Protein AF-0000000083132646 (afdb_homodimer)

InterPro domains:
  IPR001537 tRNA/rRNA methyltransferase, SpoU type [PF00588] (7-156)
  IPR004384 RNA methyltransferase TrmJ/LasT [PIRSF004808] (5-258)
  IPR004384 RNA methyltransferase TrmJ/LasT [PTHR42786] (2-260)
  IPR004384 RNA methyltransferase TrmJ/LasT [TIGR00050] (4-255)
  IPR029026 tRNA (guanine-N1-)-methyltransferase, N-terminal [G3DSA:3.40.1280.10] (3-180)
  IPR029028 Alpha/beta knot methyltransferases [SSF75217] (6-166)

Structure (mmCIF, N/CA/C/O backbone):
data_AF-0000000083132646-model_v1
#
loop_
_entity.id
_entity.type
_entity.pdbx_description
1 polymer "tRNA (cytidine/uridine-2'-O-)-methyltransferase TrmJ"
#
loop_
_atom_site.group_PDB
_atom_site.id
_atom_site.type_symbol
_atom_site.label_atom_id
_atom_site.label_alt_id
_atom_site.label_comp_id
_atom_site.label_asym_id
_atom_site.label_entity_id
_atom_site.label_seq_id
_atom_site.pdbx_PDB_ins_code
_atom_site.Cartn_x
_atom_site.Cartn_y
_atom_site.Cartn_z
_atom_site.occupancy
_atom_site.B_iso_or_equiv
_atom_site.auth_seq_id
_atom_site.auth_comp_id
_atom_site.auth_asym_id
_atom_site.auth_atom_id
_atom_site.pdbx_PDB_model_num
ATOM 1 N N . MET A 1 1 ? 3.354 -7.234 -24.188 1 68.12 1 MET A N 1
ATOM 2 C CA . MET A 1 1 ? 4.559 -8.055 -24.266 1 68.12 1 MET A CA 1
ATOM 3 C C . MET A 1 1 ? 5.07 -8.398 -22.859 1 68.12 1 MET A C 1
ATOM 5 O O . MET A 1 1 ? 4.918 -7.602 -21.938 1 68.12 1 MET A O 1
ATOM 9 N N . SER A 1 2 ? 5.461 -9.656 -22.656 1 86.25 2 SER A N 1
ATOM 10 C CA . SER A 1 2 ? 5.957 -10.086 -21.359 1 86.25 2 SER A CA 1
ATOM 11 C C . SER A 1 2 ? 7.297 -9.438 -21.031 1 86.25 2 SER A C 1
ATOM 13 O O . SER A 1 2 ? 8.164 -9.312 -21.906 1 86.25 2 SER A O 1
ATOM 15 N N . ILE A 1 3 ? 7.5 -8.992 -19.875 1 86.94 3 ILE A N 1
ATOM 16 C CA . ILE A 1 3 ? 8.734 -8.367 -19.422 1 86.94 3 ILE A CA 1
ATOM 17 C C . ILE A 1 3 ? 9.812 -9.422 -19.219 1 86.94 3 ILE A C 1
ATOM 19 O O . ILE A 1 3 ? 11 -9.102 -19.109 1 86.94 3 ILE A O 1
ATOM 23 N N . LEU A 1 4 ? 9.367 -10.703 -19.188 1 90.94 4 LEU A N 1
ATOM 24 C CA . LEU A 1 4 ? 10.25 -11.867 -19.094 1 90.94 4 LEU A CA 1
ATOM 25 C C . LEU A 1 4 ? 9.727 -13.016 -19.953 1 90.94 4 LEU A C 1
ATOM 27 O O . LEU A 1 4 ? 9.125 -13.961 -19.453 1 90.94 4 LEU A O 1
ATOM 31 N N . PRO A 1 5 ? 10.039 -12.953 -21.172 1 91.88 5 PRO A N 1
ATOM 32 C CA . PRO A 1 5 ? 9.406 -13.859 -22.141 1 91.88 5 PRO A CA 1
ATOM 33 C C . PRO A 1 5 ? 9.844 -15.312 -21.953 1 91.88 5 PRO A C 1
ATOM 35 O O . PRO A 1 5 ? 9.18 -16.219 -22.453 1 91.88 5 PRO A O 1
ATOM 38 N N . LYS A 1 6 ? 10.914 -15.578 -21.281 1 94.19 6 LYS A N 1
ATOM 39 C CA . LYS A 1 6 ? 11.406 -16.938 -21.156 1 94.19 6 LYS A CA 1
ATOM 40 C C . LYS A 1 6 ? 11.07 -17.531 -19.797 1 94.19 6 LYS A C 1
ATOM 42 O O . LYS A 1 6 ? 11.594 -18.578 -19.422 1 94.19 6 LYS A O 1
ATOM 47 N N . ILE A 1 7 ? 10.18 -16.812 -19.047 1 97.5 7 ILE A N 1
ATOM 48 C CA . ILE A 1 7 ? 9.781 -17.312 -17.734 1 97.5 7 ILE A CA 1
ATOM 49 C C . ILE A 1 7 ? 8.352 -17.844 -17.797 1 97.5 7 ILE A C 1
ATOM 51 O O . ILE A 1 7 ? 7.449 -17.172 -18.312 1 97.5 7 ILE A O 1
ATOM 55 N N . ARG A 1 8 ? 8.18 -19.062 -17.344 1 98.12 8 ARG A N 1
ATOM 56 C CA . ARG A 1 8 ? 6.828 -19.594 -17.297 1 98.12 8 ARG A CA 1
ATOM 57 C C . ARG A 1 8 ? 6.43 -19.938 -15.859 1 98.12 8 ARG A C 1
ATOM 59 O O . ARG A 1 8 ? 7.27 -20.344 -15.055 1 98.12 8 ARG A O 1
ATOM 66 N N . ILE A 1 9 ? 5.191 -19.734 -15.539 1 98.81 9 ILE A N 1
ATOM 67 C CA . ILE A 1 9 ? 4.555 -20.156 -14.297 1 98.81 9 ILE A CA 1
ATOM 68 C C . ILE A 1 9 ? 3.867 -21.5 -14.5 1 98.81 9 ILE A C 1
ATOM 70 O O . ILE A 1 9 ? 3.074 -21.672 -15.43 1 98.81 9 ILE A O 1
ATOM 74 N N . VAL A 1 10 ? 4.203 -22.469 -13.641 1 98.94 10 VAL A N 1
ATOM 75 C CA . VAL A 1 10 ? 3.656 -23.828 -13.773 1 98.94 10 VAL A CA 1
ATOM 76 C C . VAL A 1 10 ? 2.797 -24.141 -12.555 1 98.94 10 VAL A C 1
ATOM 78 O O . VAL A 1 10 ? 3.271 -24.078 -11.414 1 98.94 10 VAL A O 1
ATOM 81 N N . LEU A 1 11 ? 1.555 -24.484 -12.773 1 98.88 11 LEU A N 1
ATOM 82 C CA . LEU A 1 11 ? 0.646 -24.922 -11.727 1 98.88 11 LEU A CA 1
ATOM 83 C C . LEU A 1 11 ? 0.414 -26.422 -11.805 1 98.88 11 LEU A C 1
ATOM 85 O O . LEU A 1 11 ? -0.044 -26.938 -12.828 1 98.88 11 LEU A O 1
ATOM 89 N N . VAL A 1 12 ? 0.712 -27.109 -10.703 1 98.81 12 VAL A N 1
ATOM 90 C CA . VAL A 1 12 ? 0.596 -28.562 -10.711 1 98.81 12 VAL A CA 1
ATOM 91 C C . VAL A 1 12 ? -0.722 -28.984 -10.062 1 98.81 12 VAL A C 1
ATOM 93 O O . VAL A 1 12 ? -0.971 -28.672 -8.891 1 98.81 12 VAL A O 1
ATOM 96 N N . GLU A 1 13 ? -1.556 -29.562 -10.789 1 98.69 13 GLU A N 1
ATOM 97 C CA . GLU A 1 13 ? -2.795 -30.188 -10.344 1 98.69 13 GLU A CA 1
ATOM 98 C C . GLU A 1 13 ? -3.645 -29.219 -9.531 1 98.69 13 GLU A C 1
ATOM 100 O O . GLU A 1 13 ? -4.07 -29.547 -8.414 1 98.69 13 GLU A O 1
ATOM 105 N N . THR A 1 14 ? -3.898 -28.078 -10.109 1 98.62 14 THR A N 1
ATOM 106 C CA . THR A 1 14 ? -4.746 -27.094 -9.461 1 98.62 14 THR A CA 1
ATOM 107 C C . THR A 1 14 ? -6.16 -27.641 -9.258 1 98.62 14 THR A C 1
ATOM 109 O O . THR A 1 14 ? -6.77 -28.156 -10.195 1 98.62 14 THR A O 1
ATOM 112 N N . SER A 1 15 ? -6.676 -27.547 -8.055 1 97.56 15 SER A N 1
ATOM 113 C CA . SER A 1 15 ? -7.969 -28.125 -7.703 1 97.56 15 SER A CA 1
ATOM 114 C C . SER A 1 15 ? -9.117 -27.219 -8.125 1 97.56 15 SER A C 1
ATOM 116 O O . SER A 1 15 ? -10.102 -27.672 -8.703 1 97.56 15 SER A O 1
ATOM 118 N N . HIS A 1 16 ? -8.992 -25.922 -7.824 1 95.88 16 HIS A N 1
ATOM 119 C CA . HIS A 1 16 ? -10.062 -24.969 -8.07 1 95.88 16 HIS A CA 1
ATOM 120 C C . HIS A 1 16 ? -9.758 -24.094 -9.281 1 95.88 16 HIS A C 1
ATOM 122 O O . HIS A 1 16 ? -8.789 -23.328 -9.273 1 95.88 16 HIS A O 1
ATOM 128 N N . SER A 1 17 ? -10.664 -24.125 -10.219 1 97.44 17 SER A N 1
ATOM 129 C CA . SER A 1 17 ? -10.43 -23.406 -11.469 1 97.44 17 SER A CA 1
ATOM 130 C C . SER A 1 17 ? -10.383 -21.891 -11.234 1 97.44 17 SER A C 1
ATOM 132 O O . SER A 1 17 ? -9.75 -21.172 -12 1 97.44 17 SER A O 1
ATOM 134 N N . GLY A 1 18 ? -11.055 -21.422 -10.172 1 96.06 18 GLY A N 1
ATOM 135 C CA . GLY A 1 18 ? -10.969 -20.016 -9.82 1 96.06 18 GLY A CA 1
ATOM 136 C C . GLY A 1 18 ? -9.547 -19.547 -9.57 1 96.06 18 GLY A C 1
ATOM 137 O O . GLY A 1 18 ? -9.188 -18.422 -9.93 1 96.06 18 GLY A O 1
ATOM 138 N N . ASN A 1 19 ? -8.742 -20.422 -9.008 1 97.56 19 ASN A N 1
ATOM 139 C CA . ASN A 1 19 ? -7.34 -20.094 -8.766 1 97.56 19 ASN A CA 1
ATOM 140 C C . ASN A 1 19 ? -6.57 -19.922 -10.07 1 97.56 19 ASN A C 1
ATOM 142 O O . ASN A 1 19 ? -5.668 -19.094 -10.156 1 97.56 19 ASN A O 1
ATOM 146 N N . ILE A 1 20 ? -6.934 -20.688 -11.07 1 98.62 20 ILE A N 1
ATOM 147 C CA . ILE A 1 20 ? -6.273 -20.562 -12.367 1 98.62 20 ILE A CA 1
ATOM 148 C C . ILE A 1 20 ? -6.539 -19.172 -12.945 1 98.62 20 ILE A C 1
ATOM 150 O O . ILE A 1 20 ? -5.621 -18.516 -13.438 1 98.62 20 ILE A O 1
ATOM 154 N N . GLY A 1 21 ? -7.809 -18.75 -12.859 1 98.25 21 GLY A N 1
ATOM 155 C CA . GLY A 1 21 ? -8.156 -17.406 -13.32 1 98.25 21 GLY A CA 1
ATOM 156 C C . GLY A 1 21 ? -7.449 -16.312 -12.555 1 98.25 21 GLY A C 1
ATOM 157 O O . GLY A 1 21 ? -6.883 -15.391 -13.156 1 98.25 21 GLY A O 1
ATOM 158 N N . ALA A 1 22 ? -7.434 -16.406 -11.203 1 97.81 22 ALA A N 1
ATOM 159 C CA . ALA A 1 22 ? -6.785 -15.422 -10.344 1 97.81 22 ALA A CA 1
ATOM 160 C C . ALA A 1 22 ? -5.285 -15.359 -10.617 1 97.81 22 ALA A C 1
ATOM 162 O O . ALA A 1 22 ? -4.688 -14.281 -10.594 1 97.81 22 ALA A O 1
ATOM 163 N N . VAL A 1 23 ? -4.676 -16.484 -10.891 1 98.62 23 VAL A N 1
ATOM 164 C CA . VAL A 1 23 ? -3.254 -16.562 -11.211 1 98.62 23 VAL A CA 1
ATOM 165 C C . VAL A 1 23 ? -2.986 -15.859 -12.539 1 98.62 23 VAL A C 1
ATOM 167 O O . VAL A 1 23 ? -2.031 -15.086 -12.648 1 98.62 23 VAL A O 1
ATOM 170 N N . ALA A 1 24 ? -3.844 -16.109 -13.516 1 98.5 24 ALA A N 1
ATOM 171 C CA . ALA A 1 24 ? -3.688 -15.445 -14.812 1 98.5 24 ALA A CA 1
ATOM 172 C C . ALA A 1 24 ? -3.715 -13.93 -14.672 1 98.5 24 ALA A C 1
ATOM 174 O O . ALA A 1 24 ? -2.895 -13.227 -15.266 1 98.5 24 ALA A O 1
ATOM 175 N N . ARG A 1 25 ? -4.621 -13.477 -13.859 1 97.94 25 ARG A N 1
ATOM 176 C CA . ARG A 1 25 ? -4.727 -12.047 -13.602 1 97.94 25 ARG A CA 1
ATOM 177 C C . ARG A 1 25 ? -3.467 -11.516 -12.93 1 97.94 25 ARG A C 1
ATOM 179 O O . ARG A 1 25 ? -2.922 -10.492 -13.352 1 97.94 25 ARG A O 1
ATOM 186 N N . ALA A 1 26 ? -2.992 -12.211 -11.945 1 98.06 26 ALA A N 1
ATOM 187 C CA . ALA A 1 26 ? -1.776 -11.82 -11.234 1 98.06 26 ALA A CA 1
ATOM 188 C C . ALA A 1 26 ? -0.582 -11.766 -12.18 1 98.06 26 ALA A C 1
ATOM 190 O O . ALA A 1 26 ? 0.22 -10.828 -12.117 1 98.06 26 ALA A O 1
ATOM 191 N N . MET A 1 27 ? -0.511 -12.719 -13.031 1 98.31 27 MET A N 1
ATOM 192 C CA . MET A 1 27 ? 0.582 -12.789 -14 1 98.31 27 MET A CA 1
ATOM 193 C C . MET A 1 27 ? 0.548 -11.594 -14.945 1 98.31 27 MET A C 1
ATOM 195 O O . MET A 1 27 ? 1.551 -10.898 -15.109 1 98.31 27 MET A O 1
ATOM 199 N N . LYS A 1 28 ? -0.562 -11.352 -15.492 1 97.75 28 LYS A N 1
ATOM 200 C CA . LYS A 1 28 ? -0.676 -10.266 -16.453 1 97.75 28 LYS A CA 1
ATOM 201 C C . LYS A 1 28 ? -0.38 -8.922 -15.812 1 97.75 28 LYS A C 1
ATOM 203 O O . LYS A 1 28 ? 0.301 -8.078 -16.406 1 97.75 28 LYS A O 1
ATOM 208 N N . ASN A 1 29 ? -0.873 -8.711 -14.586 1 96.75 29 ASN A N 1
ATOM 209 C CA . ASN A 1 29 ? -0.617 -7.48 -13.836 1 96.75 29 ASN A CA 1
ATOM 210 C C . ASN A 1 29 ? 0.879 -7.219 -13.688 1 96.75 29 ASN A C 1
ATOM 212 O O . ASN A 1 29 ? 1.311 -6.066 -13.648 1 96.75 29 ASN A O 1
ATOM 216 N N . MET A 1 30 ? 1.604 -8.289 -13.617 1 97.5 30 MET A N 1
ATOM 217 C CA . MET A 1 30 ? 3.033 -8.156 -13.359 1 97.5 30 MET A CA 1
ATOM 218 C C . MET A 1 30 ? 3.838 -8.312 -14.648 1 97.5 30 MET A C 1
ATOM 220 O O . MET A 1 30 ? 5.066 -8.383 -14.609 1 97.5 30 MET A O 1
ATOM 224 N N . GLY A 1 31 ? 3.176 -8.453 -15.758 1 96.88 31 GLY A N 1
ATOM 225 C CA . GLY A 1 31 ? 3.834 -8.492 -17.047 1 96.88 31 GLY A CA 1
ATOM 226 C C . GLY A 1 31 ? 4.301 -9.883 -17.438 1 96.88 31 GLY A C 1
ATOM 227 O O . GLY A 1 31 ? 5.25 -10.031 -18.219 1 96.88 31 GLY A O 1
ATOM 228 N N . LEU A 1 32 ? 3.736 -10.914 -16.875 1 97.56 32 LEU A N 1
ATOM 229 C CA . LEU A 1 32 ? 4.023 -12.297 -17.25 1 97.56 32 LEU A CA 1
ATOM 230 C C . LEU A 1 32 ? 2.891 -12.883 -18.078 1 97.56 32 LEU A C 1
ATOM 232 O O . LEU A 1 32 ? 1.742 -12.445 -17.969 1 97.56 32 LEU A O 1
ATOM 236 N N . GLY A 1 33 ? 3.25 -13.898 -18.922 1 97.19 33 GLY A N 1
ATOM 237 C CA . GLY A 1 33 ? 2.182 -14.344 -19.812 1 97.19 33 GLY A CA 1
ATOM 238 C C . GLY A 1 33 ? 2.246 -15.828 -20.125 1 97.19 33 GLY A C 1
ATOM 239 O O . GLY A 1 33 ? 1.346 -16.375 -20.766 1 97.19 33 GLY A O 1
ATOM 240 N N . ARG A 1 34 ? 3.25 -16.516 -19.719 1 98.06 34 ARG A N 1
ATOM 241 C CA . ARG A 1 34 ? 3.402 -17.938 -20.047 1 98.06 34 ARG A CA 1
ATOM 242 C C . ARG A 1 34 ? 2.939 -18.812 -18.891 1 98.06 34 ARG A C 1
ATOM 244 O O . ARG A 1 34 ? 3.68 -19.016 -17.922 1 98.06 34 ARG A O 1
ATOM 251 N N . LEU A 1 35 ? 1.736 -19.359 -19.078 1 98.69 35 LEU A N 1
ATOM 252 C CA . LEU A 1 35 ? 1.115 -20.203 -18.062 1 98.69 35 LEU A CA 1
ATOM 253 C C . LEU A 1 35 ? 1.091 -21.656 -18.5 1 98.69 35 LEU A C 1
ATOM 255 O O . LEU A 1 35 ? 0.691 -21.969 -19.625 1 98.69 35 LEU A O 1
ATOM 259 N N . TYR A 1 36 ? 1.591 -22.516 -17.688 1 98.88 36 TYR A N 1
ATOM 260 C CA . TYR A 1 36 ? 1.522 -23.969 -17.891 1 98.88 36 TYR A CA 1
ATOM 261 C C . TYR A 1 36 ? 0.676 -24.625 -16.812 1 98.88 36 TYR A C 1
ATOM 263 O O . TYR A 1 36 ? 0.836 -24.328 -15.625 1 98.88 36 TYR A O 1
ATOM 271 N N . LEU A 1 37 ? -0.247 -25.453 -17.25 1 98.88 37 LEU A N 1
ATOM 272 C CA . LEU A 1 37 ? -1.13 -26.188 -16.344 1 98.88 37 LEU A CA 1
ATOM 273 C C . LEU A 1 37 ? -0.864 -27.688 -16.422 1 98.88 37 LEU A C 1
ATOM 275 O O . LEU A 1 37 ? -1.077 -28.312 -17.469 1 98.88 37 LEU A O 1
ATOM 279 N N . VAL A 1 38 ? -0.422 -28.234 -15.305 1 98.88 38 VAL A N 1
ATOM 280 C CA . VAL A 1 38 ? -0.164 -29.672 -15.25 1 98.88 38 VAL A CA 1
ATOM 281 C C . VAL A 1 38 ? -1.389 -30.391 -14.688 1 98.88 38 VAL A C 1
ATOM 283 O O . VAL A 1 38 ? -1.695 -30.281 -13.5 1 98.88 38 VAL A O 1
ATOM 286 N N . ALA A 1 39 ? -2.102 -31.062 -15.461 1 98.56 39 ALA A N 1
ATOM 287 C CA . ALA A 1 39 ? -3.25 -31.891 -15.109 1 98.56 39 ALA A CA 1
ATOM 288 C C . ALA A 1 39 ? -4.227 -31.125 -14.219 1 98.56 39 ALA A C 1
ATOM 290 O O . ALA A 1 39 ? -4.598 -31.609 -13.141 1 98.56 39 ALA A O 1
ATOM 291 N N . PRO A 1 40 ? -4.684 -30 -14.656 1 98.56 40 PRO A N 1
ATOM 292 C CA . PRO A 1 40 ? -5.668 -29.281 -13.852 1 98.56 40 PRO A CA 1
ATOM 293 C C . PRO A 1 40 ? -6.98 -30.047 -13.688 1 98.56 40 PRO A C 1
ATOM 295 O O . PRO A 1 40 ? -7.391 -30.766 -14.594 1 98.56 40 PRO A O 1
ATOM 298 N N . ASN A 1 41 ? -7.613 -29.875 -12.562 1 98.12 41 ASN A N 1
ATOM 299 C CA . ASN A 1 41 ? -8.867 -30.562 -12.297 1 98.12 41 ASN A CA 1
ATOM 300 C C . ASN A 1 41 ? -9.969 -30.125 -13.258 1 98.12 41 ASN A C 1
ATOM 302 O O . ASN A 1 41 ? -10.805 -30.922 -13.664 1 98.12 41 ASN A O 1
ATOM 306 N N . ASP A 1 42 ? -10.008 -28.859 -13.578 1 97.5 42 ASP A N 1
ATOM 307 C CA . ASP A 1 42 ? -11.062 -28.297 -14.414 1 97.5 42 ASP A CA 1
ATOM 308 C C . ASP A 1 42 ? -10.539 -27.109 -15.219 1 97.5 42 ASP A C 1
ATOM 310 O O . ASP A 1 42 ? -10.477 -25.984 -14.719 1 97.5 42 ASP A O 1
ATOM 314 N N . PHE A 1 43 ? -10.305 -27.297 -16.578 1 97.31 43 PHE A N 1
ATOM 315 C CA . PHE A 1 43 ? -9.844 -26.234 -17.469 1 97.31 43 PHE A CA 1
ATOM 316 C C . PHE A 1 43 ? -9.977 -26.656 -18.938 1 97.31 43 PHE A C 1
ATOM 318 O O . PHE A 1 43 ? -9.664 -27.797 -19.281 1 97.31 43 PHE A O 1
ATOM 325 N N . PRO A 1 44 ? -10.43 -25.859 -19.781 1 96.81 44 PRO A N 1
ATOM 326 C CA . PRO A 1 44 ? -10.977 -24.531 -19.547 1 96.81 44 PRO A CA 1
ATOM 327 C C . PRO A 1 44 ? -12.273 -24.547 -18.75 1 96.81 44 PRO A C 1
ATOM 329 O O . PRO A 1 44 ? -12.961 -25.562 -18.703 1 96.81 44 PRO A O 1
ATOM 332 N N . SER A 1 45 ? -12.461 -23.5 -18.016 1 97.06 45 SER A N 1
ATOM 333 C CA . SER A 1 45 ? -13.68 -23.375 -17.219 1 97.06 45 SER A CA 1
ATOM 334 C C . SER A 1 45 ? -14.18 -21.938 -17.188 1 97.06 45 SER A C 1
ATOM 336 O O . SER A 1 45 ? -13.391 -21 -17.234 1 97.06 45 SER A O 1
ATOM 338 N N . ASP A 1 46 ? -15.5 -21.766 -17.031 1 96.69 46 ASP A N 1
ATOM 339 C CA . ASP A 1 46 ? -16.125 -20.453 -16.938 1 96.69 46 ASP A CA 1
ATOM 340 C C . ASP A 1 46 ? -15.625 -19.688 -15.719 1 96.69 46 ASP A C 1
ATOM 342 O O . ASP A 1 46 ? -15.414 -18.484 -15.773 1 96.69 46 ASP A O 1
ATOM 346 N N . GLN A 1 47 ? -15.422 -20.422 -14.727 1 95.88 47 GLN A N 1
ATOM 347 C CA . GLN A 1 47 ? -14.977 -19.812 -13.484 1 95.88 47 GLN A CA 1
ATOM 348 C C . GLN A 1 47 ? -13.578 -19.219 -13.633 1 95.88 47 GLN A C 1
ATOM 350 O O . GLN A 1 47 ? -13.305 -18.125 -13.148 1 95.88 47 GLN A O 1
ATOM 355 N N . ALA A 1 48 ? -12.68 -19.984 -14.266 1 97.44 48 ALA A N 1
ATOM 356 C CA . ALA A 1 48 ? -11.336 -19.484 -14.508 1 97.44 48 ALA A CA 1
ATOM 357 C C . ALA A 1 48 ? -11.367 -18.203 -15.336 1 97.44 48 ALA A C 1
ATOM 359 O O . ALA A 1 48 ? -10.719 -17.219 -14.984 1 97.44 48 ALA A O 1
ATOM 360 N N . TYR A 1 49 ? -12.117 -18.203 -16.375 1 97.38 49 TYR A N 1
ATOM 361 C CA . TYR A 1 49 ? -12.195 -17.031 -17.25 1 97.38 49 TYR A CA 1
ATOM 362 C C . TYR A 1 49 ? -12.852 -15.859 -16.547 1 97.38 49 TYR A C 1
ATOM 364 O O . TYR A 1 49 ? -12.422 -14.711 -16.703 1 97.38 49 TYR A O 1
ATOM 372 N N . ALA A 1 50 ? -13.836 -16.094 -15.742 1 95.19 50 ALA A N 1
ATOM 373 C CA . ALA A 1 50 ? -14.508 -15.047 -14.992 1 95.19 50 ALA A CA 1
ATOM 374 C C . ALA A 1 50 ? -13.547 -14.375 -14.016 1 95.19 50 ALA A C 1
ATOM 376 O O . ALA A 1 50 ? -13.5 -13.148 -13.922 1 95.19 50 ALA A O 1
ATOM 377 N N . LEU A 1 51 ? -12.758 -15.148 -13.352 1 93.94 51 LEU A N 1
ATOM 378 C CA . LEU A 1 51 ? -11.906 -14.625 -12.289 1 93.94 51 LEU A CA 1
ATOM 379 C C . LEU A 1 51 ? -10.609 -14.07 -12.867 1 93.94 51 LEU A C 1
ATOM 381 O O . LEU A 1 51 ? -9.852 -13.398 -12.164 1 93.94 51 LEU A O 1
ATOM 385 N N . SER A 1 52 ? -10.352 -14.258 -14.125 1 95.38 52 SER A N 1
ATOM 386 C CA . SER A 1 52 ? -9.164 -13.703 -14.766 1 95.38 52 SER A CA 1
ATOM 387 C C . SER A 1 52 ? -9.336 -12.219 -15.062 1 95.38 52 SER A C 1
ATOM 389 O O . SER A 1 52 ? -8.359 -11.492 -15.258 1 95.38 52 SER A O 1
ATOM 391 N N . SER A 1 53 ? -10.57 -11.695 -14.977 1 91.69 53 SER A N 1
ATOM 392 C CA . SER A 1 53 ? -10.875 -10.281 -15.156 1 91.69 53 SER A CA 1
ATOM 393 C C . SER A 1 53 ? -10.055 -9.672 -16.281 1 91.69 53 SER A C 1
ATOM 395 O O . SER A 1 53 ? -9.219 -8.789 -16.047 1 91.69 53 SER A O 1
ATOM 397 N N . HIS A 1 54 ? -10.164 -9.969 -17.531 1 90.94 54 HIS A N 1
ATOM 398 C CA . HIS A 1 54 ? -9.57 -9.414 -18.734 1 90.94 54 HIS A CA 1
ATOM 399 C C . HIS A 1 54 ? -8.188 -10.008 -19 1 90.94 54 HIS A C 1
ATOM 401 O O . HIS A 1 54 ? -7.418 -9.477 -19.797 1 90.94 54 HIS A O 1
ATOM 407 N N . ALA A 1 55 ? -7.77 -10.977 -18.25 1 96.56 55 ALA A N 1
ATOM 408 C CA . ALA A 1 55 ? -6.516 -11.68 -18.516 1 96.56 55 ALA A CA 1
ATOM 409 C C . ALA A 1 55 ? -6.766 -12.977 -19.281 1 96.56 55 ALA A C 1
ATOM 411 O O . ALA A 1 55 ? -6.074 -13.977 -19.062 1 96.56 55 ALA A O 1
ATOM 412 N N . GLU A 1 56 ? -7.73 -12.961 -20.125 1 97 56 GLU A N 1
ATOM 413 C CA . GLU A 1 56 ? -8.109 -14.164 -20.875 1 97 56 GLU A CA 1
ATOM 414 C C . GLU A 1 56 ? -7.004 -14.578 -21.844 1 97 56 GLU A C 1
ATOM 416 O O . GLU A 1 56 ? -6.863 -15.766 -22.141 1 97 56 GLU A O 1
ATOM 421 N N . ASP A 1 57 ? -6.285 -13.609 -22.281 1 97 57 ASP A N 1
ATOM 422 C CA . ASP A 1 57 ? -5.195 -13.914 -23.203 1 97 57 ASP A CA 1
ATOM 423 C C . ASP A 1 57 ? -4.18 -14.859 -22.578 1 97 57 ASP A C 1
ATOM 425 O O . ASP A 1 57 ? -3.645 -15.742 -23.234 1 97 57 ASP A O 1
ATOM 429 N N . VAL A 1 58 ? -3.902 -14.734 -21.281 1 97.75 58 VAL A N 1
ATOM 430 C CA . VAL A 1 58 ? -3.006 -15.633 -20.562 1 97.75 58 VAL A CA 1
ATOM 431 C C . VAL A 1 58 ? -3.6 -17.047 -20.516 1 97.75 58 VAL A C 1
ATOM 433 O O . VAL A 1 58 ? -2.891 -18.031 -20.734 1 97.75 58 VAL A O 1
ATOM 436 N N . LEU A 1 59 ? -4.914 -17.125 -20.312 1 98.38 59 LEU A N 1
ATOM 437 C CA . LEU A 1 59 ? -5.602 -18.406 -20.25 1 98.38 59 LEU A CA 1
ATOM 438 C C . LEU A 1 59 ? -5.652 -19.062 -21.625 1 98.38 59 LEU A C 1
ATOM 440 O O . LEU A 1 59 ? -5.426 -20.266 -21.75 1 98.38 59 LEU A O 1
ATOM 444 N N . ASP A 1 60 ? -5.906 -18.234 -22.609 1 98.06 60 ASP A N 1
ATOM 445 C CA . ASP A 1 60 ? -6.051 -18.734 -23.969 1 98.06 60 ASP A CA 1
ATOM 446 C C . ASP A 1 60 ? -4.746 -19.344 -24.469 1 98.06 60 ASP A C 1
ATOM 448 O O . ASP A 1 60 ? -4.766 -20.266 -25.297 1 98.06 60 ASP A O 1
ATOM 452 N N . HIS A 1 61 ? -3.666 -18.906 -24 1 97.69 61 HIS A N 1
ATOM 453 C CA . HIS A 1 61 ? -2.369 -19.359 -24.484 1 97.69 61 HIS A CA 1
ATOM 454 C C . HIS A 1 61 ? -1.731 -20.344 -23.5 1 97.69 61 HIS A C 1
ATOM 456 O O . HIS A 1 61 ? -0.585 -20.75 -23.688 1 97.69 61 HIS A O 1
ATOM 462 N N . ALA A 1 62 ? -2.5 -20.719 -22.5 1 98.56 62 ALA A N 1
ATOM 463 C CA . ALA A 1 62 ? -1.947 -21.641 -21.5 1 98.56 62 ALA A CA 1
ATOM 464 C C . ALA A 1 62 ? -1.636 -23 -22.125 1 98.56 62 ALA A C 1
ATOM 466 O O . ALA A 1 62 ? -2.393 -23.5 -22.969 1 98.56 62 ALA A O 1
ATOM 467 N N . VAL A 1 63 ? -0.564 -23.594 -21.734 1 98.56 63 VAL A N 1
ATOM 468 C CA . VAL A 1 63 ? -0.174 -24.922 -22.203 1 98.56 63 VAL A CA 1
ATOM 469 C C . VAL A 1 63 ? -0.553 -25.969 -21.172 1 98.56 63 VAL A C 1
ATOM 471 O O . VAL A 1 63 ? -0.203 -25.844 -19.984 1 98.56 63 VAL A O 1
ATOM 474 N N . ILE A 1 64 ? -1.244 -26.953 -21.594 1 98.56 64 ILE A N 1
ATOM 475 C CA . ILE A 1 64 ? -1.665 -28.016 -20.688 1 98.56 64 ILE A CA 1
ATOM 476 C C . ILE A 1 64 ? -0.751 -29.234 -20.859 1 98.56 64 ILE A C 1
ATOM 478 O O . ILE A 1 64 ? -0.46 -29.641 -22 1 98.56 64 ILE A O 1
ATOM 482 N N . SER A 1 65 ? -0.246 -29.719 -19.797 1 98.38 65 SER A N 1
ATOM 483 C CA . SER A 1 65 ? 0.604 -30.906 -19.797 1 98.38 65 SER A CA 1
ATOM 484 C C . SER A 1 65 ? 0.07 -31.984 -18.859 1 98.38 65 SER A C 1
ATOM 486 O O . SER A 1 65 ? -0.647 -31.672 -17.906 1 98.38 65 SER A O 1
ATOM 488 N N . ALA A 1 66 ? 0.492 -33.188 -19.094 1 98 66 ALA A N 1
ATOM 489 C CA . ALA A 1 66 ? 0.023 -34.312 -18.281 1 98 66 ALA A CA 1
ATOM 490 C C . ALA A 1 66 ? 0.879 -34.469 -17.031 1 98 66 ALA A C 1
ATOM 492 O O . ALA A 1 66 ? 0.416 -35 -16.016 1 98 66 ALA A O 1
ATOM 493 N N . SER A 1 67 ? 2.127 -33.9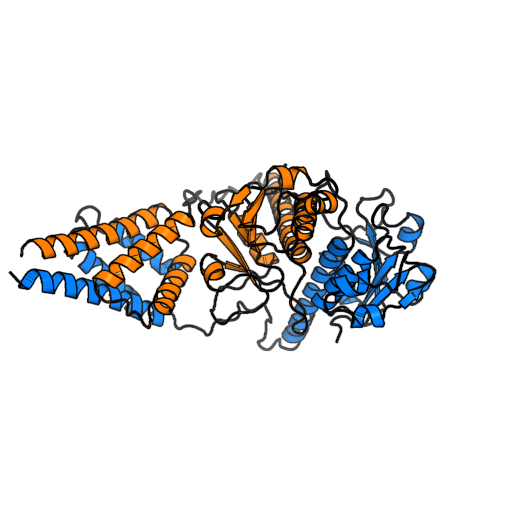69 -17.156 1 97.5 67 SER A N 1
ATOM 494 C CA . SER A 1 67 ? 3.043 -34.156 -16.047 1 97.5 67 SER A CA 1
ATOM 495 C C . SER A 1 67 ? 3.959 -32.938 -15.891 1 97.5 67 SER A C 1
ATOM 497 O O . SER A 1 67 ? 4.129 -32.156 -16.828 1 97.5 67 SER A O 1
ATOM 499 N N . LEU A 1 68 ? 4.465 -32.875 -14.664 1 98.25 68 LEU A N 1
ATOM 500 C CA . LEU A 1 68 ? 5.422 -31.781 -14.414 1 98.25 68 LEU A CA 1
ATOM 501 C C . LEU A 1 68 ? 6.645 -31.938 -15.32 1 98.25 68 LEU A C 1
ATOM 503 O O . LEU A 1 68 ? 7.129 -30.938 -15.875 1 98.25 68 LEU A O 1
ATOM 507 N N . ALA A 1 69 ? 7.137 -33.188 -15.492 1 96.88 69 ALA A N 1
ATOM 508 C CA . ALA A 1 69 ? 8.297 -33.438 -16.344 1 96.88 69 ALA A CA 1
ATOM 509 C C . ALA A 1 69 ? 8.086 -32.906 -17.75 1 96.88 69 ALA A C 1
ATOM 511 O O . ALA A 1 69 ? 8.992 -32.281 -18.328 1 96.88 69 ALA A O 1
ATOM 512 N N . GLU A 1 70 ? 6.938 -33.094 -18.234 1 97.88 70 GLU A N 1
ATOM 513 C CA . GLU A 1 70 ? 6.605 -32.594 -19.562 1 97.88 70 GLU A CA 1
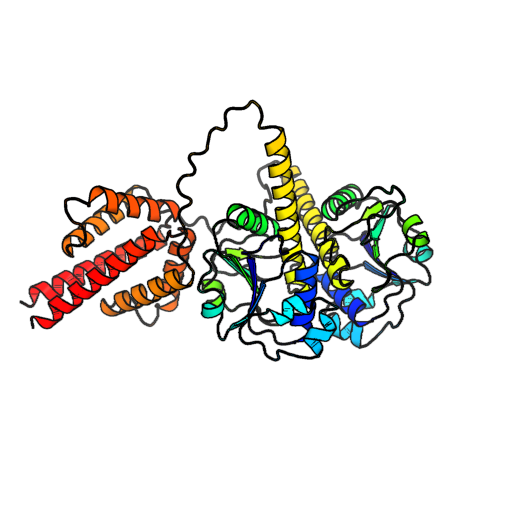ATOM 514 C C . GLU A 1 70 ? 6.586 -31.062 -19.594 1 97.88 70 GLU A C 1
ATOM 516 O O . GLU A 1 70 ? 7.082 -30.453 -20.547 1 97.88 70 GLU A O 1
ATOM 521 N N . ALA A 1 71 ? 6.059 -30.422 -18.578 1 98.31 71 ALA A N 1
ATOM 522 C CA . ALA A 1 71 ? 5.867 -28.984 -18.516 1 98.31 71 ALA A CA 1
ATOM 523 C C . ALA A 1 71 ? 7.207 -28.25 -18.438 1 98.31 71 ALA A C 1
ATOM 525 O O . ALA A 1 71 ? 7.336 -27.125 -18.922 1 98.31 71 ALA A O 1
ATOM 526 N N . ILE A 1 72 ? 8.227 -28.969 -17.891 1 97.94 72 ILE A N 1
ATOM 527 C CA . ILE A 1 72 ? 9.484 -28.25 -17.656 1 97.94 72 ILE A CA 1
ATOM 528 C C . ILE A 1 72 ? 10.586 -28.875 -18.516 1 97.94 72 ILE A C 1
ATOM 530 O O . ILE A 1 72 ?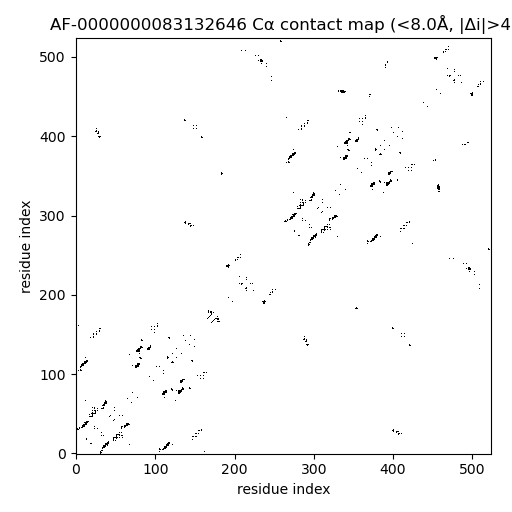 11.773 -28.641 -18.281 1 97.94 72 ILE A O 1
ATOM 534 N N . ALA A 1 73 ? 10.305 -29.625 -19.5 1 96.69 73 ALA A N 1
ATOM 535 C CA . ALA A 1 73 ? 11.25 -30.453 -20.25 1 96.69 73 ALA A CA 1
ATOM 536 C C . ALA A 1 73 ? 12.328 -29.594 -20.906 1 96.69 73 ALA A C 1
ATOM 538 O O . ALA A 1 73 ? 13.492 -30 -20.984 1 96.69 73 ALA A O 1
ATOM 539 N N . ASP A 1 74 ? 12.047 -28.484 -21.375 1 95.94 74 ASP A N 1
ATOM 540 C CA . ASP A 1 74 ? 12.992 -27.641 -22.094 1 95.94 74 ASP A CA 1
ATOM 541 C C . ASP A 1 74 ? 13.547 -26.531 -21.203 1 95.94 74 ASP A C 1
ATOM 543 O O . ASP A 1 74 ? 14.234 -25.625 -21.672 1 95.94 74 ASP A O 1
ATOM 547 N N . CYS A 1 75 ? 13.188 -26.531 -19.891 1 96.38 75 CYS A N 1
ATOM 548 C CA . CYS A 1 75 ? 13.664 -25.516 -18.969 1 96.38 75 CYS A CA 1
ATOM 549 C C . CYS A 1 75 ? 15.039 -25.859 -18.422 1 96.38 75 CYS A C 1
ATOM 551 O O . CYS A 1 75 ? 15.289 -27 -18.031 1 96.38 75 CYS A O 1
ATOM 553 N N . GLN A 1 76 ? 15.969 -24.953 -18.422 1 94.06 76 GLN A N 1
ATOM 554 C CA . GLN A 1 76 ? 17.312 -25.156 -17.875 1 94.06 76 GLN A CA 1
ATOM 555 C C . GLN A 1 76 ? 17.359 -24.797 -16.391 1 94.06 76 GLN A C 1
ATOM 557 O O . GLN A 1 76 ? 18.281 -25.203 -15.688 1 94.06 76 GLN A O 1
ATOM 562 N N . LEU A 1 77 ? 16.469 -23.969 -15.953 1 93.69 77 LEU A N 1
ATOM 563 C CA . LEU A 1 77 ? 16.375 -23.531 -14.562 1 93.69 77 LEU A CA 1
ATOM 564 C C . LEU A 1 77 ? 14.938 -23.641 -14.055 1 93.69 77 LEU A C 1
ATOM 566 O O . LEU A 1 77 ? 14.016 -23.078 -14.648 1 93.69 77 LEU A O 1
ATOM 570 N N . VAL A 1 78 ? 14.742 -24.453 -12.961 1 95.75 78 VAL A N 1
ATOM 571 C CA . VAL A 1 78 ? 13.422 -24.719 -12.414 1 95.75 78 VAL A CA 1
ATOM 572 C C . VAL A 1 78 ? 13.406 -24.406 -10.922 1 95.75 78 VAL A C 1
ATOM 574 O O . VAL A 1 78 ? 14.242 -24.906 -10.172 1 95.75 78 VAL A O 1
ATOM 577 N N . PHE A 1 79 ? 12.484 -23.547 -10.516 1 96.44 79 PHE A N 1
ATOM 578 C CA . PHE A 1 79 ? 12.266 -23.203 -9.117 1 96.44 79 PHE A CA 1
ATOM 579 C C . PHE A 1 79 ? 10.984 -23.844 -8.594 1 96.44 79 PHE A C 1
ATOM 581 O O . PHE A 1 79 ? 9.922 -23.672 -9.188 1 96.44 79 PHE A O 1
ATOM 588 N N . GLY A 1 80 ? 11.086 -24.594 -7.523 1 96.44 80 GLY A N 1
ATOM 589 C CA . GLY A 1 80 ? 9.914 -25.141 -6.855 1 96.44 80 GLY A CA 1
ATOM 590 C C . GLY A 1 80 ? 9.539 -24.375 -5.598 1 96.44 80 GLY A C 1
ATOM 591 O O . GLY A 1 80 ? 10.398 -24.062 -4.781 1 96.44 80 GLY A O 1
ATOM 592 N N . THR A 1 81 ? 8.234 -24.062 -5.461 1 95.25 81 THR A N 1
ATOM 593 C CA . THR A 1 81 ? 7.793 -23.312 -4.289 1 95.25 81 THR A CA 1
ATOM 594 C C . THR A 1 81 ? 7.348 -24.266 -3.182 1 95.25 81 THR A C 1
ATOM 596 O O . THR A 1 81 ? 6.746 -25.297 -3.451 1 95.25 81 THR A O 1
ATOM 599 N N . SER A 1 82 ? 7.707 -23.891 -1.973 1 89.06 82 SER A N 1
ATOM 600 C CA . SER A 1 82 ? 7.34 -24.719 -0.83 1 89.06 82 SER A CA 1
ATOM 601 C C . SER A 1 82 ? 7.062 -23.859 0.405 1 89.06 82 SER A C 1
ATOM 603 O O . SER A 1 82 ? 7.734 -22.859 0.636 1 89.06 82 SER A O 1
ATOM 605 N N . ALA A 1 83 ? 6.023 -24.281 1.225 1 81 83 ALA A N 1
ATOM 606 C CA . ALA A 1 83 ? 5.691 -23.594 2.469 1 81 83 ALA A CA 1
ATOM 607 C C . ALA A 1 83 ? 6.645 -24 3.59 1 81 83 ALA A C 1
ATOM 609 O O . ALA A 1 83 ? 6.805 -23.266 4.57 1 81 83 ALA A O 1
ATOM 610 N N . ARG A 1 84 ? 7.172 -25.156 3.596 1 69.62 84 ARG A N 1
ATOM 611 C CA . ARG A 1 84 ? 7.957 -25.688 4.703 1 69.62 84 ARG A CA 1
ATOM 612 C C . ARG A 1 84 ? 9.398 -25.938 4.277 1 69.62 84 ARG A C 1
ATOM 614 O O . ARG A 1 84 ? 9.672 -26.219 3.105 1 69.62 84 ARG A O 1
ATOM 621 N N . GLU A 1 85 ? 10.227 -25.391 5.332 1 61.91 85 GLU A N 1
ATOM 622 C CA . GLU A 1 85 ? 11.609 -25.828 5.156 1 61.91 85 GLU A CA 1
ATOM 623 C C . GLU A 1 85 ? 11.719 -27.344 5.277 1 61.91 85 GLU A C 1
ATOM 625 O O . GLU A 1 85 ? 11.203 -27.938 6.23 1 61.91 85 GLU A O 1
ATOM 630 N N . ARG A 1 86 ? 11.891 -27.906 4.195 1 58.94 86 ARG A N 1
ATOM 631 C CA . ARG A 1 86 ? 11.914 -29.359 4.215 1 58.94 86 ARG A CA 1
ATOM 632 C C . ARG A 1 86 ? 13.305 -29.891 4.551 1 58.94 86 ARG A C 1
ATOM 634 O O . ARG A 1 86 ? 14.273 -29.125 4.555 1 58.94 86 ARG A O 1
ATOM 641 N N . LYS A 1 87 ? 13.273 -31.016 5.066 1 53.09 87 LYS A N 1
ATOM 642 C CA . LYS A 1 87 ? 14.406 -31.766 5.617 1 53.09 87 LYS A CA 1
ATOM 643 C C . LYS A 1 87 ? 15.539 -31.859 4.609 1 53.09 87 LYS A C 1
ATOM 645 O O . LYS A 1 87 ? 16.719 -31.891 4.988 1 53.09 87 LYS A O 1
ATOM 650 N N . VAL A 1 88 ? 15.289 -32.031 3.395 1 54.09 88 VAL A N 1
ATOM 651 C CA . VAL A 1 88 ? 16.391 -32.188 2.455 1 54.09 88 VAL A CA 1
ATOM 652 C C . VAL A 1 88 ? 17.047 -30.844 2.174 1 54.09 88 VAL A C 1
ATOM 654 O O . VAL A 1 88 ? 16.344 -29.859 1.897 1 54.09 88 VAL A O 1
ATOM 657 N N . PRO A 1 89 ? 18.297 -30.781 2.432 1 59.09 89 PRO A N 1
ATOM 658 C CA . PRO A 1 89 ? 19 -29.5 2.309 1 59.09 89 PRO A CA 1
ATOM 659 C C . PRO A 1 89 ? 18.922 -28.922 0.898 1 59.09 89 PRO A C 1
ATOM 661 O O . PRO A 1 89 ? 19.734 -29.281 0.033 1 59.09 89 PRO A O 1
ATOM 664 N N . TRP A 1 90 ? 17.922 -28.641 0.393 1 61.59 90 TRP A N 1
ATOM 665 C CA . TRP A 1 90 ? 17.922 -27.859 -0.841 1 61.59 90 TRP A CA 1
ATOM 666 C C . TRP A 1 90 ? 18.141 -26.375 -0.55 1 61.59 90 TRP A C 1
ATOM 668 O O . TRP A 1 90 ? 17.797 -25.891 0.528 1 61.59 90 TRP A O 1
ATOM 678 N N . PRO A 1 91 ? 18.938 -25.812 -1.53 1 71.69 91 PRO A N 1
ATOM 679 C CA . PRO A 1 91 ? 19.094 -24.375 -1.327 1 71.69 91 PRO A CA 1
ATOM 680 C C . PRO A 1 91 ? 17.75 -23.641 -1.256 1 71.69 91 PRO A C 1
ATOM 682 O O . PRO A 1 91 ? 16.938 -23.75 -2.176 1 71.69 91 PRO A O 1
ATOM 685 N N . LEU A 1 92 ? 17.406 -23.172 -0.171 1 80.69 92 LEU A N 1
ATOM 686 C CA . LEU A 1 92 ? 16.203 -22.375 0.053 1 80.69 92 LEU A CA 1
ATOM 687 C C . LEU A 1 92 ? 16.469 -20.906 -0.235 1 80.69 92 LEU A C 1
ATOM 689 O O . LEU A 1 92 ? 17.453 -20.328 0.26 1 80.69 92 LEU A O 1
ATOM 693 N N . GLU A 1 93 ? 15.695 -20.438 -1.199 1 89.38 93 GLU A N 1
ATOM 694 C CA . GLU A 1 93 ? 15.836 -19.031 -1.555 1 89.38 93 GLU A CA 1
ATOM 695 C C . GLU A 1 93 ? 14.547 -18.266 -1.268 1 89.38 93 GLU A C 1
ATOM 697 O O . GLU A 1 93 ? 13.445 -18.828 -1.377 1 89.38 93 GLU A O 1
ATOM 702 N N . ALA A 1 94 ? 14.75 -17.047 -0.865 1 93.44 94 ALA A N 1
ATOM 703 C CA . ALA A 1 94 ? 13.617 -16.125 -0.785 1 93.44 94 ALA A CA 1
ATOM 704 C C . ALA A 1 94 ? 13.219 -15.625 -2.17 1 93.44 94 ALA A C 1
ATOM 706 O O . ALA A 1 94 ? 14.023 -15.672 -3.107 1 93.44 94 ALA A O 1
ATOM 707 N N . PRO A 1 95 ? 11.977 -15.188 -2.309 1 97.5 95 PRO A N 1
ATOM 708 C CA . PRO A 1 95 ? 11.492 -14.727 -3.615 1 97.5 95 PRO A CA 1
ATOM 709 C C . PRO A 1 95 ? 12.398 -13.664 -4.234 1 97.5 95 PRO A C 1
ATOM 711 O O . PRO A 1 95 ? 12.648 -13.688 -5.441 1 97.5 95 PRO A O 1
ATOM 714 N N . ARG A 1 96 ? 12.93 -12.75 -3.412 1 95.69 96 ARG A N 1
ATOM 715 C CA . ARG A 1 96 ? 13.797 -11.688 -3.91 1 95.69 96 ARG A CA 1
ATOM 716 C C . ARG A 1 96 ? 15.078 -12.258 -4.504 1 95.69 96 ARG A C 1
ATOM 718 O O . ARG A 1 96 ? 15.523 -11.836 -5.574 1 95.69 96 ARG A O 1
ATOM 725 N N . GLN A 1 97 ? 15.656 -13.227 -3.854 1 94.44 97 GLN A N 1
ATOM 726 C CA . GLN A 1 97 ? 16.875 -13.883 -4.336 1 94.44 97 GLN A CA 1
ATOM 727 C C . GLN A 1 97 ? 16.594 -14.664 -5.621 1 94.44 97 GLN A C 1
ATOM 729 O O . GLN A 1 97 ? 17.406 -14.641 -6.551 1 94.44 97 GLN A O 1
ATOM 734 N N . MET A 1 98 ? 15.5 -15.344 -5.602 1 96.06 98 MET A N 1
ATOM 735 C CA . MET A 1 98 ? 15.102 -16.062 -6.805 1 96.06 98 MET A CA 1
ATOM 736 C C . MET A 1 98 ? 15.008 -15.125 -8 1 96.06 98 MET A C 1
ATOM 738 O O . MET A 1 98 ? 15.531 -15.422 -9.07 1 96.06 98 MET A O 1
ATOM 742 N N . ALA A 1 99 ? 14.312 -13.984 -7.82 1 97.75 99 ALA A N 1
ATOM 743 C CA . ALA A 1 99 ? 14.102 -13.031 -8.906 1 97.75 99 ALA A CA 1
ATOM 744 C C . ALA A 1 99 ? 15.43 -12.508 -9.445 1 97.75 99 ALA A C 1
ATOM 746 O O . ALA A 1 99 ? 15.586 -12.328 -10.656 1 97.75 99 ALA A O 1
ATOM 747 N N . GLN A 1 100 ? 16.375 -12.289 -8.57 1 94.69 100 GLN A N 1
ATOM 748 C CA . GLN A 1 100 ? 17.688 -11.844 -8.984 1 94.69 100 GLN A CA 1
ATOM 749 C C . GLN A 1 100 ? 18.406 -12.906 -9.812 1 94.69 100 GLN A C 1
ATOM 751 O O . GLN A 1 100 ? 19.047 -12.586 -10.812 1 94.69 100 GLN A O 1
ATOM 756 N N . ARG A 1 101 ? 18.281 -14.102 -9.383 1 93.31 101 ARG A N 1
ATOM 757 C CA . ARG A 1 101 ? 18.875 -15.203 -10.125 1 93.31 101 ARG A CA 1
ATOM 758 C C . ARG A 1 101 ? 18.25 -15.336 -11.508 1 93.31 101 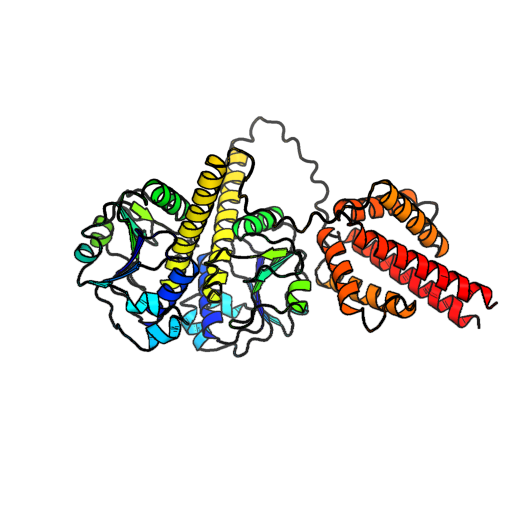ARG A C 1
ATOM 760 O O . ARG A 1 101 ? 18.953 -15.539 -12.5 1 93.31 101 ARG A O 1
ATOM 767 N N . VAL A 1 102 ? 16.953 -15.25 -11.523 1 95.75 102 VAL A N 1
ATOM 768 C CA . VAL A 1 102 ? 16.234 -15.305 -12.789 1 95.75 102 VAL A CA 1
ATOM 769 C C . VAL A 1 102 ? 16.75 -14.227 -13.734 1 95.75 102 VAL A C 1
ATOM 771 O O . VAL A 1 102 ? 16.984 -14.484 -14.922 1 95.75 102 VAL A O 1
ATOM 774 N N . MET A 1 103 ? 17.016 -13.031 -13.203 1 94.25 103 MET A N 1
ATOM 775 C CA . MET A 1 103 ? 17.453 -11.914 -14.031 1 94.25 103 MET A CA 1
ATOM 776 C C . MET A 1 103 ? 18.844 -12.188 -14.609 1 94.25 103 MET A C 1
ATOM 778 O O . MET A 1 103 ? 19.156 -11.773 -15.727 1 94.25 103 MET A O 1
ATOM 782 N N . SER A 1 104 ? 19.594 -12.859 -13.898 1 91.75 104 SER A N 1
ATOM 783 C CA . SER A 1 104 ? 20.938 -13.156 -14.352 1 91.75 104 SER A CA 1
ATOM 784 C C . SER A 1 104 ? 20.938 -14.234 -15.438 1 91.75 104 SER A C 1
ATOM 786 O O . SER A 1 104 ? 21.875 -14.312 -16.234 1 91.75 104 SER A O 1
ATOM 788 N N . GLU A 1 105 ? 19.828 -14.992 -15.547 1 91.62 105 GLU A N 1
ATOM 789 C CA . GLU A 1 105 ? 19.844 -16.172 -16.406 1 91.62 105 GLU A CA 1
ATOM 790 C C . GLU A 1 105 ? 18.797 -16.078 -17.5 1 91.62 105 GLU A C 1
ATOM 792 O O . GLU A 1 105 ? 18.828 -16.844 -18.469 1 91.62 105 GLU A O 1
ATOM 797 N N . HIS A 1 106 ? 17.906 -15.156 -17.453 1 89.62 106 HIS A N 1
ATOM 798 C CA . HIS A 1 106 ? 16.656 -15.148 -18.219 1 89.62 106 HIS A CA 1
ATOM 799 C C . HIS A 1 106 ? 16.938 -14.984 -19.719 1 89.62 106 HIS A C 1
ATOM 801 O O . HIS A 1 106 ? 16.109 -15.367 -20.547 1 89.62 106 HIS A O 1
ATOM 807 N N . SER A 1 107 ? 18.031 -14.398 -20.109 1 89.56 107 SER A N 1
ATOM 808 C CA . SER A 1 107 ? 18.328 -14.156 -21.531 1 89.56 107 SER A CA 1
ATOM 809 C C . SER A 1 107 ? 18.734 -15.438 -22.234 1 89.56 107 SER A C 1
ATOM 811 O O . SER A 1 107 ? 18.516 -15.586 -23.438 1 89.56 107 SER A O 1
ATOM 813 N N . GLN A 1 108 ? 19.219 -16.438 -21.562 1 90.44 108 GLN A N 1
ATOM 814 C CA . GLN A 1 108 ? 19.828 -17.594 -22.203 1 90.44 108 GLN A CA 1
ATOM 815 C C . GLN A 1 108 ? 19.016 -18.859 -21.938 1 90.44 108 GLN A C 1
ATOM 817 O O . GLN A 1 108 ? 19.125 -19.844 -22.672 1 90.44 108 GLN A O 1
ATOM 822 N N . HIS A 1 109 ? 18.203 -18.766 -20.938 1 92.56 109 HIS A N 1
ATOM 823 C CA . HIS A 1 109 ? 17.594 -20 -20.469 1 92.56 109 HIS A CA 1
ATOM 824 C C . HIS A 1 109 ? 16.078 -19.875 -20.375 1 92.56 109 HIS A C 1
ATOM 826 O O . HIS A 1 109 ? 15.555 -18.812 -20.062 1 92.56 109 HIS A O 1
ATOM 832 N N . GLU A 1 110 ? 15.43 -21 -20.688 1 96.31 110 GLU A N 1
ATOM 833 C CA . GLU A 1 110 ? 14.031 -21.172 -20.297 1 96.31 110 GLU A CA 1
ATOM 834 C C . GLU A 1 110 ? 13.906 -21.453 -18.812 1 96.31 110 GLU A C 1
ATOM 836 O O . GLU A 1 110 ? 14.602 -22.328 -18.266 1 96.31 110 GLU A O 1
ATOM 841 N N . ILE A 1 111 ? 13.086 -20.672 -18.141 1 97.5 111 ILE A N 1
ATOM 842 C CA . ILE A 1 111 ? 13.008 -20.766 -16.688 1 97.5 111 ILE A CA 1
ATOM 843 C C . ILE A 1 111 ? 11.57 -21.031 -16.25 1 97.5 111 ILE A C 1
ATOM 845 O O . ILE A 1 111 ? 10.633 -20.453 -16.812 1 97.5 111 ILE A O 1
ATOM 849 N N . ALA A 1 112 ? 11.406 -21.922 -15.258 1 98.56 112 ALA A N 1
ATOM 850 C CA . ALA A 1 112 ? 10.078 -22.234 -14.734 1 98.56 112 ALA A CA 1
ATOM 851 C C . ALA A 1 112 ? 10.008 -21.984 -13.227 1 98.56 112 ALA A C 1
ATOM 853 O O . ALA A 1 112 ? 10.961 -22.281 -12.5 1 98.56 112 ALA A O 1
ATOM 854 N N . VAL A 1 113 ? 8.961 -21.422 -12.797 1 98.62 113 VAL A N 1
ATOM 855 C CA . VAL A 1 113 ? 8.609 -21.391 -11.383 1 98.62 113 VAL A CA 1
ATOM 856 C C . VAL A 1 113 ? 7.367 -22.25 -11.133 1 98.62 113 VAL A C 1
ATOM 858 O O . VAL A 1 113 ? 6.293 -21.969 -11.672 1 98.62 113 VAL A O 1
ATOM 861 N N . VAL A 1 114 ? 7.496 -23.25 -10.281 1 98.75 114 VAL A N 1
ATOM 862 C CA . VAL A 1 114 ? 6.496 -24.297 -10.148 1 98.75 114 VAL A CA 1
ATOM 863 C C . VAL A 1 114 ? 5.754 -24.156 -8.828 1 98.75 114 VAL A C 1
ATOM 865 O O . VAL A 1 114 ? 6.375 -24 -7.77 1 98.75 114 VAL A O 1
ATOM 868 N N . PHE A 1 115 ? 4.438 -24.203 -8.891 1 98.5 115 PHE A N 1
ATOM 869 C CA . PHE A 1 115 ? 3.549 -24.156 -7.738 1 98.5 115 PHE A CA 1
ATOM 870 C C . PHE A 1 115 ? 2.73 -25.438 -7.625 1 98.5 115 PHE A C 1
ATOM 872 O O . PHE A 1 115 ? 2.273 -25.984 -8.633 1 98.5 115 PHE A O 1
ATOM 879 N N . GLY A 1 116 ? 2.516 -25.859 -6.418 1 97.56 116 GLY A N 1
ATOM 880 C CA . GLY A 1 116 ? 1.824 -27.109 -6.18 1 97.56 116 GLY A CA 1
ATOM 881 C C . GLY A 1 116 ? 0.346 -26.938 -5.891 1 97.56 116 GLY A C 1
ATOM 882 O O . GLY A 1 116 ? -0.197 -25.844 -6.055 1 97.56 116 GLY A O 1
ATOM 883 N N . ARG A 1 117 ? -0.255 -28.047 -5.512 1 97.06 117 ARG A N 1
ATOM 884 C CA . ARG A 1 117 ? -1.676 -28.109 -5.18 1 97.06 117 ARG A CA 1
ATOM 885 C C . ARG A 1 117 ? -2.002 -27.188 -4.012 1 97.06 117 ARG A C 1
ATOM 887 O O . ARG A 1 117 ? -1.171 -26.969 -3.125 1 97.06 117 ARG A O 1
ATOM 894 N N . GLU A 1 118 ? -3.223 -26.703 -3.941 1 94.94 118 GLU A N 1
ATOM 895 C CA . GLU A 1 118 ? -3.695 -25.734 -2.949 1 94.94 118 GLU A CA 1
ATOM 896 C C . GLU A 1 118 ? -3.613 -26.312 -1.54 1 94.94 118 GLU A C 1
ATOM 898 O O . GLU A 1 118 ? -3.266 -25.609 -0.592 1 94.94 118 GLU A O 1
ATOM 903 N N . ARG A 1 119 ? -3.783 -27.578 -1.37 1 92.44 119 ARG A N 1
ATOM 904 C CA . ARG A 1 119 ? -3.865 -28.172 -0.04 1 92.44 119 ARG A CA 1
ATOM 905 C C . ARG A 1 119 ? -2.533 -28.797 0.363 1 92.44 119 ARG A C 1
ATOM 907 O O . ARG A 1 119 ? -2.137 -28.734 1.528 1 92.44 119 ARG A O 1
ATOM 914 N N . THR A 1 120 ? -1.803 -29.359 -0.626 1 93.12 120 THR A N 1
ATOM 915 C CA . THR A 1 120 ? -0.684 -30.203 -0.241 1 93.12 120 THR A CA 1
ATOM 916 C C . THR A 1 120 ? 0.633 -29.641 -0.768 1 93.12 120 THR A C 1
ATOM 918 O O . THR A 1 120 ? 1.71 -30.078 -0.357 1 93.12 120 THR A O 1
ATOM 921 N N . GLY A 1 121 ? 0.53 -28.656 -1.665 1 94.56 121 GLY A N 1
ATOM 922 C CA . GLY A 1 121 ? 1.753 -28.188 -2.295 1 94.56 121 GLY A CA 1
ATOM 923 C C . GLY A 1 121 ? 2.383 -29.203 -3.221 1 94.56 121 GLY A C 1
ATOM 924 O O . GLY A 1 121 ? 1.687 -30.047 -3.789 1 94.56 121 GLY A O 1
ATOM 925 N N . LEU A 1 122 ? 3.668 -29.062 -3.469 1 95 122 LEU A N 1
ATOM 926 C CA . LEU A 1 122 ? 4.422 -30 -4.297 1 95 122 LEU A CA 1
ATOM 927 C C . LEU A 1 122 ? 4.824 -31.234 -3.492 1 95 122 LEU A C 1
ATOM 929 O O . LEU A 1 122 ? 5.156 -31.125 -2.309 1 95 122 LEU A O 1
ATOM 933 N N . THR A 1 123 ? 4.828 -32.344 -4.133 1 92.94 123 THR A N 1
ATOM 934 C CA . THR A 1 123 ? 5.348 -33.531 -3.504 1 92.94 123 THR A CA 1
ATOM 935 C C . THR A 1 123 ? 6.871 -33.5 -3.443 1 92.94 123 THR A C 1
ATOM 937 O O . THR A 1 123 ? 7.508 -32.719 -4.129 1 92.94 123 THR A O 1
ATOM 940 N N . ASN A 1 124 ? 7.383 -34.406 -2.631 1 88.88 124 ASN A N 1
ATOM 941 C CA . ASN A 1 124 ? 8.836 -34.5 -2.557 1 88.88 124 ASN A CA 1
ATOM 942 C C . ASN A 1 124 ? 9.445 -34.844 -3.912 1 88.88 124 ASN A C 1
ATOM 944 O O . ASN A 1 124 ? 10.5 -34.344 -4.277 1 88.88 124 ASN A O 1
ATOM 948 N N . GLN A 1 125 ? 8.805 -35.688 -4.641 1 90.5 125 GLN A N 1
ATOM 949 C CA . GLN A 1 125 ? 9.266 -36.094 -5.965 1 90.5 125 GLN A CA 1
ATOM 950 C C . GLN A 1 125 ? 9.273 -34.906 -6.93 1 90.5 125 GLN A C 1
ATOM 952 O O . GLN A 1 125 ? 10.219 -34.75 -7.703 1 90.5 125 GLN A O 1
ATOM 957 N N . GLU A 1 126 ? 8.281 -34.125 -6.848 1 93.12 126 GLU A N 1
ATOM 958 C CA . GLU A 1 126 ? 8.195 -32.938 -7.699 1 93.12 126 GLU A CA 1
ATOM 959 C C . GLU A 1 126 ? 9.266 -31.922 -7.328 1 93.12 126 GLU A C 1
ATOM 961 O O . GLU A 1 126 ? 9.867 -31.297 -8.203 1 93.12 126 GLU A O 1
ATOM 966 N N . LEU A 1 127 ? 9.477 -31.75 -6.043 1 90.94 127 LEU A N 1
ATOM 967 C CA . LEU A 1 127 ? 10.516 -30.844 -5.574 1 90.94 127 LEU A CA 1
ATOM 968 C C . LEU A 1 127 ? 11.891 -31.297 -6.027 1 90.94 127 LEU A C 1
ATOM 970 O O . LEU A 1 127 ? 12.766 -30.469 -6.297 1 90.94 127 LEU A O 1
ATOM 974 N N . GLN A 1 128 ? 12.062 -32.562 -6.238 1 86.25 128 GLN A N 1
ATOM 975 C CA . GLN A 1 128 ? 13.344 -33.125 -6.68 1 86.25 128 GLN A CA 1
ATOM 976 C C . GLN A 1 128 ? 13.609 -32.781 -8.141 1 86.25 128 GLN A C 1
ATOM 978 O O . GLN A 1 128 ? 14.766 -32.812 -8.586 1 86.25 128 GLN A O 1
ATOM 983 N N . CYS A 1 129 ? 12.547 -32.438 -8.836 1 90.25 129 CYS A N 1
ATOM 984 C CA . CYS A 1 129 ? 12.68 -32.062 -10.234 1 90.25 129 CYS A CA 1
ATOM 985 C C . CYS A 1 129 ? 13.125 -30.625 -10.383 1 90.25 129 CYS A C 1
ATOM 987 O O . CYS A 1 129 ? 13.477 -30.188 -11.477 1 90.25 129 CYS A O 1
ATOM 989 N N . CYS A 1 130 ? 13.188 -29.906 -9.273 1 92.25 130 CYS A N 1
ATOM 990 C CA . CYS A 1 130 ? 13.5 -28.484 -9.312 1 92.25 130 CYS A CA 1
ATOM 991 C C . CYS A 1 130 ? 14.953 -28.234 -8.914 1 92.25 130 CYS A C 1
ATOM 993 O O . CYS A 1 130 ? 15.5 -28.953 -8.078 1 92.25 130 CYS A O 1
ATOM 995 N N . HIS A 1 131 ? 15.586 -27.234 -9.516 1 89.25 131 HIS A N 1
ATOM 996 C CA . HIS A 1 131 ? 16.969 -26.875 -9.211 1 89.25 131 HIS A CA 1
ATOM 997 C C . HIS A 1 131 ? 17.062 -26.109 -7.898 1 89.25 131 HIS A C 1
ATOM 999 O O . HIS A 1 131 ? 18.047 -26.266 -7.16 1 89.25 131 HIS A O 1
ATOM 1005 N N . TYR A 1 132 ? 16.109 -25.266 -7.586 1 90.69 132 TYR A N 1
ATOM 1006 C CA . TYR A 1 132 ? 16.031 -24.453 -6.375 1 90.69 132 TYR A CA 1
ATOM 1007 C C . TYR A 1 132 ? 14.648 -24.516 -5.754 1 90.69 132 TYR A C 1
ATOM 1009 O O . TYR A 1 132 ? 13.656 -24.766 -6.449 1 90.69 132 TYR A O 1
ATOM 1017 N N . HIS A 1 133 ? 14.641 -24.344 -4.5 1 92.75 133 HIS A N 1
ATOM 1018 C CA . HIS A 1 133 ? 13.391 -24.219 -3.77 1 92.75 133 HIS A CA 1
ATOM 1019 C C . HIS A 1 133 ? 13.195 -22.781 -3.27 1 92.75 133 HIS A C 1
ATOM 1021 O O . HIS A 1 133 ? 14.148 -22.141 -2.818 1 92.75 133 HIS A O 1
ATOM 1027 N N . VAL A 1 134 ? 12.016 -22.344 -3.424 1 94.62 134 VAL A N 1
ATOM 1028 C CA . VAL A 1 134 ? 11.688 -20.969 -3.023 1 94.62 134 VAL A CA 1
ATOM 1029 C C . VAL A 1 134 ? 10.672 -21 -1.886 1 94.62 134 VAL A C 1
ATOM 1031 O O . VAL A 1 134 ? 9.664 -21.719 -1.958 1 94.62 134 VAL A O 1
ATOM 1034 N N . HIS A 1 135 ? 10.938 -20.234 -0.911 1 93.5 135 HIS A N 1
ATOM 1035 C CA . HIS A 1 135 ? 10.055 -20.109 0.246 1 93.5 135 HIS A CA 1
ATOM 1036 C C . HIS A 1 135 ? 9.688 -18.656 0.513 1 93.5 135 HIS A C 1
ATOM 1038 O O . HIS A 1 135 ? 10.562 -17.812 0.716 1 93.5 135 HIS A O 1
ATOM 1044 N N . ILE A 1 136 ? 8.43 -18.359 0.473 1 95.69 136 ILE A N 1
ATOM 1045 C CA . ILE A 1 136 ? 7.949 -17.031 0.871 1 95.69 136 ILE A CA 1
ATOM 1046 C C . ILE A 1 136 ? 7.934 -16.938 2.395 1 95.69 136 ILE A C 1
ATOM 1048 O O . ILE A 1 136 ? 7.324 -17.766 3.072 1 95.69 136 ILE A O 1
ATOM 1052 N N . PRO A 1 137 ? 8.594 -15.977 2.951 1 93.88 137 PRO A N 1
ATOM 1053 C CA . PRO A 1 137 ? 8.602 -15.867 4.414 1 93.88 137 PRO A CA 1
ATOM 1054 C C . PRO A 1 137 ? 7.219 -15.547 4.984 1 93.88 137 PRO A C 1
ATOM 1056 O O . PRO A 1 137 ? 6.758 -14.406 4.879 1 93.88 137 PRO A O 1
ATOM 1059 N N . THR A 1 138 ? 6.605 -16.453 5.621 1 94.38 138 THR A N 1
ATOM 1060 C CA . THR A 1 138 ? 5.266 -16.297 6.176 1 94.38 138 THR A CA 1
ATOM 1061 C C . THR A 1 138 ? 5.297 -16.422 7.699 1 94.38 138 THR A C 1
ATOM 1063 O O . THR A 1 138 ? 6.348 -16.672 8.289 1 94.38 138 THR A O 1
ATOM 1066 N N . ASN A 1 139 ? 4.156 -16.094 8.305 1 92.69 139 ASN A N 1
ATOM 1067 C CA . ASN A 1 139 ? 3.914 -16.406 9.711 1 92.69 139 ASN A CA 1
ATOM 1068 C C . ASN A 1 139 ? 4.02 -17.906 9.977 1 92.69 139 ASN A C 1
ATOM 1070 O O . ASN A 1 139 ? 3.301 -18.703 9.367 1 92.69 139 ASN A O 1
ATOM 1074 N N . GLU A 1 140 ? 4.84 -18.297 10.875 1 88.88 140 GLU A N 1
ATOM 1075 C CA . GLU A 1 140 ? 5.113 -19.719 11.141 1 88.88 140 GLU A CA 1
ATOM 1076 C C . GLU A 1 140 ? 3.855 -20.438 11.609 1 88.88 140 GLU A C 1
ATOM 1078 O O . GLU A 1 140 ? 3.67 -21.625 11.32 1 88.88 140 GLU A O 1
ATOM 1083 N N . GLU A 1 141 ? 3.006 -19.734 12.32 1 90 141 GLU A N 1
ATOM 1084 C CA . GLU A 1 141 ? 1.788 -20.328 12.867 1 90 141 GLU A CA 1
ATOM 1085 C C . GLU A 1 141 ? 0.693 -20.406 11.805 1 90 141 GLU A C 1
ATOM 1087 O O . GLU A 1 141 ? -0.361 -21 12.039 1 90 141 GLU A O 1
ATOM 1092 N N . TYR A 1 142 ? 0.933 -19.891 10.656 1 92 142 TYR A N 1
ATOM 1093 C CA . TYR A 1 142 ? -0.014 -19.812 9.555 1 92 142 TYR A CA 1
ATOM 1094 C C . TYR A 1 142 ? 0.711 -19.641 8.227 1 92 142 TYR A C 1
ATOM 1096 O O . TYR A 1 142 ? 0.659 -18.562 7.621 1 92 142 TYR A O 1
ATOM 1104 N N . SER A 1 143 ? 1.235 -20.672 7.664 1 90.25 143 SER A N 1
ATOM 1105 C CA . SER A 1 143 ? 2.285 -20.547 6.66 1 90.25 143 SER A CA 1
ATOM 1106 C C . SER A 1 143 ? 1.741 -20.812 5.258 1 90.25 143 SER A C 1
ATOM 1108 O O . SER A 1 143 ? 2.41 -20.516 4.266 1 90.25 143 SER A O 1
ATOM 1110 N N . SER A 1 144 ? 0.584 -21.328 5.141 1 89.38 144 SER A N 1
ATOM 1111 C CA . SER A 1 144 ? 0.079 -21.703 3.82 1 89.38 144 SER A CA 1
ATOM 1112 C C . SER A 1 144 ? -0.618 -20.516 3.15 1 89.38 144 SER A C 1
ATOM 1114 O O . SER A 1 144 ? -1.587 -19.984 3.688 1 89.38 144 SER A O 1
ATOM 1116 N N . LEU A 1 145 ? -0.132 -20.156 2.006 1 94.12 145 LEU A N 1
ATOM 1117 C CA . LEU A 1 145 ? -0.729 -19.094 1.212 1 94.12 145 LEU A CA 1
ATOM 1118 C C . LEU A 1 145 ? -1.737 -19.656 0.215 1 94.12 145 LEU A C 1
ATOM 1120 O O . LEU A 1 145 ? -1.604 -20.797 -0.232 1 94.12 145 LEU A O 1
ATOM 1124 N N . ASN A 1 146 ? -2.705 -18.844 -0.101 1 95.5 146 ASN A N 1
ATOM 1125 C CA . ASN A 1 146 ? -3.498 -19.125 -1.293 1 95.5 146 ASN A CA 1
ATOM 1126 C C . ASN A 1 146 ? -2.631 -19.156 -2.547 1 95.5 146 ASN A C 1
ATOM 1128 O O . ASN A 1 146 ? -1.703 -18.359 -2.691 1 95.5 146 ASN A O 1
ATOM 1132 N N . LEU A 1 147 ? -2.953 -20.062 -3.434 1 97.38 147 LEU A N 1
ATOM 1133 C CA . LEU A 1 147 ? -2.15 -20.297 -4.629 1 97.38 147 LEU A CA 1
ATOM 1134 C C . LEU A 1 147 ? -1.948 -19 -5.41 1 97.38 147 LEU A C 1
ATOM 1136 O O . LEU A 1 147 ? -0.819 -18.656 -5.77 1 97.38 147 LEU A O 1
ATOM 1140 N N . ALA A 1 148 ? -3.055 -18.25 -5.656 1 97.88 148 ALA A N 1
ATOM 1141 C CA . ALA A 1 148 ? -2.955 -17.031 -6.461 1 97.88 148 ALA A CA 1
ATOM 1142 C C . ALA A 1 148 ? -2.15 -15.961 -5.73 1 97.88 148 ALA A C 1
ATOM 1144 O O . ALA A 1 148 ? -1.45 -15.164 -6.363 1 97.88 148 ALA A O 1
ATOM 1145 N N . GLN A 1 149 ? -2.201 -15.961 -4.422 1 97.44 149 GLN A N 1
ATOM 1146 C CA . GLN A 1 149 ? -1.426 -15.023 -3.619 1 97.44 149 GLN A CA 1
ATOM 1147 C C . GLN A 1 149 ? 0.063 -15.359 -3.668 1 97.44 149 GLN A C 1
ATOM 1149 O O . GLN A 1 149 ? 0.903 -14.461 -3.74 1 97.44 149 GLN A O 1
ATOM 1154 N N . ALA A 1 150 ? 0.366 -16.641 -3.598 1 98.06 150 ALA A N 1
ATOM 1155 C CA . ALA A 1 150 ? 1.759 -17.062 -3.73 1 98.06 150 ALA A CA 1
ATOM 1156 C C . ALA A 1 150 ? 2.33 -16.641 -5.082 1 98.06 150 ALA A C 1
ATOM 1158 O O . ALA A 1 150 ? 3.428 -16.078 -5.156 1 98.06 150 ALA A O 1
ATOM 1159 N N . VAL A 1 151 ? 1.563 -16.891 -6.145 1 98.62 151 VAL A N 1
ATOM 1160 C CA . VAL A 1 151 ? 2.006 -16.516 -7.484 1 98.62 151 VAL A CA 1
ATOM 1161 C C . VAL A 1 151 ? 2.184 -15 -7.57 1 98.62 151 VAL A C 1
ATOM 1163 O O . VAL A 1 151 ? 3.135 -14.516 -8.188 1 98.62 151 VAL A O 1
ATOM 1166 N N . GLN A 1 152 ? 1.268 -14.258 -6.926 1 98.56 152 GLN A N 1
ATOM 1167 C CA . GLN A 1 152 ? 1.344 -12.797 -6.949 1 98.56 152 GLN A CA 1
ATOM 1168 C C . GLN A 1 152 ? 2.648 -12.305 -6.332 1 98.56 152 GLN A C 1
ATOM 1170 O O . GLN A 1 152 ? 3.299 -11.406 -6.875 1 98.56 152 GLN A O 1
ATOM 1175 N N . VAL A 1 153 ? 3.047 -12.859 -5.184 1 98.56 153 VAL A N 1
ATOM 1176 C CA . VAL A 1 153 ? 4.277 -12.453 -4.512 1 98.56 153 VAL A CA 1
ATOM 1177 C C . VAL A 1 153 ? 5.477 -12.727 -5.418 1 98.56 153 VAL A C 1
ATOM 1179 O O . VAL A 1 153 ? 6.336 -11.859 -5.598 1 98.56 153 VAL A O 1
ATOM 1182 N N . ILE A 1 154 ? 5.531 -13.883 -6.008 1 98.5 154 ILE A N 1
ATOM 1183 C CA . ILE A 1 154 ? 6.637 -14.281 -6.871 1 98.5 154 ILE A CA 1
ATOM 1184 C C . ILE A 1 154 ? 6.676 -13.383 -8.109 1 98.5 154 ILE A C 1
ATOM 1186 O O . ILE A 1 154 ? 7.734 -12.883 -8.484 1 98.5 154 ILE A O 1
ATOM 1190 N N . ALA A 1 155 ? 5.547 -13.195 -8.742 1 98.5 155 ALA A N 1
ATOM 1191 C CA . ALA A 1 155 ? 5.457 -12.359 -9.938 1 98.5 155 ALA A CA 1
ATOM 1192 C C . ALA A 1 155 ? 5.875 -10.93 -9.633 1 98.5 155 ALA A C 1
ATOM 1194 O O . ALA A 1 155 ? 6.531 -10.281 -10.453 1 98.5 155 ALA A O 1
ATOM 1195 N N . TYR A 1 156 ? 5.492 -10.445 -8.469 1 98.25 156 TYR A N 1
ATOM 1196 C CA . TYR A 1 156 ? 5.855 -9.102 -8.023 1 98.25 156 TYR A CA 1
ATOM 1197 C C . TYR A 1 156 ? 7.371 -8.953 -7.918 1 98.25 156 TYR A C 1
ATOM 1199 O O . TYR A 1 156 ? 7.945 -7.996 -8.43 1 98.25 156 TYR A O 1
ATOM 1207 N N . GLU A 1 157 ? 8.031 -9.875 -7.312 1 98.25 157 GLU A N 1
ATOM 1208 C CA . GLU A 1 157 ? 9.484 -9.836 -7.176 1 98.25 157 GLU A CA 1
ATOM 1209 C C . GLU A 1 157 ? 10.172 -9.93 -8.531 1 98.25 157 GLU A C 1
ATOM 1211 O O . GLU A 1 157 ? 11.188 -9.273 -8.773 1 98.25 157 GLU A O 1
ATOM 1216 N N . LEU A 1 158 ? 9.648 -10.766 -9.422 1 97.94 158 LEU A N 1
ATOM 1217 C CA . LEU A 1 158 ? 10.195 -10.867 -10.766 1 97.94 158 LEU A CA 1
ATOM 1218 C C . LEU A 1 158 ? 10.086 -9.539 -11.508 1 97.94 158 LEU A C 1
ATOM 1220 O O . LEU A 1 158 ? 11.016 -9.133 -12.203 1 97.94 158 LEU A O 1
ATOM 1224 N N . ARG A 1 159 ? 8.93 -8.938 -11.336 1 97.06 159 ARG A N 1
ATOM 1225 C CA . ARG A 1 159 ? 8.75 -7.645 -11.984 1 97.06 159 ARG A CA 1
ATOM 1226 C C . ARG A 1 159 ? 9.734 -6.613 -11.453 1 97.06 159 ARG A C 1
ATOM 1228 O O . ARG A 1 159 ? 10.359 -5.883 -12.227 1 97.06 159 ARG A O 1
ATOM 1235 N N . LEU A 1 160 ? 9.859 -6.52 -10.102 1 96.12 160 LEU A N 1
ATOM 1236 C CA . LEU A 1 160 ? 10.789 -5.57 -9.5 1 96.12 160 LEU A CA 1
ATOM 1237 C C . LEU A 1 160 ? 12.203 -5.797 -10.023 1 96.12 160 LEU A C 1
ATOM 1239 O O . LEU A 1 160 ? 12.906 -4.84 -10.359 1 96.12 160 LEU A O 1
ATOM 1243 N N . ALA A 1 161 ? 12.57 -7.031 -10.094 1 95.69 161 ALA A N 1
ATOM 1244 C CA . ALA A 1 161 ? 13.906 -7.363 -10.586 1 95.69 161 ALA A CA 1
ATOM 1245 C C . ALA A 1 161 ? 14.078 -6.945 -12.047 1 95.69 161 ALA A C 1
ATOM 1247 O O . ALA A 1 161 ? 15.133 -6.449 -12.438 1 95.69 161 ALA A O 1
ATOM 1248 N N . ALA A 1 162 ? 13.07 -7.176 -12.812 1 94.88 162 ALA A N 1
ATOM 1249 C CA . ALA A 1 162 ? 13.117 -6.805 -14.219 1 94.88 162 ALA A CA 1
ATOM 1250 C C . ALA A 1 162 ? 13.242 -5.293 -14.383 1 94.88 162 ALA A C 1
ATOM 1252 O O . ALA A 1 162 ? 13.992 -4.812 -15.242 1 94.88 162 ALA A O 1
ATOM 1253 N N . LEU A 1 163 ? 12.5 -4.562 -13.57 1 92 163 LEU A N 1
ATOM 1254 C CA . LEU A 1 163 ? 12.555 -3.105 -13.617 1 92 163 LEU A CA 1
ATOM 1255 C C . LEU A 1 163 ? 13.93 -2.596 -13.219 1 92 163 LEU A C 1
ATOM 1257 O O . LEU A 1 163 ? 14.461 -1.678 -13.852 1 92 163 LEU A O 1
ATOM 1261 N N . ASP A 1 164 ? 14.453 -3.172 -12.18 1 90.44 164 ASP A N 1
ATOM 1262 C CA . ASP A 1 164 ? 15.789 -2.801 -11.711 1 9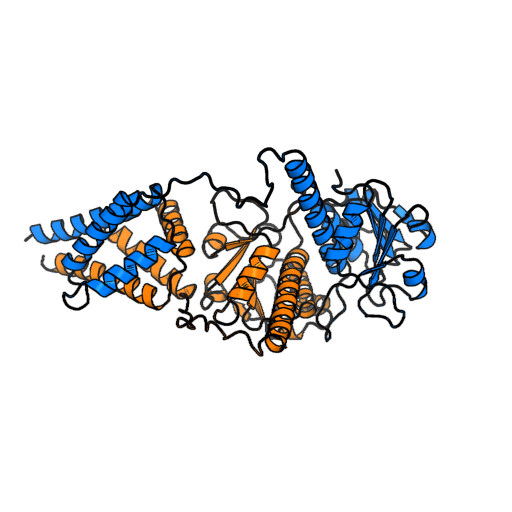0.44 164 ASP A CA 1
ATOM 1263 C C . ASP A 1 164 ? 16.844 -3.1 -12.773 1 90.44 164 ASP A C 1
ATOM 1265 O O . ASP A 1 164 ? 17.781 -2.326 -12.961 1 90.44 164 ASP A O 1
ATOM 1269 N N . HIS A 1 165 ? 16.703 -4.164 -13.438 1 87.44 165 HIS A N 1
ATOM 1270 C CA . HIS A 1 165 ? 17.625 -4.578 -14.477 1 87.44 165 HIS A CA 1
ATOM 1271 C C . HIS A 1 165 ? 17.578 -3.621 -15.664 1 87.44 165 HIS A C 1
ATOM 1273 O O . HIS A 1 165 ? 18.625 -3.291 -16.25 1 87.44 165 HIS A O 1
ATOM 1279 N N . ASN A 1 166 ? 16.391 -3.23 -15.984 1 83.81 166 ASN A N 1
ATOM 1280 C CA . ASN A 1 166 ? 16.234 -2.301 -17.094 1 83.81 166 ASN A CA 1
ATOM 1281 C C . ASN A 1 166 ? 16.812 -0.927 -16.766 1 83.81 166 ASN A C 1
ATOM 1283 O O . ASN A 1 166 ? 17.359 -0.256 -17.641 1 83.81 166 ASN A O 1
ATOM 1287 N N . GLN A 1 167 ? 16.641 -0.556 -15.484 1 75.38 167 GLN A N 1
ATOM 1288 C CA . GLN A 1 167 ? 17.203 0.715 -15.055 1 75.38 167 GLN A CA 1
ATOM 1289 C C . GLN A 1 167 ? 18.734 0.666 -15.062 1 75.38 167 GLN A C 1
ATOM 1291 O O . GLN A 1 167 ? 19.391 1.636 -15.453 1 75.38 167 GLN A O 1
ATOM 1296 N N . ASN A 1 168 ? 19.203 -0.411 -14.641 1 68.94 168 ASN A N 1
ATOM 1297 C CA . ASN A 1 168 ? 20.656 -0.585 -14.625 1 68.94 168 ASN A CA 1
ATOM 1298 C C . ASN A 1 168 ? 21.219 -0.657 -16.031 1 68.94 168 ASN A C 1
ATOM 1300 O O . ASN A 1 168 ? 22.297 -0.104 -16.312 1 68.94 168 ASN A O 1
ATOM 1304 N N . VAL A 1 169 ? 20.5 -1.344 -16.812 1 59.84 169 VAL A N 1
ATOM 1305 C CA . VAL A 1 169 ? 20.953 -1.428 -18.203 1 59.84 169 VAL A CA 1
ATOM 1306 C C . VAL A 1 169 ? 20.875 -0.048 -18.859 1 59.84 169 VAL A C 1
ATOM 1308 O O . VAL A 1 169 ? 21.766 0.331 -19.609 1 59.84 169 VAL A O 1
ATOM 1311 N N . ASN A 1 170 ? 19.719 0.608 -18.422 1 57.38 170 ASN A N 1
ATOM 1312 C CA . ASN A 1 170 ? 19.594 1.963 -18.938 1 57.38 170 ASN A CA 1
ATOM 1313 C C . ASN A 1 170 ? 20.594 2.914 -18.297 1 57.38 170 ASN A C 1
ATOM 1315 O O . ASN A 1 170 ? 21.109 3.828 -18.953 1 57.38 170 ASN A O 1
ATOM 1319 N N . ASN A 1 171 ? 20.656 2.643 -16.938 1 50.72 171 ASN A N 1
ATOM 1320 C CA . ASN A 1 171 ? 21.672 3.451 -16.281 1 50.72 171 ASN A CA 1
ATOM 1321 C C . ASN A 1 171 ? 23.078 3.07 -16.75 1 50.72 171 ASN A C 1
ATOM 1323 O O . ASN A 1 171 ? 23.938 3.932 -16.875 1 50.72 171 ASN A O 1
ATOM 1327 N N . ASN A 1 172 ? 23.312 1.647 -16.719 1 45.47 172 ASN A N 1
ATOM 1328 C CA . ASN A 1 172 ? 24.641 1.291 -17.219 1 45.47 172 ASN A CA 1
ATOM 1329 C C . ASN A 1 172 ? 24.812 1.744 -18.672 1 45.47 172 ASN A C 1
ATOM 1331 O O . ASN A 1 172 ? 25.938 1.936 -19.125 1 45.47 172 ASN A O 1
ATOM 1335 N N . ALA A 1 173 ? 23.703 1.551 -19.406 1 37.38 173 ALA A N 1
ATOM 1336 C CA . ALA A 1 173 ? 23.891 2.227 -20.688 1 37.38 173 ALA A CA 1
ATOM 1337 C C . ALA A 1 173 ? 24.078 3.729 -20.5 1 37.38 173 ALA A C 1
ATOM 1339 O O . ALA A 1 173 ? 24.859 4.363 -21.219 1 37.38 173 ALA A O 1
ATOM 1340 N N . LEU A 1 174 ? 23 4.34 -19.734 1 35.44 174 LEU A N 1
ATOM 1341 C CA . LEU A 1 174 ? 23.172 5.738 -19.375 1 35.44 174 LEU A CA 1
ATOM 1342 C C . LEU A 1 174 ? 24.062 5.871 -18.125 1 35.44 174 LEU A C 1
ATOM 1344 O O . LEU A 1 174 ? 23.875 6.789 -17.328 1 35.44 174 LEU A O 1
ATOM 1348 N N . ASN A 1 175 ? 24.875 5.246 -17.625 1 31.19 175 ASN A N 1
ATOM 1349 C CA . ASN A 1 175 ? 26.172 5.832 -17.312 1 31.19 175 ASN A CA 1
ATOM 1350 C C . ASN A 1 175 ? 26.625 6.816 -18.391 1 31.19 175 ASN A C 1
ATOM 1352 O O . ASN A 1 175 ? 27.359 6.453 -19.297 1 31.19 175 ASN A O 1
ATOM 1356 N N . ASN A 1 176 ? 26.125 7.766 -19.344 1 23.81 176 ASN A N 1
ATOM 1357 C CA . ASN A 1 176 ? 25.875 9.055 -18.703 1 23.81 176 ASN A CA 1
ATOM 1358 C C . ASN A 1 176 ? 24.875 8.914 -17.562 1 23.81 176 ASN A C 1
ATOM 1360 O O . ASN A 1 176 ? 24.266 7.859 -17.375 1 23.81 176 ASN A O 1
ATOM 1364 N N . ASP A 1 177 ? 23.734 9.797 -17.266 1 24.92 177 ASP A N 1
ATOM 1365 C CA . ASP A 1 177 ? 22.953 10.516 -16.25 1 24.92 177 ASP A CA 1
ATOM 1366 C C . ASP A 1 177 ? 21.844 9.625 -15.68 1 24.92 177 ASP A C 1
ATOM 1368 O O . ASP A 1 177 ? 21.141 10.016 -14.742 1 24.92 177 ASP A O 1
ATOM 1372 N N . ASN A 1 178 ? 21.141 8.484 -16.312 1 25.77 178 ASN A N 1
ATOM 1373 C CA . ASN A 1 178 ? 19.719 8.305 -16.047 1 25.77 178 ASN A CA 1
ATOM 1374 C C . ASN A 1 178 ? 19.469 7.254 -14.977 1 25.77 178 ASN A C 1
ATOM 1376 O O . ASN A 1 178 ? 19.625 6.059 -15.227 1 25.77 178 ASN A O 1
ATOM 1380 N N . ASN A 1 179 ? 20.016 7.266 -13.781 1 28.38 179 ASN A N 1
ATOM 1381 C CA . ASN A 1 179 ? 19.609 6.531 -12.586 1 28.38 179 ASN A CA 1
ATOM 1382 C C . ASN A 1 179 ? 18.109 6.289 -12.562 1 28.38 179 ASN A C 1
ATOM 1384 O O . ASN A 1 179 ? 17.328 7.223 -12.344 1 28.38 179 ASN A O 1
ATOM 1388 N N . ILE A 1 180 ? 17.578 5.484 -13.219 1 28.17 180 ILE A N 1
ATOM 1389 C CA . ILE A 1 180 ? 16.156 5.164 -13.289 1 28.17 180 ILE A CA 1
ATOM 1390 C C . ILE A 1 180 ? 15.648 4.777 -11.898 1 28.17 180 ILE A C 1
ATOM 1392 O O . ILE A 1 180 ? 15.758 3.617 -11.492 1 28.17 180 ILE A O 1
ATOM 1396 N N . GLY A 1 181 ? 16.281 5.105 -10.773 1 29.28 181 GLY A N 1
ATOM 1397 C CA . GLY A 1 181 ? 15.602 5.168 -9.492 1 29.28 181 GLY A CA 1
ATOM 1398 C C . GLY A 1 181 ? 14.109 5.418 -9.609 1 29.28 181 GLY A C 1
ATOM 1399 O O . GLY A 1 181 ? 13.664 6.086 -10.539 1 29.28 181 GLY A O 1
ATOM 1400 N N . LEU A 1 182 ? 13.219 4.41 -9.352 1 30.75 182 LEU A N 1
ATOM 1401 C CA . LEU A 1 182 ? 11.875 4.926 -9.148 1 30.75 182 LEU A CA 1
ATOM 1402 C C . LEU A 1 182 ? 11.906 6.395 -8.75 1 30.75 182 LEU A C 1
ATOM 1404 O O . LEU A 1 182 ? 12.32 6.727 -7.633 1 30.75 182 LEU A O 1
ATOM 1408 N N . LYS A 1 183 ? 12.422 7.176 -9.617 1 32.78 183 LYS A N 1
ATOM 1409 C CA . LYS A 1 183 ? 12.352 8.625 -9.484 1 32.78 183 LYS A CA 1
ATOM 1410 C C . LYS A 1 183 ? 11.18 9.039 -8.594 1 32.78 183 LYS A C 1
ATOM 1412 O O . LYS A 1 183 ? 10.047 8.617 -8.82 1 32.78 183 LYS A O 1
ATOM 1417 N N . THR A 1 184 ? 11.375 9.188 -7.379 1 33.56 184 THR A N 1
ATOM 1418 C CA . THR A 1 184 ? 10.383 10.125 -6.871 1 33.56 184 THR A CA 1
ATOM 1419 C C . THR A 1 184 ? 9.773 10.938 -8.008 1 33.56 184 THR A C 1
ATOM 1421 O O . THR A 1 184 ? 10.477 11.68 -8.695 1 33.56 184 THR A O 1
ATOM 1424 N N . ILE A 1 185 ? 9.047 10.25 -8.969 1 35.38 185 ILE A N 1
ATOM 1425 C CA . ILE A 1 185 ? 8.453 11.141 -9.953 1 35.38 185 ILE A CA 1
ATOM 1426 C C . ILE A 1 185 ? 8.703 12.594 -9.562 1 35.38 185 ILE A C 1
ATOM 1428 O O . ILE A 1 185 ? 8.258 13.039 -8.5 1 35.38 185 ILE A O 1
ATOM 1432 N N . GLU A 1 186 ? 9.836 13.062 -9.945 1 34.91 186 GLU A N 1
ATOM 1433 C CA . GLU A 1 186 ? 10.164 14.484 -9.836 1 34.91 186 GLU A CA 1
ATOM 1434 C C . GLU A 1 186 ? 8.93 15.352 -10.07 1 34.91 186 GLU A C 1
ATOM 1436 O O . GLU A 1 186 ? 8.352 15.344 -11.164 1 34.91 186 GLU A O 1
ATOM 1441 N N . GLN A 1 187 ? 7.949 15.219 -9.258 1 40.41 187 GLN A N 1
ATOM 1442 C CA . GLN A 1 187 ? 7.016 16.328 -9.375 1 40.41 187 GLN A CA 1
ATOM 1443 C C . GLN A 1 187 ? 7.691 17.547 -10 1 40.41 187 GLN A C 1
ATOM 1445 O O . GLN A 1 187 ? 8.859 17.828 -9.727 1 40.41 187 GLN A O 1
ATOM 1450 N N . PRO A 1 188 ? 7.266 17.922 -11.141 1 42.19 188 PRO A N 1
ATOM 1451 C CA . PRO A 1 188 ? 7.863 19.188 -11.586 1 42.19 188 PRO A CA 1
ATOM 1452 C C . PRO A 1 188 ? 8.484 19.984 -10.438 1 42.19 188 PRO A C 1
ATOM 1454 O O . PRO A 1 188 ? 7.969 19.953 -9.32 1 42.19 188 PRO A O 1
ATOM 1457 N N . GLU A 1 189 ? 9.789 20.078 -10.508 1 48.94 189 GLU A N 1
ATOM 1458 C CA . GLU A 1 189 ? 10.625 20.875 -9.609 1 48.94 189 GLU A CA 1
ATOM 1459 C C . GLU A 1 189 ? 9.875 22.094 -9.086 1 48.94 189 GLU A C 1
ATOM 1461 O O . GLU A 1 189 ? 9.805 23.125 -9.766 1 48.94 189 GLU A O 1
ATOM 1466 N N . LYS A 1 190 ? 8.75 21.828 -8.43 1 63.75 190 LYS A N 1
ATOM 1467 C CA . LYS A 1 190 ? 8.148 23.031 -7.871 1 63.75 190 LYS A CA 1
ATOM 1468 C C . LYS A 1 190 ? 9.164 23.844 -7.078 1 63.75 190 LYS A C 1
ATOM 1470 O O . LYS A 1 190 ? 9.93 23.297 -6.289 1 63.75 190 LYS A O 1
ATOM 1475 N N . LEU A 1 191 ? 9.352 25.109 -7.695 1 76.88 191 LEU A N 1
ATOM 1476 C CA . LEU A 1 191 ? 10.297 26.031 -7.086 1 76.88 191 LEU A CA 1
ATOM 1477 C C . LEU A 1 191 ? 9.984 26.234 -5.605 1 76.88 191 LEU A C 1
ATOM 1479 O O . LEU A 1 191 ? 8.844 26.531 -5.242 1 76.88 191 LEU A O 1
ATOM 1483 N N . LEU A 1 192 ? 11.023 25.844 -4.863 1 83.19 192 LEU A N 1
ATOM 1484 C CA . LEU A 1 192 ? 10.906 26.109 -3.432 1 83.19 192 LEU A CA 1
ATOM 1485 C C . LEU A 1 192 ? 10.922 27.594 -3.143 1 83.19 192 LEU A C 1
ATOM 1487 O O . LEU A 1 192 ? 11.555 28.375 -3.873 1 83.19 192 LEU A O 1
ATOM 1491 N N . ALA A 1 193 ? 10.133 28.016 -2.143 1 88.31 193 ALA A N 1
ATOM 1492 C CA . ALA A 1 193 ? 10.227 29.375 -1.655 1 88.31 193 ALA A CA 1
ATOM 1493 C C . ALA A 1 193 ? 11.656 29.719 -1.229 1 88.31 193 ALA A C 1
ATOM 1495 O O . ALA A 1 193 ? 12.344 28.875 -0.627 1 88.31 193 ALA A O 1
ATOM 1496 N N . SER A 1 194 ? 12.148 30.891 -1.649 1 83.19 194 SER A N 1
ATOM 1497 C CA . SER A 1 194 ? 13.484 31.328 -1.252 1 83.19 194 SER A CA 1
ATOM 1498 C C . SER A 1 194 ? 13.547 31.609 0.244 1 83.19 194 SER A C 1
ATOM 1500 O O . SER A 1 194 ? 12.516 31.734 0.901 1 83.19 194 SER A O 1
ATOM 1502 N N . SER A 1 195 ? 14.852 31.703 0.762 1 84.56 195 SER A N 1
ATOM 1503 C CA . SER A 1 195 ? 15.039 32.062 2.162 1 84.56 195 SER A CA 1
ATOM 1504 C C . SER A 1 195 ? 14.43 33.438 2.459 1 84.56 195 SER A C 1
ATOM 1506 O O . SER A 1 195 ? 13.898 33.656 3.547 1 84.56 195 SER A O 1
ATOM 1508 N N . ALA A 1 196 ? 14.531 34.281 1.548 1 87.06 196 ALA A N 1
ATOM 1509 C CA . ALA A 1 196 ? 13.961 35.594 1.71 1 87.06 196 ALA A CA 1
ATOM 1510 C C . ALA A 1 196 ? 12.438 35.531 1.782 1 87.06 196 ALA A C 1
ATOM 1512 O O . ALA A 1 196 ? 11.82 36.25 2.574 1 87.06 196 ALA A O 1
ATOM 1513 N N . GLN A 1 197 ? 11.852 34.812 0.95 1 88.75 197 GLN A N 1
ATOM 1514 C CA . GLN A 1 197 ? 10.406 34.625 0.978 1 88.75 197 GLN A CA 1
ATOM 1515 C C . GLN A 1 197 ? 9.953 34.031 2.307 1 88.75 197 GLN A C 1
ATOM 1517 O O . GLN A 1 197 ? 8.969 34.469 2.891 1 88.75 197 GLN A O 1
ATOM 1522 N N . MET A 1 198 ? 10.688 33.094 2.777 1 90.06 198 MET A N 1
ATOM 1523 C CA . MET A 1 198 ? 10.367 32.438 4.047 1 90.06 198 MET A CA 1
ATOM 1524 C C . MET A 1 198 ? 10.484 33.438 5.203 1 90.06 198 MET A C 1
ATOM 1526 O O . MET A 1 198 ? 9.602 33.5 6.066 1 90.06 198 MET A O 1
ATOM 1530 N N . GLU A 1 199 ? 11.586 34.125 5.203 1 89 199 GLU A N 1
ATOM 1531 C CA . GLU A 1 199 ? 11.781 35.125 6.262 1 89 199 GLU A CA 1
ATOM 1532 C C . GLU A 1 199 ? 10.656 36.156 6.258 1 89 199 GLU A C 1
ATOM 1534 O O . GLU A 1 199 ? 10.195 36.594 7.32 1 89 199 GLU A O 1
ATOM 1539 N N . GLY A 1 200 ? 10.344 36.656 5.078 1 92.12 200 GLY A N 1
ATOM 1540 C CA . GLY A 1 200 ? 9.211 37.594 4.965 1 92.12 200 GLY A CA 1
ATOM 1541 C C . GLY A 1 200 ? 7.93 37.031 5.547 1 92.12 200 GLY A C 1
ATOM 1542 O O . GLY A 1 200 ? 7.184 37.719 6.219 1 92.12 200 GLY A O 1
ATOM 1543 N N . PHE A 1 201 ? 7.691 35.844 5.309 1 95.25 201 PHE A N 1
ATOM 1544 C CA . PHE A 1 201 ? 6.52 35.156 5.844 1 95.25 201 PHE A CA 1
ATOM 1545 C C . PHE A 1 201 ? 6.57 35.094 7.367 1 95.25 201 PHE A C 1
ATOM 1547 O O . PHE A 1 201 ? 5.574 35.375 8.039 1 95.25 201 PHE A O 1
ATOM 1554 N N . TYR A 1 202 ? 7.711 34.75 7.941 1 92.75 202 TYR A N 1
ATOM 1555 C CA . TYR A 1 202 ? 7.84 34.656 9.391 1 92.75 202 TYR A CA 1
ATOM 1556 C C . TYR A 1 202 ? 7.594 36 10.055 1 92.75 202 TYR A C 1
ATOM 1558 O O . TYR A 1 202 ? 6.922 36.062 11.086 1 92.75 202 TYR A O 1
ATOM 1566 N N . LEU A 1 203 ? 8.156 37 9.469 1 93.56 203 LEU A N 1
ATOM 1567 C CA . LEU A 1 203 ? 7.973 38.344 10.008 1 93.56 203 LEU A CA 1
ATOM 1568 C C . LEU A 1 203 ? 6.504 38.75 9.945 1 93.56 203 LEU A C 1
ATOM 1570 O O . LEU A 1 203 ? 5.984 39.344 10.891 1 93.56 203 LEU A O 1
ATOM 1574 N N . HIS A 1 204 ? 5.91 38.5 8.797 1 96 204 HIS A N 1
ATOM 1575 C CA . HIS A 1 204 ? 4.492 38.781 8.625 1 96 204 HIS A CA 1
ATOM 1576 C C . HIS A 1 204 ? 3.646 38.031 9.641 1 96 204 HIS A C 1
ATOM 1578 O O . HIS A 1 204 ? 2.738 38.594 10.25 1 96 204 HIS A O 1
ATOM 1584 N N . LEU A 1 205 ? 3.918 36.75 9.836 1 95.25 205 LEU A N 1
ATOM 1585 C CA . LEU A 1 205 ? 3.223 35.906 10.797 1 95.25 205 LEU A CA 1
ATOM 1586 C C . LEU A 1 205 ? 3.398 36.438 12.219 1 95.25 205 LEU A C 1
ATOM 1588 O O . LEU A 1 205 ? 2.432 36.5 12.977 1 95.25 205 LEU A O 1
ATOM 1592 N N . GLU A 1 206 ? 4.621 36.75 12.539 1 93.5 206 GLU A N 1
ATOM 1593 C CA . GLU A 1 206 ? 4.918 37.281 13.867 1 93.5 206 GLU A CA 1
ATOM 1594 C C . GLU A 1 206 ? 4.121 38.562 14.141 1 93.5 206 GLU A C 1
ATOM 1596 O O . GLU A 1 206 ? 3.574 38.75 15.234 1 93.5 206 GLU A O 1
ATOM 1601 N N . LYS A 1 207 ? 4.113 39.438 13.172 1 94.25 207 LYS A N 1
ATOM 1602 C CA . LYS A 1 207 ? 3.355 40.688 13.273 1 94.25 207 LYS A CA 1
ATOM 1603 C C . LYS A 1 207 ? 1.882 40.406 13.555 1 94.25 207 LYS A C 1
ATOM 1605 O O . LYS A 1 207 ? 1.277 41.062 14.414 1 94.25 207 LYS A O 1
ATOM 1610 N N . LEU A 1 208 ? 1.353 39.5 12.812 1 94.06 208 LEU A N 1
ATOM 1611 C CA . LEU A 1 208 ? -0.053 39.156 12.992 1 94.06 208 LEU A CA 1
ATOM 1612 C C . LEU A 1 208 ? -0.298 38.562 14.367 1 94.06 208 LEU A C 1
ATOM 1614 O O . LEU A 1 208 ? -1.293 38.875 15.023 1 94.06 208 LEU A O 1
ATOM 1618 N N . LEU A 1 209 ? 0.547 37.688 14.812 1 94.56 209 LEU A N 1
ATOM 1619 C CA . LEU A 1 209 ? 0.401 37 16.109 1 94.56 209 LEU A CA 1
ATOM 1620 C C . LEU A 1 209 ? 0.47 38.031 17.25 1 94.56 209 LEU A C 1
ATOM 1622 O O . LEU A 1 209 ? -0.205 37.875 18.266 1 94.56 209 LEU A O 1
ATOM 1626 N N . ARG A 1 210 ? 1.263 39.031 17.094 1 91.94 210 ARG A N 1
ATOM 1627 C CA . ARG A 1 210 ? 1.309 40.125 18.062 1 91.94 210 ARG A CA 1
ATOM 1628 C C . ARG A 1 210 ? 0.009 40.938 18.062 1 91.94 210 ARG A C 1
ATOM 1630 O O . ARG A 1 210 ? -0.517 41.281 19.125 1 91.94 210 ARG A O 1
ATOM 1637 N N . LYS A 1 211 ? -0.428 41.188 16.859 1 91.12 211 LYS A N 1
ATOM 1638 C CA . LYS A 1 211 ? -1.636 41.969 16.688 1 91.12 211 LYS A CA 1
ATOM 1639 C C . LYS A 1 211 ? -2.832 41.312 17.375 1 91.12 211 LYS A C 1
ATOM 1641 O O . LYS A 1 211 ? -3.689 42.031 17.938 1 91.12 211 LYS A O 1
ATOM 1646 N N . ILE A 1 212 ? -2.904 40.094 17.391 1 92.06 212 ILE A N 1
ATOM 1647 C CA . ILE A 1 212 ? -4.047 39.406 17.984 1 92.06 212 ILE A CA 1
ATOM 1648 C C . ILE A 1 212 ? -3.717 39 19.422 1 92.06 212 ILE A C 1
ATOM 1650 O O . ILE A 1 212 ? -4.473 38.281 20.047 1 92.06 212 ILE A O 1
ATOM 1654 N N . HIS A 1 213 ? -2.582 39.438 19.922 1 90.12 213 HIS A N 1
ATOM 1655 C CA . HIS A 1 213 ? -2.131 39.219 21.297 1 90.12 213 HIS A CA 1
ATOM 1656 C C . HIS A 1 213 ? -1.94 37.719 21.594 1 90.12 213 HIS A C 1
ATOM 1658 O O . HIS A 1 213 ? -2.316 37.25 22.656 1 90.12 213 HIS A O 1
ATOM 1664 N N . PHE A 1 214 ? -1.531 37 20.578 1 92.12 214 PHE A N 1
ATOM 1665 C CA . PHE A 1 214 ? -1.2 35.594 20.781 1 92.12 214 PHE A CA 1
ATOM 1666 C C . PHE A 1 214 ? 0.24 35.438 21.25 1 92.12 214 PHE A C 1
ATOM 1668 O O . PHE A 1 214 ? 0.565 34.5 21.953 1 92.12 214 PHE A O 1
ATOM 1675 N N . LEU A 1 215 ? 1.053 36.25 20.797 1 86.88 215 LEU A N 1
ATOM 1676 C CA . LEU A 1 215 ? 2.467 36.219 21.156 1 86.88 215 LEU A CA 1
ATOM 1677 C C . LEU A 1 215 ? 2.734 37.094 22.375 1 86.88 215 LEU A C 1
ATOM 1679 O O . LEU A 1 215 ? 2.445 38.312 22.359 1 86.88 215 LEU A O 1
ATOM 1683 N N . ASP A 1 216 ? 2.93 36.375 23.484 1 77.5 216 ASP A N 1
ATOM 1684 C CA . ASP A 1 216 ? 3.348 37.125 24.656 1 77.5 216 ASP A CA 1
ATOM 1685 C C . ASP A 1 216 ? 4.852 37.375 24.641 1 77.5 216 ASP A C 1
ATOM 1687 O O . ASP A 1 216 ? 5.617 36.594 24.094 1 77.5 216 ASP A O 1
ATOM 1691 N N . GLU A 1 217 ? 5.207 38.531 25.141 1 68.19 217 GLU A N 1
ATOM 1692 C CA . GLU A 1 217 ? 6.605 38.969 25.125 1 68.19 217 GLU A CA 1
ATOM 1693 C C . GLU A 1 217 ? 7.508 37.906 25.734 1 68.19 217 GLU A C 1
ATOM 1695 O O . GLU A 1 217 ? 8.609 37.625 25.25 1 68.19 217 GLU A O 1
ATOM 1700 N N . ALA A 1 218 ? 7.055 37.219 26.672 1 63.53 218 ALA A N 1
ATOM 1701 C CA . ALA A 1 218 ? 7.895 36.281 27.422 1 63.53 218 ALA A CA 1
ATOM 1702 C C . ALA A 1 218 ? 8.109 35 26.625 1 63.53 218 ALA A C 1
ATOM 1704 O O . ALA A 1 218 ? 9.141 34.344 26.766 1 63.53 218 ALA A O 1
ATOM 1705 N N . GLN A 1 219 ? 7.199 34.625 25.766 1 68.31 219 GLN A N 1
ATOM 1706 C CA . GLN A 1 219 ? 7.262 33.344 25.094 1 68.31 219 GLN A CA 1
ATOM 1707 C C . GLN A 1 219 ? 7.453 33.5 23.594 1 68.31 219 GLN A C 1
ATOM 1709 O O . GLN A 1 219 ? 7.441 32.5 22.844 1 68.31 219 GLN A O 1
ATOM 1714 N N . GLU A 1 220 ? 7.762 34.625 23.203 1 70.44 220 GLU A N 1
ATOM 1715 C CA . GLU A 1 220 ? 7.773 34.969 21.781 1 70.44 220 GLU A CA 1
ATOM 1716 C C . GLU A 1 220 ? 8.836 34.188 21.031 1 70.44 220 GLU A C 1
ATOM 1718 O O . GLU A 1 220 ? 8.555 33.594 19.984 1 70.44 220 GLU A O 1
ATOM 1723 N N . GLY A 1 221 ? 9.977 34.156 21.625 1 74 221 GLY A N 1
ATOM 1724 C CA . GLY A 1 221 ? 11.086 33.531 20.922 1 74 221 GLY A CA 1
ATOM 1725 C C . GLY A 1 221 ? 10.883 32.031 20.688 1 74 221 GLY A C 1
ATOM 1726 O O . GLY A 1 221 ? 11.07 31.547 19.562 1 74 221 GLY A O 1
ATOM 1727 N N . MET A 1 222 ? 10.383 31.422 21.656 1 85.38 222 MET A N 1
ATOM 1728 C CA . MET A 1 222 ? 10.258 29.969 21.562 1 85.38 222 MET A CA 1
ATOM 1729 C C . MET A 1 222 ? 9.141 29.578 20.609 1 85.38 222 MET A C 1
ATOM 1731 O O . MET A 1 222 ? 9.273 28.609 19.859 1 85.38 222 MET A O 1
ATOM 1735 N N . LEU A 1 223 ? 8.023 30.312 20.641 1 90.12 223 LEU A N 1
ATOM 1736 C CA . LEU A 1 223 ? 6.887 30.031 19.781 1 90.12 223 LEU A CA 1
ATOM 1737 C C . LEU A 1 223 ? 7.258 30.203 18.312 1 90.12 223 LEU A C 1
ATOM 1739 O O . LEU A 1 223 ? 6.941 29.344 17.484 1 90.12 223 LEU A O 1
ATOM 1743 N N . MET A 1 224 ? 7.938 31.297 18.016 1 89.94 224 MET A N 1
ATOM 1744 C CA . MET A 1 224 ? 8.305 31.547 16.625 1 89.94 224 MET A CA 1
ATOM 1745 C C . MET A 1 224 ? 9.312 30.516 16.125 1 89.94 224 MET A C 1
ATOM 1747 O O . MET A 1 224 ? 9.297 30.141 14.961 1 89.94 224 MET A O 1
ATOM 1751 N N . LEU A 1 225 ? 10.156 30.125 17.016 1 87.62 225 LEU A N 1
ATOM 1752 C CA . LEU A 1 225 ? 11.117 29.078 16.656 1 87.62 225 LEU A CA 1
ATOM 1753 C C . LEU A 1 225 ? 10.391 27.797 16.281 1 87.62 225 LEU A C 1
ATOM 1755 O O . LEU A 1 225 ? 10.781 27.125 15.312 1 87.62 225 LEU A O 1
ATOM 1759 N N . LYS A 1 226 ? 9.367 27.469 17.031 1 89.94 226 LYS A N 1
ATOM 1760 C CA . LYS A 1 226 ? 8.586 26.266 16.734 1 89.94 226 LYS A CA 1
ATOM 1761 C C . LYS A 1 226 ? 7.887 26.375 15.383 1 89.94 226 LYS A C 1
ATOM 1763 O O . LYS A 1 226 ? 7.844 25.406 14.617 1 89.94 226 LYS A O 1
ATOM 1768 N N . LEU A 1 227 ? 7.391 27.484 15.078 1 92.25 227 LEU A N 1
ATOM 1769 C CA . LEU A 1 227 ? 6.695 27.719 13.82 1 92.25 227 LEU A CA 1
ATOM 1770 C C . LEU A 1 227 ? 7.676 27.688 12.648 1 92.25 227 LEU A C 1
ATOM 1772 O O . LEU A 1 227 ? 7.371 27.141 11.586 1 92.25 227 LEU A O 1
ATOM 1776 N N . ARG A 1 228 ? 8.844 28.281 12.891 1 89.44 228 ARG A N 1
ATOM 1777 C CA . ARG A 1 228 ? 9.875 28.25 11.867 1 89.44 228 ARG A CA 1
ATOM 1778 C C . ARG A 1 228 ? 10.297 26.812 11.555 1 89.44 228 ARG A C 1
ATOM 1780 O O . ARG A 1 228 ? 10.453 26.453 10.391 1 89.44 228 ARG A O 1
ATOM 1787 N N . ARG A 1 229 ? 10.422 26.078 12.578 1 87.56 229 ARG A N 1
ATOM 1788 C CA . ARG A 1 229 ? 10.805 24.672 12.398 1 87.56 229 ARG A CA 1
ATOM 1789 C C . ARG A 1 229 ? 9.734 23.906 11.633 1 87.56 229 ARG A C 1
ATOM 1791 O O . ARG A 1 229 ? 10.055 23.094 10.766 1 87.56 229 ARG A O 1
ATOM 1798 N N . LEU A 1 230 ? 8.5 24.109 11.938 1 89.88 230 LEU A N 1
ATOM 1799 C CA . LEU A 1 230 ? 7.371 23.453 11.289 1 89.88 230 LEU A CA 1
ATOM 1800 C C . LEU A 1 230 ? 7.375 23.719 9.789 1 89.88 230 LEU A C 1
ATOM 1802 O O . LEU A 1 230 ? 7.301 22.781 8.984 1 89.88 230 LEU A O 1
ATOM 1806 N N . TYR A 1 231 ? 7.586 24.953 9.352 1 89.56 231 TYR A N 1
ATOM 1807 C CA . TYR A 1 231 ? 7.484 25.312 7.941 1 89.56 231 TYR A CA 1
ATOM 1808 C C . TYR A 1 231 ? 8.766 24.953 7.195 1 89.56 231 TYR A C 1
ATOM 1810 O O . TYR A 1 231 ? 8.742 24.719 5.984 1 89.56 231 TYR A O 1
ATOM 1818 N N . GLN A 1 232 ? 9.875 24.938 7.898 1 78.62 232 GLN A N 1
ATOM 1819 C CA . GLN A 1 232 ? 11.133 24.531 7.277 1 78.62 232 GLN A CA 1
ATOM 1820 C C . GLN A 1 232 ? 11.086 23.078 6.852 1 78.62 232 GLN A C 1
ATOM 1822 O O . GLN A 1 232 ? 11.602 22.719 5.789 1 78.62 232 GLN A O 1
ATOM 1827 N N . ARG A 1 233 ? 10.383 22.297 7.652 1 80.38 233 ARG A N 1
ATOM 1828 C CA . ARG A 1 233 ? 10.336 20.859 7.355 1 80.38 233 ARG A CA 1
ATOM 1829 C C . ARG A 1 233 ? 9.344 20.562 6.238 1 80.38 233 ARG A C 1
ATOM 1831 O O . ARG A 1 233 ? 9.406 19.516 5.605 1 80.38 233 ARG A O 1
ATOM 1838 N N . SER A 1 234 ? 8.5 21.531 5.918 1 83.75 234 SER A N 1
ATOM 1839 C CA . SER A 1 234 ? 7.445 21.297 4.938 1 83.75 234 SER A CA 1
ATOM 1840 C C . SER A 1 234 ? 7.93 21.594 3.523 1 83.75 234 SER A C 1
ATOM 1842 O O . SER A 1 234 ? 7.234 21.297 2.547 1 83.75 234 SER A O 1
ATOM 1844 N N . ARG A 1 235 ? 9.148 22.125 3.363 1 80.56 235 ARG A N 1
ATOM 1845 C CA . ARG A 1 235 ? 9.664 22.484 2.043 1 80.56 235 ARG A CA 1
ATOM 1846 C C . ARG A 1 235 ? 8.625 23.266 1.242 1 80.56 235 ARG A C 1
ATOM 1848 O O . ARG A 1 235 ? 8.25 22.844 0.142 1 80.56 235 ARG A O 1
ATOM 1855 N N . VAL A 1 236 ? 8.312 24.344 1.709 1 88.44 236 VAL A N 1
ATOM 1856 C CA . VAL A 1 236 ? 7.23 25.172 1.167 1 88.44 236 VAL A CA 1
ATOM 1857 C C . VAL A 1 236 ? 7.574 25.594 -0.256 1 88.44 236 VAL A C 1
ATOM 1859 O O . VAL A 1 236 ? 8.664 26.125 -0.505 1 88.44 236 VAL A O 1
ATOM 1862 N N . GLU A 1 237 ? 6.633 25.375 -1.147 1 88.81 237 GLU A N 1
ATOM 1863 C CA . GLU A 1 237 ? 6.797 25.797 -2.537 1 88.81 237 GLU A CA 1
ATOM 1864 C C . GLU A 1 237 ? 6.395 27.25 -2.723 1 88.81 237 GLU A C 1
ATOM 1866 O O . GLU A 1 237 ? 5.668 27.812 -1.901 1 88.81 237 GLU A O 1
ATOM 1871 N N . GLU A 1 238 ? 6.898 27.844 -3.842 1 89.94 238 GLU A N 1
ATOM 1872 C CA . GLU A 1 238 ? 6.609 29.25 -4.117 1 89.94 238 GLU A CA 1
ATOM 1873 C C . GLU A 1 238 ? 5.105 29.5 -4.211 1 89.94 238 GLU A C 1
ATOM 1875 O O . GLU A 1 238 ? 4.602 30.5 -3.682 1 89.94 238 GLU A O 1
ATOM 1880 N N . ALA A 1 239 ? 4.484 28.641 -4.91 1 90.44 239 ALA A N 1
ATOM 1881 C CA . ALA A 1 239 ? 3.041 28.797 -5.059 1 90.44 239 ALA A CA 1
ATOM 1882 C C . ALA A 1 239 ? 2.338 28.703 -3.709 1 90.44 239 ALA A C 1
ATOM 1884 O O . ALA A 1 239 ? 1.381 29.453 -3.453 1 90.44 239 ALA A O 1
ATOM 1885 N N . GLU A 1 240 ? 2.768 27.812 -2.854 1 92.38 240 GLU A N 1
ATOM 1886 C CA . GLU A 1 240 ? 2.215 27.688 -1.51 1 92.38 240 GLU A CA 1
ATOM 1887 C C . GLU A 1 240 ? 2.508 28.922 -0.662 1 92.38 240 GLU A C 1
ATOM 1889 O O . GLU A 1 240 ? 1.674 29.344 0.142 1 92.38 240 GLU A O 1
ATOM 1894 N N . MET A 1 241 ? 3.68 29.5 -0.913 1 93 241 MET A N 1
ATOM 1895 C CA . MET A 1 241 ? 4.07 30.719 -0.202 1 93 241 MET A CA 1
ATOM 1896 C C . MET A 1 241 ? 3.117 31.859 -0.521 1 93 241 MET A C 1
ATOM 1898 O O . MET A 1 241 ? 2.742 32.625 0.368 1 93 241 MET A O 1
ATOM 1902 N N . HIS A 1 242 ? 2.723 31.969 -1.727 1 93.62 242 HIS A N 1
ATOM 1903 C CA . HIS A 1 242 ? 1.768 33 -2.123 1 93.62 242 HIS A CA 1
ATOM 1904 C C . HIS A 1 242 ? 0.438 32.812 -1.397 1 93.62 242 HIS A C 1
ATOM 1906 O O . HIS A 1 242 ? -0.186 33.812 -0.991 1 93.62 242 HIS A O 1
ATOM 1912 N N . ILE A 1 243 ? 0.076 31.656 -1.223 1 94.25 243 ILE A N 1
ATOM 1913 C CA . ILE A 1 243 ? -1.178 31.359 -0.54 1 94.25 243 ILE A CA 1
ATOM 1914 C C . ILE A 1 243 ? -1.068 31.75 0.933 1 94.25 243 ILE A C 1
ATOM 1916 O O . ILE A 1 243 ? -1.94 32.438 1.464 1 94.25 243 ILE A O 1
ATOM 1920 N N . LEU A 1 244 ? -0.03 31.281 1.594 1 95.5 244 LEU A N 1
ATOM 1921 C CA . LEU A 1 244 ? 0.177 31.547 3.012 1 95.5 244 LEU A CA 1
ATOM 1922 C C . LEU A 1 244 ? 0.212 33.062 3.277 1 95.5 244 LEU A C 1
ATOM 1924 O O . LEU A 1 244 ? -0.454 33.531 4.191 1 95.5 244 LEU A O 1
ATOM 1928 N N . ARG A 1 245 ? 0.938 33.812 2.4 1 95.5 245 ARG A N 1
ATOM 1929 C CA . ARG A 1 245 ? 1.033 35.25 2.531 1 95.5 245 ARG A CA 1
ATOM 1930 C C . ARG A 1 245 ? -0.316 35.906 2.273 1 95.5 245 ARG A C 1
ATOM 1932 O O . ARG A 1 245 ? -0.66 36.906 2.92 1 95.5 245 ARG A O 1
ATOM 1939 N N . GLY A 1 246 ? -0.973 35.438 1.321 1 95.56 246 GLY A N 1
ATOM 1940 C CA . GLY A 1 246 ? -2.305 35.938 1.032 1 95.56 246 GLY A CA 1
ATOM 1941 C C . GLY A 1 246 ? -3.262 35.812 2.199 1 95.56 246 GLY A C 1
ATOM 1942 O O . GLY A 1 246 ? -4.031 36.75 2.488 1 95.56 246 GLY A O 1
ATOM 1943 N N . ILE A 1 247 ? -3.207 34.719 2.836 1 95.06 247 ILE A N 1
ATOM 1944 C CA . ILE A 1 247 ? -4.059 34.469 3.996 1 95.06 247 ILE A CA 1
ATOM 1945 C C . ILE A 1 247 ? -3.734 35.5 5.098 1 95.06 247 ILE A C 1
ATOM 1947 O O . ILE A 1 247 ? -4.637 36.094 5.672 1 95.06 247 ILE A O 1
ATOM 1951 N N . LEU A 1 248 ? -2.457 35.625 5.379 1 95.44 248 LEU A N 1
ATOM 1952 C CA . LEU A 1 248 ? -2.037 36.562 6.422 1 95.44 248 LEU A CA 1
ATOM 1953 C C . LEU A 1 248 ? -2.486 37.969 6.098 1 95.44 248 LEU A C 1
ATOM 1955 O O . LEU A 1 248 ? -2.957 38.688 6.977 1 95.44 248 LEU A O 1
ATOM 1959 N N . SER A 1 249 ? -2.355 38.375 4.836 1 95.69 249 SER A N 1
ATOM 1960 C CA . SER A 1 249 ? -2.746 39.719 4.402 1 95.69 249 SER A CA 1
ATOM 1961 C C . SER A 1 249 ? -4.246 39.938 4.578 1 95.69 249 SER A C 1
ATOM 1963 O O . SER A 1 249 ? -4.668 40.969 5.051 1 95.69 249 SER A O 1
ATOM 1965 N N . LYS A 1 250 ? -4.934 39 4.164 1 94.44 250 LYS A N 1
ATOM 1966 C CA . LYS A 1 250 ? -6.383 39.125 4.285 1 94.44 250 LYS A CA 1
ATOM 1967 C C . LYS A 1 250 ? -6.812 39.156 5.746 1 94.44 250 LYS A C 1
ATOM 1969 O O . LYS A 1 250 ? -7.723 39.938 6.102 1 94.44 250 LYS A O 1
ATOM 1974 N N . MET A 1 251 ? -6.223 38.375 6.566 1 92.75 251 MET A N 1
ATOM 1975 C CA . MET A 1 251 ? -6.512 38.375 7.996 1 92.75 251 MET A CA 1
ATOM 1976 C C . MET A 1 251 ? -6.211 39.75 8.602 1 92.75 251 MET A C 1
ATOM 1978 O O . MET A 1 251 ? -7.012 40.281 9.367 1 92.75 251 MET A O 1
ATOM 1982 N N . GLU A 1 252 ? -5.109 40.281 8.242 1 92.44 252 GLU A N 1
ATOM 1983 C CA . GLU A 1 252 ? -4.711 41.594 8.734 1 92.44 252 GLU A CA 1
ATOM 1984 C C . GLU A 1 252 ? -5.715 42.656 8.32 1 92.44 252 GLU A C 1
ATOM 1986 O O . GLU A 1 252 ? -6.078 43.531 9.117 1 92.44 252 GLU A O 1
ATOM 1991 N N . ARG A 1 253 ? -6.121 42.625 7.105 1 92 253 ARG A N 1
ATOM 1992 C CA . ARG A 1 253 ? -7.07 43.594 6.578 1 92 253 ARG A CA 1
ATOM 1993 C C . ARG A 1 253 ? -8.398 43.531 7.316 1 92 253 ARG A C 1
ATOM 1995 O O . ARG A 1 253 ? -8.984 44.562 7.652 1 92 253 ARG A O 1
ATOM 2002 N N . ARG A 1 254 ? -8.812 42.406 7.555 1 90.88 254 ARG A N 1
ATOM 2003 C CA . ARG A 1 254 ? -10.094 42.219 8.234 1 90.88 254 ARG A CA 1
ATOM 2004 C C . ARG A 1 254 ? -10.016 42.688 9.68 1 90.88 254 ARG A C 1
ATOM 2006 O O . ARG A 1 254 ? -11 43.188 10.227 1 90.88 254 ARG A O 1
ATOM 2013 N N . LEU A 1 255 ? -8.906 42.406 10.258 1 89.62 255 LEU A N 1
ATOM 2014 C CA . LEU A 1 255 ? -8.711 42.844 11.633 1 89.62 255 LEU A CA 1
ATOM 2015 C C . LEU A 1 255 ? -8.656 44.375 11.711 1 89.62 255 LEU A C 1
ATOM 2017 O O . LEU A 1 255 ? -9.102 44.969 12.703 1 89.62 255 LEU A O 1
ATOM 2021 N N . ASP A 1 256 ? -8.148 45 10.617 1 87.88 256 ASP A N 1
ATOM 2022 C CA . ASP A 1 256 ? -8.047 46.469 10.578 1 87.88 256 ASP A CA 1
ATOM 2023 C C . ASP A 1 256 ? -9.406 47.094 10.266 1 87.88 256 ASP A C 1
ATOM 2025 O O . ASP A 1 256 ? -9.703 48.188 10.734 1 87.88 256 ASP A O 1
ATOM 2029 N N . GLU A 1 257 ? -10.109 46.656 9.25 1 81.62 257 GLU A N 1
ATOM 2030 C CA . GLU A 1 257 ? -11.414 47.188 8.875 1 81.62 257 GLU A CA 1
ATOM 2031 C C . GLU A 1 257 ? -12.375 47.188 10.062 1 81.62 257 GLU A C 1
ATOM 2033 O O . GLU A 1 257 ? -13.156 48.125 10.242 1 81.62 257 GLU A O 1
ATOM 2038 N N . LYS A 1 258 ? -12.43 46.219 10.695 1 63.88 258 LYS A N 1
ATOM 2039 C CA . LYS A 1 258 ? -13.383 46.156 11.797 1 63.88 258 LYS A CA 1
ATOM 2040 C C . LYS A 1 258 ? -12.93 47.031 12.969 1 63.88 258 LYS A C 1
ATOM 2042 O O . LYS A 1 258 ? -13.742 47.469 13.781 1 63.88 258 LYS A O 1
ATOM 2047 N N . GLY A 1 259 ? -11.664 47.406 13.078 1 53.25 259 GLY A N 1
ATOM 2048 C CA . GLY A 1 259 ? -11.211 48.406 14.039 1 53.25 259 GLY A CA 1
ATOM 2049 C C . GLY A 1 259 ? -11.57 49.812 13.641 1 53.25 259 GLY A C 1
ATOM 2050 O O . GLY A 1 259 ? -11.797 50.656 14.5 1 53.25 259 GLY A O 1
ATOM 2051 N N . LYS A 1 260 ? -11.68 50.281 12.336 1 52.03 260 LYS A N 1
ATOM 2052 C CA . LYS A 1 260 ? -12.023 51.625 11.93 1 52.03 260 LYS A CA 1
ATOM 2053 C C . LYS A 1 260 ? -13.523 51.906 12.062 1 52.03 260 LYS A C 1
ATOM 2055 O O . LYS A 1 260 ? -13.969 53.031 12.062 1 52.03 260 LYS A O 1
ATOM 2060 N N . SER A 1 261 ? -14.32 51 11.938 1 41.38 261 SER A N 1
ATOM 2061 C CA . SER A 1 261 ? -15.719 51.406 12.062 1 41.38 261 SER A CA 1
ATOM 2062 C C . SER A 1 261 ? -16.047 51.812 13.484 1 41.38 261 SER A C 1
ATOM 2064 O O . SER A 1 261 ? -17.188 52.156 13.797 1 41.38 261 SER A O 1
ATOM 2066 N N . LYS A 1 262 ? -15.078 51.906 14.398 1 39.38 262 LYS A N 1
ATOM 2067 C CA . LYS A 1 262 ? -15.375 52.875 15.445 1 39.38 262 LYS A CA 1
ATOM 2068 C C . LYS A 1 262 ? -14.797 54.25 15.117 1 39.38 262 LYS A C 1
ATOM 2070 O O . LYS A 1 262 ? -13.672 54.344 14.609 1 39.38 262 LYS A O 1
ATOM 2075 N N . MET B 1 1 ? 0.63 -13.656 17.5 1 69.44 1 MET B N 1
ATOM 2076 C CA . MET B 1 1 ? 0.822 -12.242 17.781 1 69.44 1 MET B CA 1
ATOM 2077 C C . MET B 1 1 ? 1.236 -11.492 16.516 1 69.44 1 MET B C 1
ATOM 2079 O O . MET B 1 1 ? 1.917 -12.047 15.656 1 69.44 1 MET B O 1
ATOM 2083 N N . SER B 1 2 ? 0.68 -10.312 16.234 1 86.25 2 SER B N 1
ATOM 2084 C CA . SER B 1 2 ? 1.025 -9.539 15.039 1 86.25 2 SER B CA 1
ATOM 2085 C C . SER B 1 2 ? 2.469 -9.055 15.094 1 86.25 2 SER B C 1
ATOM 2087 O O . SER B 1 2 ? 2.947 -8.633 16.156 1 86.25 2 SER B O 1
ATOM 2089 N N . ILE B 1 3 ? 3.191 -9.188 14.094 1 87.69 3 ILE B N 1
ATOM 2090 C CA . ILE B 1 3 ? 4.582 -8.758 13.992 1 87.69 3 ILE B CA 1
ATOM 2091 C C . ILE B 1 3 ? 4.648 -7.23 13.93 1 87.69 3 ILE B C 1
ATOM 2093 O O . ILE B 1 3 ? 5.711 -6.641 14.133 1 87.69 3 ILE B O 1
ATOM 2097 N N . LEU B 1 4 ? 3.51 -6.562 13.68 1 91.75 4 LEU B N 1
ATOM 2098 C CA . LEU B 1 4 ? 3.342 -5.113 13.672 1 91.75 4 LEU B CA 1
ATOM 2099 C C . LEU B 1 4 ? 2.008 -4.715 14.289 1 91.75 4 LEU B C 1
ATOM 2101 O O . LEU B 1 4 ? 1.049 -4.414 13.578 1 91.75 4 LEU B O 1
ATOM 2105 N N . PRO B 1 5 ? 1.99 -4.637 15.531 1 92.44 5 PRO B N 1
ATOM 2106 C CA . PRO B 1 5 ? 0.72 -4.5 16.25 1 92.44 5 PRO B CA 1
ATOM 2107 C C . PRO B 1 5 ? 0.065 -3.137 16.031 1 92.44 5 PRO B C 1
ATOM 2109 O O . PRO B 1 5 ? -1.124 -2.971 16.312 1 92.44 5 PRO B O 1
ATOM 2112 N N . LYS B 1 6 ? 0.767 -2.158 15.562 1 94 6 LYS B N 1
ATOM 2113 C CA . LYS B 1 6 ? 0.194 -0.821 15.43 1 94 6 LYS B CA 1
ATOM 2114 C C . LYS B 1 6 ? -0.143 -0.51 13.969 1 94 6 LYS B C 1
ATOM 2116 O O . LYS B 1 6 ? -0.439 0.637 13.633 1 94 6 LYS B O 1
ATOM 2121 N N . ILE B 1 7 ? -0.106 -1.574 13.125 1 97.31 7 ILE B N 1
ATOM 2122 C CA . ILE B 1 7 ? -0.426 -1.384 11.719 1 97.31 7 ILE B CA 1
ATOM 2123 C C . ILE B 1 7 ? -1.8 -1.979 11.414 1 97.31 7 ILE B C 1
ATOM 2125 O O . ILE B 1 7 ? -2.08 -3.123 11.781 1 97.31 7 ILE B O 1
ATOM 2129 N N . ARG B 1 8 ? -2.635 -1.17 10.836 1 98.19 8 ARG B N 1
ATOM 2130 C CA . ARG B 1 8 ? -3.934 -1.704 10.438 1 98.19 8 ARG B CA 1
ATOM 2131 C C . ARG B 1 8 ? -4.129 -1.61 8.93 1 98.19 8 ARG B C 1
ATOM 2133 O O . ARG B 1 8 ? -3.65 -0.667 8.297 1 98.19 8 ARG B O 1
ATOM 2140 N N . ILE B 1 9 ? -4.762 -2.594 8.375 1 98.81 9 ILE B N 1
ATOM 2141 C CA . ILE B 1 9 ? -5.223 -2.617 6.988 1 98.81 9 ILE B CA 1
ATOM 2142 C C . ILE B 1 9 ? -6.668 -2.135 6.918 1 98.81 9 ILE B C 1
ATOM 2144 O O . ILE B 1 9 ? -7.535 -2.643 7.637 1 98.81 9 ILE B O 1
ATOM 2148 N N . VAL B 1 10 ? -6.914 -1.111 6.094 1 98.88 10 VAL B N 1
ATOM 2149 C CA . VAL B 1 10 ? -8.242 -0.528 5.973 1 98.88 10 VAL B CA 1
ATOM 2150 C C . VAL B 1 10 ? -8.797 -0.782 4.574 1 98.88 10 VAL B C 1
ATOM 2152 O O . VAL B 1 10 ? -8.172 -0.412 3.576 1 98.88 10 VAL B O 1
ATOM 2155 N N . LEU B 1 11 ? -9.938 -1.414 4.477 1 98.88 11 LEU B N 1
ATOM 2156 C CA . LEU B 1 11 ? -10.641 -1.626 3.219 1 98.88 11 LEU B CA 1
ATOM 2157 C C . LEU B 1 11 ? -11.852 -0.703 3.111 1 98.88 11 LEU B C 1
ATOM 2159 O O . LEU B 1 11 ? -12.742 -0.74 3.963 1 98.88 11 LEU B O 1
ATOM 2163 N N . VAL B 1 12 ? -11.875 0.09 2.061 1 98.75 12 VAL B N 1
ATOM 2164 C CA . VAL B 1 12 ? -12.945 1.064 1.911 1 98.75 12 VAL B CA 1
ATOM 2165 C C . VAL B 1 12 ? -14.008 0.522 0.957 1 98.75 12 VAL B C 1
ATOM 2167 O O . VAL B 1 12 ? -13.711 0.223 -0.203 1 98.75 12 VAL B O 1
ATOM 2170 N N . GLU B 1 13 ? -15.156 0.335 1.43 1 98.62 13 GLU B N 1
ATOM 2171 C CA . GLU B 1 13 ? -16.344 -0.019 0.668 1 98.62 13 GLU B CA 1
ATOM 2172 C C . GLU B 1 13 ? -16.094 -1.229 -0.228 1 98.62 13 GLU B C 1
ATOM 2174 O O . GLU B 1 13 ? -16.375 -1.187 -1.429 1 98.62 13 GLU B O 1
ATOM 2179 N N . THR B 1 14 ? -15.656 -2.277 0.365 1 98.62 14 THR B N 1
ATOM 2180 C CA . THR B 1 14 ? -15.43 -3.518 -0.366 1 98.62 14 THR B CA 1
ATOM 2181 C C . THR B 1 14 ? -16.734 -4.066 -0.926 1 98.62 14 THR B C 1
ATOM 2183 O O . THR B 1 14 ? -17.719 -4.195 -0.198 1 98.62 14 THR B O 1
ATOM 2186 N N . SER B 1 15 ? -16.766 -4.387 -2.199 1 97.56 15 SER B N 1
ATOM 2187 C CA . SER B 1 15 ? -17.984 -4.82 -2.879 1 97.56 15 SER B CA 1
ATOM 2188 C C . SER B 1 15 ? -18.25 -6.301 -2.633 1 97.56 15 SER B C 1
ATOM 2190 O O . SER B 1 15 ? -19.375 -6.691 -2.332 1 97.56 15 SER B O 1
ATOM 2192 N N . HIS B 1 16 ? -17.203 -7.121 -2.775 1 96.06 16 HIS B N 1
ATOM 2193 C CA . HIS B 1 16 ? -17.359 -8.57 -2.686 1 96.06 16 HIS B CA 1
ATOM 2194 C C . HIS B 1 16 ? -16.812 -9.102 -1.367 1 96.06 16 HIS B C 1
ATOM 2196 O O . HIS B 1 16 ? -15.609 -9 -1.104 1 96.06 16 HIS B O 1
ATOM 2202 N N . SER B 1 17 ? -17.641 -9.797 -0.675 1 97.44 17 SER B N 1
ATOM 2203 C CA . SER B 1 17 ? -17.266 -10.266 0.653 1 97.44 17 SER B CA 1
ATOM 2204 C C . SER B 1 17 ? -16.141 -11.305 0.573 1 97.44 17 SER B C 1
ATOM 2206 O O . SER B 1 17 ? -15.375 -11.469 1.521 1 97.44 17 SER B O 1
ATOM 2208 N N . GLY B 1 18 ? -16.062 -12.023 -0.545 1 96.56 18 GLY B N 1
ATOM 2209 C CA . GLY B 1 18 ? -14.969 -12.953 -0.743 1 96.56 18 GLY B CA 1
ATOM 2210 C C . GLY B 1 18 ? -13.602 -12.297 -0.628 1 96.56 18 GLY B C 1
ATOM 2211 O O . GLY B 1 18 ? -12.664 -12.891 -0.101 1 96.56 18 GLY B O 1
ATOM 2212 N N . ASN B 1 19 ? -13.523 -11.07 -1.095 1 97.62 19 ASN B N 1
ATOM 2213 C CA . ASN B 1 19 ? -12.273 -10.328 -0.996 1 97.62 19 ASN B CA 1
ATOM 2214 C C . ASN B 1 19 ? -11.898 -10.047 0.457 1 97.62 19 ASN B C 1
ATOM 2216 O O . ASN B 1 19 ? -10.719 -10.039 0.81 1 97.62 19 ASN B O 1
ATOM 2220 N N . ILE B 1 20 ? -12.891 -9.812 1.287 1 98.62 20 ILE B N 1
ATOM 2221 C CA . ILE B 1 20 ? -12.625 -9.57 2.701 1 98.62 20 ILE B CA 1
ATOM 2222 C C . ILE B 1 20 ? -11.992 -10.805 3.33 1 98.62 20 ILE B C 1
ATOM 2224 O O . ILE B 1 20 ? -11.016 -10.703 4.07 1 98.62 20 ILE B O 1
ATOM 2228 N N . GLY B 1 21 ? -12.547 -11.977 2.994 1 98.38 21 GLY B N 1
ATOM 2229 C CA . GLY B 1 21 ? -11.977 -13.227 3.488 1 98.38 21 GLY B CA 1
ATOM 2230 C C . GLY B 1 21 ? -10.562 -13.477 2.988 1 98.38 21 GLY B C 1
ATOM 2231 O O . GLY B 1 21 ? -9.672 -13.805 3.771 1 98.38 21 GLY B O 1
ATOM 2232 N N . ALA B 1 22 ? -10.344 -13.289 1.673 1 97.94 22 ALA B N 1
ATOM 2233 C CA . ALA B 1 22 ? -9.031 -13.484 1.069 1 97.94 22 ALA B CA 1
ATOM 2234 C C . ALA B 1 22 ? -8 -12.531 1.667 1 97.94 22 ALA B C 1
ATOM 2236 O O . ALA B 1 22 ? -6.84 -12.898 1.866 1 97.94 22 ALA B O 1
ATOM 2237 N N . VAL B 1 23 ? -8.406 -11.297 1.976 1 98.62 23 VAL B N 1
ATOM 2238 C CA . VAL B 1 23 ? -7.535 -10.305 2.594 1 98.62 23 VAL B CA 1
ATOM 2239 C C . VAL B 1 23 ? -7.152 -10.758 4 1 98.62 23 VAL B C 1
ATOM 2241 O O . VAL B 1 23 ? -5.984 -10.672 4.387 1 98.62 23 VAL B O 1
ATOM 2244 N N . ALA B 1 24 ? -8.125 -11.258 4.75 1 98.56 24 ALA B N 1
ATOM 2245 C CA . ALA B 1 24 ? -7.852 -11.734 6.102 1 98.56 24 ALA B CA 1
ATOM 2246 C C . ALA B 1 24 ? -6.801 -12.844 6.086 1 98.56 24 ALA B C 1
ATOM 2248 O O . ALA B 1 24 ? -5.883 -12.844 6.91 1 98.56 24 ALA B O 1
ATOM 2249 N N . ARG B 1 25 ? -6.949 -13.703 5.152 1 98.06 25 ARG B N 1
ATOM 2250 C CA . ARG B 1 25 ? -5.988 -14.797 5.008 1 98.06 25 ARG B CA 1
ATOM 2251 C C . ARG B 1 25 ? -4.602 -14.258 4.676 1 98.06 25 ARG B C 1
ATOM 2253 O O . ARG B 1 25 ? -3.611 -14.664 5.289 1 98.06 25 ARG B O 1
ATOM 2260 N N . ALA B 1 26 ? -4.527 -13.359 3.736 1 98.06 26 ALA B N 1
ATOM 2261 C CA . ALA B 1 26 ? -3.262 -12.742 3.344 1 98.06 26 ALA B CA 1
ATOM 2262 C C . ALA B 1 26 ? -2.596 -12.055 4.531 1 98.06 26 ALA B C 1
ATOM 2264 O O . ALA B 1 26 ? -1.385 -12.172 4.727 1 98.06 26 ALA B O 1
ATOM 2265 N N . MET B 1 27 ? -3.396 -11.359 5.305 1 98.38 27 MET B N 1
ATOM 2266 C CA . MET B 1 27 ? -2.893 -10.648 6.473 1 98.38 27 MET B CA 1
ATOM 2267 C C . MET B 1 27 ? -2.303 -11.617 7.492 1 98.38 27 MET B C 1
ATOM 2269 O O . MET B 1 27 ? -1.161 -11.453 7.926 1 98.38 27 MET B O 1
ATOM 2273 N N . LYS B 1 28 ? -3.021 -12.602 7.809 1 97.81 28 LYS B N 1
ATOM 2274 C CA . LYS B 1 28 ? -2.568 -13.555 8.82 1 97.81 28 LYS B CA 1
ATOM 2275 C C . LYS B 1 28 ? -1.301 -14.273 8.375 1 97.81 28 LYS B C 1
ATOM 2277 O O . LYS B 1 28 ? -0.378 -14.477 9.164 1 97.81 28 LYS B O 1
ATOM 2282 N N . ASN B 1 29 ? -1.247 -14.656 7.09 1 96.88 29 ASN B N 1
ATOM 2283 C CA . ASN B 1 29 ? -0.069 -15.305 6.527 1 96.88 29 ASN B CA 1
ATOM 2284 C C . ASN B 1 29 ? 1.186 -14.461 6.727 1 96.88 29 ASN B C 1
ATOM 2286 O O . ASN B 1 29 ? 2.285 -15 6.875 1 96.88 29 ASN B O 1
ATOM 2290 N N . MET B 1 30 ? 0.98 -13.18 6.75 1 97.62 30 MET B N 1
ATOM 2291 C CA . MET B 1 30 ? 2.123 -12.273 6.82 1 97.62 30 MET B CA 1
ATOM 2292 C C . MET B 1 30 ? 2.297 -11.727 8.234 1 97.62 30 MET B C 1
ATOM 2294 O O . MET B 1 30 ? 3.119 -10.836 8.461 1 97.62 30 MET B O 1
ATOM 2298 N N . GLY B 1 31 ? 1.485 -12.156 9.164 1 97.06 31 GLY B N 1
ATOM 2299 C CA . GLY B 1 31 ? 1.639 -11.797 10.562 1 97.06 31 GLY B CA 1
ATOM 2300 C C . GLY B 1 31 ? 0.928 -10.5 10.922 1 97.06 31 GLY B C 1
ATOM 2301 O O . GLY B 1 31 ? 1.312 -9.82 11.875 1 97.06 31 GLY B O 1
ATOM 2302 N N . LEU B 1 32 ? -0.014 -10.102 10.156 1 97.69 32 LEU B N 1
ATOM 2303 C CA . LEU B 1 32 ? -0.839 -8.93 10.453 1 97.69 32 LEU B CA 1
ATOM 2304 C C . LEU B 1 32 ? -2.213 -9.359 10.961 1 97.69 32 LEU B C 1
ATOM 2306 O O . LEU B 1 32 ? -2.686 -10.453 10.648 1 97.69 32 LEU B O 1
ATOM 2310 N N . GLY B 1 33 ? -2.865 -8.461 11.766 1 97.44 33 GLY B N 1
ATOM 2311 C CA . GLY B 1 33 ? -4.105 -8.945 12.352 1 97.44 33 GLY B CA 1
ATOM 2312 C C . GLY B 1 33 ? -5.145 -7.852 12.531 1 97.44 33 GLY B C 1
ATOM 2313 O O . GLY B 1 33 ? -6.285 -8.125 12.914 1 97.44 33 GLY B O 1
ATOM 2314 N N . ARG B 1 34 ? -4.816 -6.609 12.305 1 98.12 34 ARG B N 1
ATOM 2315 C CA . ARG B 1 34 ? -5.746 -5.508 12.523 1 98.12 34 ARG B CA 1
ATOM 2316 C C . ARG B 1 34 ? -6.418 -5.082 11.219 1 98.12 34 ARG B C 1
ATOM 2318 O O . ARG B 1 34 ? -5.828 -4.352 10.422 1 98.12 34 ARG B O 1
ATOM 2325 N N . LEU B 1 35 ? -7.672 -5.543 11.102 1 98.75 35 LEU B N 1
ATOM 2326 C CA . LEU B 1 35 ? -8.461 -5.266 9.906 1 98.75 35 LEU B CA 1
ATOM 2327 C C . LEU B 1 35 ? -9.57 -4.266 10.203 1 98.75 35 LEU B C 1
ATOM 2329 O O . LEU B 1 35 ? -10.305 -4.418 11.188 1 98.75 35 LEU B O 1
ATOM 2333 N N . TYR B 1 36 ? -9.625 -3.201 9.453 1 98.88 36 TYR B N 1
ATOM 2334 C CA . TYR B 1 36 ? -10.703 -2.221 9.5 1 98.88 36 TYR B CA 1
ATOM 2335 C C . TYR B 1 36 ? -11.516 -2.232 8.211 1 98.88 36 TYR B C 1
ATOM 2337 O O . TYR B 1 36 ? -10.945 -2.236 7.113 1 98.88 36 TYR B O 1
ATOM 2345 N N . LEU B 1 37 ? -12.836 -2.307 8.344 1 98.88 37 LEU B N 1
ATOM 2346 C CA . LEU B 1 37 ? -13.758 -2.307 7.215 1 98.88 37 LEU B CA 1
ATOM 2347 C C . LEU B 1 37 ? -14.617 -1.044 7.211 1 98.88 37 LEU B C 1
ATOM 2349 O O . LEU B 1 37 ? -15.422 -0.832 8.125 1 98.88 37 LEU B O 1
ATOM 2353 N N . VAL B 1 38 ? -14.438 -0.247 6.168 1 98.81 38 VAL B N 1
ATOM 2354 C CA . VAL B 1 38 ? -15.219 0.976 6.031 1 98.81 38 VAL B CA 1
ATOM 2355 C C . VAL B 1 38 ? -16.438 0.708 5.16 1 98.81 38 VAL B C 1
ATOM 2357 O O . VAL B 1 38 ? -16.312 0.509 3.949 1 98.81 38 VAL B O 1
ATOM 2360 N N . ALA B 1 39 ? -17.562 0.662 5.688 1 98.5 39 ALA B N 1
ATOM 2361 C CA . ALA B 1 39 ? -18.859 0.505 5.02 1 98.5 39 ALA B CA 1
ATOM 2362 C C . ALA B 1 39 ? -18.812 -0.636 4.008 1 98.5 39 ALA B C 1
ATOM 2364 O O . ALA B 1 39 ? -19.172 -0.452 2.842 1 98.5 39 ALA B O 1
ATOM 2365 N N . PRO B 1 40 ? -18.484 -1.823 4.414 1 98.56 40 PRO B N 1
ATOM 2366 C CA . PRO B 1 40 ? -18.5 -2.951 3.48 1 98.56 40 PRO B CA 1
ATOM 2367 C C . PRO B 1 40 ? -19.906 -3.279 2.971 1 98.56 40 PRO B C 1
ATOM 2369 O O . PRO B 1 40 ? -20.875 -3.115 3.701 1 98.56 40 PRO B O 1
ATOM 2372 N N . ASN B 1 41 ? -19.969 -3.727 1.764 1 98.06 41 ASN B N 1
ATOM 2373 C CA . ASN B 1 41 ? -21.266 -4.059 1.173 1 98.06 41 ASN B CA 1
ATOM 2374 C C . ASN B 1 41 ? -21.938 -5.219 1.902 1 98.06 41 ASN B C 1
ATOM 2376 O O . ASN B 1 41 ? -23.156 -5.242 2.047 1 98.06 41 ASN B O 1
ATOM 2380 N N . ASP B 1 42 ? -21.172 -6.184 2.344 1 97.5 42 ASP B N 1
ATOM 2381 C CA . ASP B 1 42 ? -21.703 -7.387 2.98 1 97.5 42 ASP B CA 1
ATOM 2382 C C . ASP B 1 42 ? -20.703 -7.957 3.982 1 97.5 42 ASP B C 1
ATOM 2384 O O . ASP B 1 42 ? -19.781 -8.672 3.602 1 97.5 42 ASP B O 1
ATOM 2388 N N . PHE B 1 43 ? -20.953 -7.797 5.312 1 97.38 43 PHE B N 1
ATOM 2389 C CA . PHE B 1 43 ? -20.109 -8.32 6.375 1 97.38 43 PHE B CA 1
ATOM 2390 C C . PHE B 1 43 ? -20.812 -8.227 7.723 1 97.38 43 PHE B C 1
ATOM 2392 O O . PHE B 1 43 ? -21.438 -7.211 8.031 1 97.38 43 PHE B O 1
ATOM 2399 N N . PRO B 1 44 ? -20.766 -9.188 8.508 1 96.81 44 PRO B N 1
ATOM 2400 C CA . PRO B 1 44 ? -20.172 -10.508 8.289 1 96.81 44 PRO B CA 1
ATOM 2401 C C . PRO B 1 44 ? -20.922 -11.312 7.223 1 96.81 44 PRO B C 1
ATOM 2403 O O . PRO B 1 44 ? -22.078 -11.031 6.93 1 96.81 44 PRO B O 1
ATOM 2406 N N . SER B 1 45 ? -20.188 -12.164 6.57 1 97.06 45 SER B N 1
ATOM 2407 C CA . SER B 1 45 ? -20.766 -13.008 5.539 1 97.06 45 SER B CA 1
ATOM 2408 C C . SER B 1 45 ? -20.125 -14.391 5.527 1 97.06 45 SER B C 1
ATOM 2410 O O . SER B 1 45 ? -18.938 -14.531 5.82 1 97.06 45 SER B O 1
ATOM 2412 N N . ASP B 1 46 ? -20.891 -15.383 5.102 1 96.75 46 ASP B N 1
ATOM 2413 C CA . ASP B 1 46 ? -20.406 -16.75 4.996 1 96.75 46 ASP B CA 1
ATOM 2414 C C . ASP B 1 46 ? -19.266 -16.859 3.98 1 96.75 46 ASP B C 1
ATOM 2416 O O . ASP B 1 46 ? -18.297 -17.594 4.195 1 96.75 46 ASP B O 1
ATOM 2420 N N . GLN B 1 47 ? -19.438 -16.125 3.006 1 96.06 47 GLN B N 1
ATOM 2421 C CA . GLN B 1 47 ? -18.422 -16.156 1.951 1 96.06 47 GLN B CA 1
ATOM 2422 C C . GLN B 1 47 ? -17.078 -15.648 2.457 1 96.06 47 GLN B C 1
ATOM 2424 O O . GLN B 1 47 ? -16.031 -16.219 2.146 1 96.06 47 GLN B O 1
ATOM 2429 N N . ALA B 1 48 ? -17.109 -14.531 3.199 1 97.31 48 ALA B N 1
ATOM 2430 C CA . ALA B 1 48 ? -15.883 -13.992 3.773 1 97.31 48 ALA B CA 1
ATOM 2431 C C . ALA B 1 48 ? -15.219 -15.023 4.688 1 97.31 48 ALA B C 1
ATOM 2433 O O . ALA B 1 48 ? -14.016 -15.273 4.574 1 97.31 48 ALA B O 1
ATOM 2434 N N . TYR B 1 49 ? -15.961 -15.617 5.535 1 97.38 49 TYR B N 1
ATOM 2435 C CA . TYR B 1 49 ? -15.414 -16.594 6.477 1 97.38 49 TYR B CA 1
ATOM 2436 C C . TYR B 1 49 ? -14.898 -17.828 5.746 1 97.38 49 TYR B C 1
ATOM 2438 O O . TYR B 1 49 ? -13.852 -18.375 6.094 1 97.38 49 TYR B O 1
ATOM 2446 N N . ALA B 1 50 ? -15.578 -18.266 4.727 1 95.44 50 ALA B N 1
ATOM 2447 C CA . ALA B 1 50 ? -15.148 -19.422 3.943 1 95.44 50 ALA B CA 1
ATOM 2448 C C . ALA B 1 50 ? -13.812 -19.172 3.266 1 95.44 50 ALA B C 1
ATOM 2450 O O . ALA B 1 50 ? -12.914 -20.016 3.299 1 95.44 50 ALA B O 1
ATOM 2451 N N . LEU B 1 51 ? -13.672 -18.016 2.725 1 94.06 51 LEU B N 1
ATOM 2452 C CA . LEU B 1 51 ? -12.484 -17.719 1.93 1 94.06 51 LEU B CA 1
ATOM 2453 C C . LEU B 1 51 ? -11.32 -17.297 2.824 1 94.06 51 LEU B C 1
ATOM 2455 O O . LEU B 1 51 ? -10.18 -17.219 2.367 1 94.06 51 LEU B O 1
ATOM 2459 N N . SER B 1 52 ? -11.531 -17.062 4.082 1 95.19 52 SER B N 1
ATOM 2460 C CA . SER B 1 52 ? -10.453 -16.719 5.008 1 95.19 52 SER B CA 1
ATOM 2461 C C . SER B 1 52 ? -9.633 -17.938 5.391 1 95.19 52 SER B C 1
ATOM 2463 O O . SER B 1 52 ? -8.5 -17.812 5.859 1 95.19 52 SER B O 1
ATOM 2465 N N . SER B 1 53 ? -10.117 -19.188 5.117 1 91.62 53 SER B N 1
ATOM 2466 C CA . SER B 1 53 ? -9.391 -20.422 5.34 1 91.62 53 SER B CA 1
ATOM 2467 C C . SER B 1 53 ? -8.648 -20.406 6.672 1 91.62 53 SER B C 1
ATOM 2469 O O . SER B 1 53 ? -7.422 -20.484 6.707 1 91.62 53 SER B O 1
ATOM 2471 N N . HIS B 1 54 ? -9.25 -20.344 7.855 1 90.88 54 HIS B N 1
ATOM 2472 C CA . HIS B 1 54 ? -8.727 -20.438 9.211 1 90.88 54 HIS B CA 1
ATOM 2473 C C . HIS B 1 54 ? -8.227 -19.094 9.703 1 90.88 54 HIS B C 1
ATOM 2475 O O . HIS B 1 54 ? -7.504 -19.016 10.703 1 90.88 54 HIS B O 1
ATOM 2481 N N . ALA B 1 55 ? -8.398 -18.047 8.961 1 96.5 55 ALA B N 1
ATOM 2482 C CA . ALA B 1 55 ? -8.062 -16.703 9.43 1 96.5 55 ALA B CA 1
ATOM 2483 C C . ALA B 1 55 ? -9.289 -15.992 9.992 1 96.5 55 ALA B C 1
ATOM 2485 O O . ALA B 1 55 ? -9.438 -14.781 9.852 1 96.5 55 ALA B O 1
ATOM 2486 N N . GLU B 1 56 ? -10.141 -16.75 10.594 1 97 56 GLU B N 1
ATOM 2487 C CA . GLU B 1 56 ? -11.383 -16.203 11.125 1 97 56 GLU B CA 1
ATOM 2488 C C . GLU B 1 56 ? -11.117 -15.227 12.273 1 97 56 GLU B C 1
ATOM 2490 O O . GLU B 1 56 ? -11.898 -14.305 12.508 1 97 56 GLU B O 1
ATOM 2495 N N . ASP B 1 57 ? -10.055 -15.445 12.961 1 97.12 57 ASP B N 1
ATOM 2496 C CA . ASP B 1 57 ? -9.711 -14.562 14.07 1 97.12 57 ASP B CA 1
ATOM 2497 C C . ASP B 1 57 ? -9.523 -13.125 13.586 1 97.12 57 ASP B C 1
ATOM 2499 O O . ASP B 1 57 ? -9.914 -12.18 14.266 1 97.12 57 ASP B O 1
ATOM 2503 N N . VAL B 1 58 ? -8.922 -12.93 12.414 1 97.81 58 VAL B N 1
ATOM 2504 C CA . VAL B 1 58 ? -8.758 -11.602 11.828 1 97.81 58 VAL B CA 1
ATOM 2505 C C . VAL B 1 58 ? -10.125 -10.992 11.531 1 97.81 58 VAL B C 1
ATOM 2507 O O . VAL B 1 58 ? -10.359 -9.812 11.812 1 97.81 58 VAL B O 1
ATOM 2510 N N . LEU B 1 59 ? -11.055 -11.805 11.016 1 98.44 59 LEU B N 1
ATOM 2511 C CA . LEU B 1 59 ? -12.398 -11.344 10.695 1 98.44 59 LEU B CA 1
ATOM 2512 C C . LEU B 1 59 ? -13.18 -11.023 11.969 1 98.44 59 LEU B C 1
ATOM 2514 O O . LEU B 1 59 ? -13.875 -10.008 12.039 1 98.44 59 LEU B O 1
ATOM 2518 N N . ASP B 1 60 ? -13.016 -11.859 12.945 1 98.12 60 ASP B N 1
ATOM 2519 C CA . ASP B 1 60 ? -13.758 -11.719 14.195 1 98.12 60 ASP B CA 1
ATOM 2520 C C . ASP B 1 60 ? -13.383 -10.422 14.914 1 98.12 60 ASP B C 1
ATOM 2522 O O . ASP B 1 60 ? -14.203 -9.844 15.633 1 98.12 60 ASP B O 1
ATOM 2526 N N . HIS B 1 61 ? -12.211 -9.969 14.711 1 97.75 61 HIS B N 1
ATOM 2527 C CA . HIS B 1 61 ? -11.742 -8.789 15.43 1 97.75 61 HIS B CA 1
ATOM 2528 C C . HIS B 1 61 ? -11.758 -7.559 14.523 1 97.75 61 HIS B C 1
ATOM 2530 O O . HIS B 1 61 ? -11.289 -6.492 14.914 1 97.75 61 HIS B O 1
ATOM 2536 N N . ALA B 1 62 ? -12.312 -7.727 13.344 1 98.56 62 ALA B N 1
ATOM 2537 C CA . ALA B 1 62 ? -12.344 -6.598 12.422 1 98.56 62 ALA B CA 1
ATOM 2538 C C . ALA B 1 62 ? -13.188 -5.457 12.977 1 98.56 62 ALA B C 1
ATOM 2540 O O . ALA B 1 62 ? -14.234 -5.688 13.586 1 98.56 62 ALA B O 1
ATOM 2541 N N . VAL B 1 63 ? -12.75 -4.242 12.797 1 98.5 63 VAL B N 1
ATOM 2542 C CA . VAL B 1 63 ? -13.484 -3.057 13.219 1 98.5 63 VAL B CA 1
ATOM 2543 C C . VAL B 1 63 ? -14.242 -2.467 12.031 1 98.5 63 VAL B C 1
ATOM 2545 O O . VAL B 1 63 ? -13.648 -2.219 10.977 1 98.5 63 VAL B O 1
ATOM 2548 N N . ILE B 1 64 ? -15.484 -2.301 12.188 1 98.56 64 ILE B N 1
ATOM 2549 C CA . ILE B 1 64 ? -16.312 -1.735 11.133 1 98.56 64 ILE B CA 1
ATOM 2550 C C . ILE B 1 64 ? -16.547 -0.249 11.391 1 98.56 64 ILE B C 1
ATOM 2552 O O . ILE B 1 64 ? -16.859 0.147 12.516 1 98.56 64 ILE B O 1
ATOM 2556 N N . SER B 1 65 ? -16.281 0.567 10.43 1 97.94 65 SER B N 1
ATOM 2557 C CA . SER B 1 65 ? -16.5 2.008 10.523 1 97.94 65 SER B CA 1
ATOM 2558 C C . SER B 1 65 ? -17.406 2.5 9.391 1 97.94 65 SER B C 1
ATOM 2560 O O . SER B 1 65 ? -17.484 1.873 8.336 1 97.94 65 SER B O 1
ATOM 2562 N N . ALA B 1 66 ? -18.031 3.631 9.617 1 97.38 66 ALA B N 1
ATOM 2563 C CA . ALA B 1 66 ? -18.938 4.195 8.633 1 97.38 66 ALA B CA 1
ATOM 2564 C C . ALA B 1 66 ? -18.188 5 7.578 1 97.38 66 ALA B C 1
ATOM 2566 O O . ALA B 1 66 ? -18.656 5.148 6.445 1 97.38 66 ALA B O 1
ATOM 2567 N N . SER B 1 67 ? -16.984 5.504 7.992 1 96.5 67 SER B N 1
ATOM 2568 C CA . SER B 1 67 ? -16.219 6.344 7.078 1 96.5 67 SER B CA 1
ATOM 2569 C C . SER B 1 67 ? -14.719 6.105 7.234 1 96.5 67 SER B C 1
ATOM 2571 O O . SER B 1 67 ? -14.273 5.578 8.25 1 96.5 67 SER B O 1
ATOM 2573 N N . LEU B 1 68 ? -14.07 6.469 6.164 1 97.19 68 LEU B N 1
ATOM 2574 C CA . LEU B 1 68 ? -12.617 6.375 6.23 1 97.19 68 LEU B CA 1
ATOM 2575 C C . LEU B 1 68 ? -12.062 7.238 7.359 1 97.19 68 LEU B C 1
ATOM 2577 O O . LEU B 1 68 ? -11.172 6.809 8.094 1 97.19 68 LEU B O 1
ATOM 2581 N N . ALA B 1 69 ? -12.602 8.484 7.523 1 93.44 69 ALA B N 1
ATOM 2582 C CA . ALA B 1 69 ? -12.156 9.398 8.57 1 93.44 69 ALA B CA 1
ATOM 2583 C C . ALA B 1 69 ? -12.234 8.742 9.945 1 93.44 69 ALA B C 1
ATOM 2585 O O . ALA B 1 69 ? -11.305 8.875 10.75 1 93.44 69 ALA B O 1
ATOM 2586 N N . GLU B 1 70 ? -13.289 8.047 10.172 1 95.62 70 GLU B N 1
ATOM 2587 C CA . GLU B 1 70 ? -13.461 7.344 11.438 1 95.62 70 GLU B CA 1
ATOM 2588 C C . GLU B 1 70 ? -12.438 6.219 11.602 1 95.62 70 GLU B C 1
ATOM 2590 O O . GLU B 1 70 ? -11.875 6.035 12.68 1 95.62 70 GLU B O 1
ATOM 2595 N N . ALA B 1 71 ? -12.164 5.504 10.562 1 97.81 71 ALA B N 1
ATOM 2596 C CA . ALA B 1 71 ? -11.289 4.332 10.594 1 97.81 71 ALA B CA 1
ATOM 2597 C C . ALA B 1 71 ? -9.844 4.734 10.883 1 97.81 71 ALA B C 1
ATOM 2599 O O . ALA B 1 71 ? -9.086 3.967 11.484 1 97.81 71 ALA B O 1
ATOM 2600 N N . ILE B 1 72 ? -9.508 5.949 10.477 1 96.94 72 ILE B N 1
ATOM 2601 C CA . ILE B 1 72 ? -8.094 6.32 10.586 1 96.94 72 ILE B CA 1
ATOM 2602 C C . ILE B 1 72 ? -7.934 7.438 11.609 1 96.94 72 ILE B C 1
ATOM 2604 O O . ILE B 1 72 ? -6.875 8.062 11.695 1 96.94 72 ILE B O 1
ATOM 2608 N N . ALA B 1 73 ? -8.891 7.727 12.391 1 93.81 73 ALA B N 1
ATOM 2609 C CA . ALA B 1 73 ? -8.953 8.906 13.242 1 93.81 73 ALA B CA 1
ATOM 2610 C C . ALA B 1 73 ? -7.734 8.992 14.156 1 93.81 73 ALA B C 1
ATOM 2612 O O . ALA B 1 73 ? -7.152 10.062 14.336 1 93.81 73 ALA B O 1
ATOM 2613 N N . ASP B 1 74 ? -7.297 7.953 14.719 1 93.94 74 ASP B N 1
ATOM 2614 C CA . ASP B 1 74 ? -6.223 7.957 15.711 1 93.94 74 ASP B CA 1
ATOM 2615 C C . ASP B 1 74 ? -4.875 7.637 15.062 1 93.94 74 ASP B C 1
ATOM 2617 O O . ASP B 1 74 ? -3.867 7.492 15.758 1 93.94 74 ASP B O 1
ATOM 2621 N N . CYS B 1 75 ? -4.855 7.438 13.75 1 94.69 75 CYS B N 1
ATOM 2622 C CA . CYS B 1 75 ? -3.611 7.125 13.055 1 94.69 75 CYS B CA 1
ATOM 2623 C C . CYS B 1 75 ? -2.789 8.383 12.812 1 94.69 75 CYS B C 1
ATOM 2625 O O . CYS B 1 75 ? -3.338 9.43 12.453 1 94.69 75 CYS B O 1
ATOM 2627 N N . GLN B 1 76 ? -1.516 8.328 13.008 1 91.88 76 GLN B N 1
ATOM 2628 C CA . GLN B 1 76 ? -0.593 9.43 12.75 1 91.88 76 GLN B CA 1
ATOM 2629 C C . GLN B 1 76 ? -0.028 9.344 11.336 1 91.88 76 GLN B C 1
ATOM 2631 O O . GLN B 1 76 ? 0.439 10.344 10.789 1 91.88 76 GLN B O 1
ATOM 2636 N N . LEU B 1 77 ? 0.023 8.133 10.805 1 92.5 77 LEU B N 1
ATOM 2637 C CA . LEU B 1 77 ? 0.521 7.902 9.453 1 92.5 77 LEU B CA 1
ATOM 2638 C C . LEU B 1 77 ? -0.459 7.051 8.656 1 92.5 77 LEU B C 1
ATOM 2640 O O . LEU B 1 77 ? -0.856 5.973 9.102 1 92.5 77 LEU B O 1
ATOM 2644 N N . VAL B 1 78 ? -0.881 7.605 7.52 1 94.25 78 VAL B N 1
ATOM 2645 C CA . VAL B 1 78 ? -1.855 6.93 6.668 1 94.25 78 VAL B CA 1
ATOM 2646 C C . VAL B 1 78 ? -1.317 6.824 5.242 1 94.25 78 VAL B C 1
ATOM 2648 O O . VAL B 1 78 ? -0.939 7.832 4.641 1 94.25 78 VAL B O 1
ATOM 2651 N N . PHE B 1 79 ? -1.269 5.59 4.734 1 95.38 79 PHE B N 1
ATOM 2652 C CA . PHE B 1 79 ? -0.864 5.309 3.361 1 95.38 79 PHE B CA 1
ATOM 2653 C C . PHE B 1 79 ? -2.068 4.922 2.51 1 95.38 79 PHE B C 1
ATOM 2655 O O . PHE B 1 79 ? -2.814 4.008 2.859 1 95.38 79 PHE B O 1
ATOM 2662 N N . GLY B 1 80 ? -2.295 5.656 1.437 1 95.56 80 GLY B N 1
ATOM 2663 C CA . GLY B 1 80 ? -3.33 5.301 0.479 1 95.56 80 GLY B CA 1
ATOM 2664 C C . GLY B 1 80 ? -2.791 4.594 -0.75 1 95.56 80 GLY B C 1
ATOM 2665 O O . GLY B 1 80 ? -1.791 5.023 -1.33 1 95.56 80 GLY B O 1
ATOM 2666 N N . THR B 1 81 ? -3.441 3.512 -1.146 1 95 81 THR B N 1
ATOM 2667 C CA . THR B 1 81 ? -2.982 2.773 -2.316 1 95 81 THR B CA 1
ATOM 2668 C C . THR B 1 81 ? -3.699 3.256 -3.574 1 95 81 THR B C 1
ATOM 2670 O O . THR B 1 81 ? -4.895 3.559 -3.537 1 95 81 THR B O 1
ATOM 2673 N N . SER B 1 82 ? -2.918 3.361 -4.641 1 88.62 82 SER B N 1
ATOM 2674 C CA . SER B 1 82 ? -3.486 3.816 -5.906 1 88.62 82 SER B CA 1
ATOM 2675 C C . SER B 1 82 ? -2.822 3.125 -7.09 1 88.62 82 SER B C 1
ATOM 2677 O O . SER B 1 82 ? -1.614 2.883 -7.078 1 88.62 82 SER B O 1
ATOM 2679 N N . ALA B 1 83 ? -3.668 2.805 -8.133 1 81 83 ALA B N 1
ATOM 2680 C CA . ALA B 1 83 ? -3.156 2.193 -9.352 1 81 83 ALA B CA 1
ATOM 2681 C C . ALA B 1 83 ? -2.533 3.24 -10.273 1 81 83 ALA B C 1
ATOM 2683 O O . ALA B 1 83 ? -1.722 2.91 -11.141 1 81 83 ALA B O 1
ATOM 2684 N N . ARG B 1 84 ? -2.979 4.441 -10.242 1 67.44 84 ARG B N 1
ATOM 2685 C CA . ARG B 1 84 ? -2.557 5.473 -11.188 1 67.44 84 ARG B CA 1
ATOM 2686 C C . ARG B 1 84 ? -1.78 6.578 -10.477 1 67.44 84 ARG B C 1
ATOM 2688 O O . ARG B 1 84 ? -2.033 6.867 -9.305 1 67.44 84 ARG B O 1
ATOM 2695 N N . GLU B 1 85 ? -0.605 6.816 -11.258 1 60.31 85 GLU B N 1
ATOM 2696 C CA . GLU B 1 85 ? 0.025 8.062 -10.836 1 60.31 85 GLU B CA 1
ATOM 2697 C C . GLU B 1 85 ? -0.896 9.258 -11.078 1 60.31 85 GLU B C 1
ATOM 2699 O O . GLU B 1 85 ? -1.421 9.43 -12.18 1 60.31 85 GLU B O 1
ATOM 2704 N N . ARG B 1 86 ? -1.432 9.672 -10.078 1 56 86 ARG B N 1
ATOM 2705 C CA . ARG B 1 86 ? -2.424 10.727 -10.227 1 56 86 ARG B CA 1
ATOM 2706 C C . ARG B 1 86 ? -1.756 12.094 -10.344 1 56 86 ARG B C 1
ATOM 2708 O O . ARG B 1 86 ? -0.551 12.219 -10.125 1 56 86 ARG B O 1
ATOM 2715 N N . LYS B 1 87 ? -2.5 12.953 -10.945 1 50.16 87 LYS B N 1
ATOM 2716 C CA . LYS B 1 87 ? -2.139 14.328 -11.273 1 50.16 87 LYS B CA 1
ATOM 2717 C C . LYS B 1 87 ? -1.608 15.062 -10.047 1 50.16 87 LYS B C 1
ATOM 2719 O O . LYS B 1 87 ? -0.743 15.93 -10.172 1 50.16 87 LYS B O 1
ATOM 2724 N N . VAL B 1 88 ? -2.18 14.789 -8.984 1 51.31 88 VAL B N 1
ATOM 2725 C CA . VAL B 1 88 ? -1.739 15.578 -7.844 1 51.31 88 VAL B CA 1
ATOM 2726 C C . VAL B 1 88 ? -0.46 14.977 -7.262 1 51.31 88 VAL B C 1
ATOM 2728 O O . VAL B 1 88 ? -0.406 13.781 -6.965 1 51.31 88 VAL B O 1
ATOM 2731 N N . PRO B 1 89 ? 0.551 15.727 -7.352 1 56.56 89 PRO B N 1
ATOM 2732 C CA . PRO B 1 89 ? 1.862 15.195 -6.969 1 56.56 89 PRO B CA 1
ATOM 2733 C C . PRO B 1 89 ? 1.909 14.734 -5.516 1 56.56 89 PRO B C 1
ATOM 2735 O O . PRO B 1 89 ? 2.045 15.555 -4.605 1 56.56 89 PRO B O 1
ATOM 2738 N N . TRP B 1 90 ? 1.312 13.805 -5.211 1 59.38 90 TRP B N 1
ATOM 2739 C CA . TRP B 1 90 ? 1.602 13.195 -3.916 1 59.38 90 TRP B CA 1
ATOM 2740 C C . TRP B 1 90 ? 2.859 12.336 -3.986 1 59.38 90 TRP B C 1
ATOM 2742 O O . TRP B 1 90 ? 3.213 11.828 -5.055 1 59.38 90 TRP B O 1
ATOM 2752 N N . PRO B 1 91 ? 3.559 12.453 -2.809 1 65.88 91 PRO B N 1
ATOM 2753 C CA . PRO B 1 91 ? 4.699 11.531 -2.822 1 65.88 91 PRO B CA 1
ATOM 2754 C C . PRO B 1 91 ? 4.285 10.086 -3.104 1 65.88 91 PRO B C 1
ATOM 2756 O O . PRO B 1 91 ? 3.439 9.539 -2.398 1 65.88 91 PRO B O 1
ATOM 2759 N N . LEU B 1 92 ? 4.684 9.609 -4.152 1 77.5 92 LEU B N 1
ATOM 2760 C CA . LEU B 1 92 ? 4.438 8.234 -4.551 1 77.5 92 LEU B CA 1
ATOM 2761 C C . LEU B 1 92 ? 5.562 7.32 -4.07 1 77.5 92 LEU B C 1
ATOM 2763 O O . LEU B 1 92 ? 6.742 7.625 -4.262 1 77.5 92 LEU B O 1
ATOM 2767 N N . GLU B 1 93 ? 5.129 6.367 -3.32 1 87.62 93 GLU B N 1
ATOM 2768 C CA . GLU B 1 93 ? 6.098 5.398 -2.818 1 87.62 93 GLU B CA 1
ATOM 2769 C C . GLU B 1 93 ? 5.793 3.992 -3.324 1 87.62 93 GLU B C 1
ATOM 2771 O O . GLU B 1 93 ? 4.625 3.631 -3.5 1 87.62 93 GLU B O 1
ATOM 2776 N N . ALA B 1 94 ? 6.891 3.283 -3.547 1 92.5 94 ALA B N 1
ATOM 2777 C CA . ALA B 1 94 ? 6.746 1.852 -3.791 1 92.5 94 ALA B CA 1
ATOM 2778 C C . ALA B 1 94 ? 6.508 1.095 -2.486 1 92.5 94 ALA B C 1
ATOM 2780 O O . ALA B 1 94 ? 6.828 1.592 -1.405 1 92.5 94 ALA B O 1
ATOM 2781 N N . PRO B 1 95 ? 5.934 -0.116 -2.611 1 97.19 95 PRO B N 1
ATOM 2782 C CA . PRO B 1 95 ? 5.633 -0.891 -1.406 1 97.19 95 PRO B CA 1
ATOM 2783 C C . PRO B 1 95 ? 6.855 -1.101 -0.516 1 97.19 95 PRO B C 1
ATOM 2785 O O . PRO B 1 95 ? 6.75 -1.018 0.71 1 97.19 95 PRO B O 1
ATOM 2788 N N . ARG B 1 96 ? 8 -1.29 -1.118 1 95.31 96 ARG B N 1
ATOM 2789 C CA . ARG B 1 96 ? 9.219 -1.509 -0.352 1 95.31 96 ARG B CA 1
ATOM 2790 C C . ARG B 1 96 ? 9.594 -0.268 0.454 1 95.31 96 ARG B C 1
ATOM 2792 O O . ARG B 1 96 ? 9.953 -0.369 1.63 1 95.31 96 ARG B O 1
ATOM 2799 N N . GLN B 1 97 ? 9.5 0.89 -0.138 1 94 97 GLN B N 1
ATOM 2800 C CA . GLN B 1 97 ? 9.789 2.148 0.541 1 94 97 GLN B CA 1
ATOM 2801 C C . GLN B 1 97 ? 8.781 2.416 1.657 1 94 97 GLN B C 1
ATOM 2803 O O . GLN B 1 97 ? 9.156 2.861 2.742 1 94 97 GLN B O 1
ATOM 2808 N N . MET B 1 98 ? 7.57 2.156 1.334 1 95.06 98 MET B N 1
ATOM 2809 C CA . MET B 1 98 ? 6.531 2.297 2.352 1 95.06 98 MET B CA 1
ATOM 2810 C C . MET B 1 98 ? 6.848 1.442 3.574 1 95.06 98 MET B C 1
ATOM 2812 O O . MET B 1 98 ? 6.773 1.921 4.707 1 95.06 98 MET B O 1
ATOM 2816 N N . ALA B 1 99 ? 7.188 0.19 3.35 1 97.5 99 ALA B N 1
ATOM 2817 C CA . ALA B 1 99 ? 7.457 -0.744 4.441 1 97.5 99 ALA B CA 1
ATOM 2818 C C . ALA B 1 99 ? 8.617 -0.262 5.305 1 97.5 99 ALA B C 1
ATOM 2820 O O . ALA B 1 99 ? 8.586 -0.389 6.531 1 97.5 99 ALA B O 1
ATOM 2821 N N . GLN B 1 100 ? 9.609 0.299 4.676 1 94.31 100 GLN B N 1
ATOM 2822 C CA . GLN B 1 100 ? 10.75 0.842 5.41 1 94.31 100 GLN B CA 1
ATOM 2823 C C . GLN B 1 100 ? 10.328 2.021 6.281 1 94.31 100 GLN B C 1
ATOM 2825 O O . GLN B 1 100 ? 10.773 2.145 7.426 1 94.31 100 GLN B O 1
ATOM 2830 N N . ARG B 1 101 ? 9.516 2.852 5.719 1 92.19 101 ARG B N 1
ATOM 2831 C CA . ARG B 1 101 ? 9.008 3.988 6.48 1 92.19 101 ARG 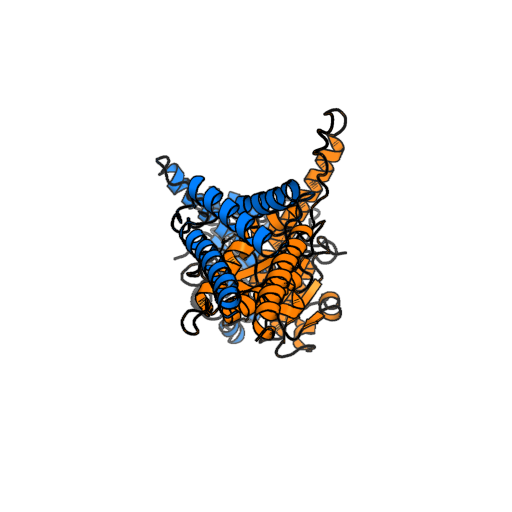B CA 1
ATOM 2832 C C . ARG B 1 101 ? 8.18 3.523 7.672 1 92.19 101 ARG B C 1
ATOM 2834 O O . ARG B 1 101 ? 8.312 4.059 8.773 1 92.19 101 ARG B O 1
ATOM 2841 N N . VAL B 1 102 ? 7.332 2.576 7.438 1 94.38 102 VAL B N 1
ATOM 2842 C CA . VAL B 1 102 ? 6.516 2.008 8.508 1 94.38 102 VAL B CA 1
ATOM 2843 C C . VAL B 1 102 ? 7.414 1.502 9.633 1 94.38 102 VAL B C 1
ATOM 2845 O O . VAL B 1 102 ? 7.133 1.733 10.812 1 94.38 102 VAL B O 1
ATOM 2848 N N . MET B 1 103 ? 8.508 0.884 9.289 1 93.31 103 MET B N 1
ATOM 2849 C CA . MET B 1 103 ? 9.398 0.305 10.289 1 93.31 103 MET B CA 1
ATOM 2850 C C . MET B 1 103 ? 10.047 1.396 11.133 1 93.31 103 MET B C 1
ATOM 2852 O O . MET B 1 103 ? 10.289 1.203 12.328 1 93.31 103 MET B O 1
ATOM 2856 N N . SER B 1 104 ? 10.305 2.453 10.531 1 90.94 104 SER B N 1
ATOM 2857 C CA . SER B 1 104 ? 10.945 3.549 11.242 1 90.94 104 SER B CA 1
ATOM 2858 C C . SER B 1 104 ? 9.977 4.23 12.203 1 90.94 104 SER B C 1
ATOM 2860 O O . SER B 1 104 ? 10.398 4.887 13.156 1 90.94 104 SER B O 1
ATOM 2862 N N . GLU B 1 105 ? 8.648 3.973 11.984 1 89.88 105 GLU B N 1
ATOM 2863 C CA . GLU B 1 105 ? 7.656 4.766 12.711 1 89.88 105 GLU B CA 1
ATOM 2864 C C . GLU B 1 105 ? 6.746 3.881 13.555 1 89.88 105 GLU B C 1
ATOM 2866 O O . GLU B 1 105 ? 6.035 4.371 14.43 1 89.88 105 GLU B O 1
ATOM 2871 N N . HIS B 1 106 ? 6.773 2.631 13.43 1 89.25 106 HIS B N 1
ATOM 2872 C CA . HIS B 1 106 ? 5.746 1.705 13.898 1 89.25 106 HIS B CA 1
ATOM 2873 C C . HIS B 1 106 ? 5.723 1.635 15.422 1 89.25 106 HIS B C 1
ATOM 2875 O O . HIS B 1 106 ? 4.711 1.262 16.016 1 89.25 106 HIS B O 1
ATOM 2881 N N . SER B 1 107 ? 6.789 1.916 16.078 1 88.5 107 SER B N 1
ATOM 2882 C CA . SER B 1 107 ? 6.84 1.792 17.531 1 88.5 107 SER B CA 1
ATOM 2883 C C . SER B 1 107 ? 6.09 2.934 18.219 1 88.5 107 SER B C 1
ATOM 2885 O O . SER B 1 107 ? 5.555 2.768 19.312 1 88.5 107 SER B O 1
ATOM 2887 N N . GLN B 1 108 ? 5.891 4.051 17.562 1 88.25 108 GLN B N 1
ATOM 2888 C CA . GLN B 1 108 ? 5.379 5.25 18.219 1 88.25 108 GLN B CA 1
ATOM 2889 C C . GLN B 1 108 ? 4 5.625 17.672 1 88.25 108 GLN B C 1
ATOM 2891 O O . GLN B 1 108 ? 3.227 6.301 18.359 1 88.25 108 GLN B O 1
ATOM 2896 N N . HIS B 1 109 ? 3.729 5.148 16.516 1 91.88 109 HIS B N 1
ATOM 2897 C CA . HIS B 1 109 ? 2.566 5.688 15.82 1 91.88 109 HIS B CA 1
ATOM 2898 C C . HIS B 1 109 ? 1.615 4.574 15.398 1 91.88 109 HIS B C 1
ATOM 2900 O O . HIS B 1 109 ? 2.055 3.467 15.07 1 91.88 109 HIS B O 1
ATOM 2906 N N . GLU B 1 110 ? 0.299 4.938 15.492 1 94.81 110 GLU B N 1
ATOM 2907 C CA . GLU B 1 110 ? -0.695 4.137 14.789 1 94.81 110 GLU B CA 1
ATOM 2908 C C . GLU B 1 110 ? -0.646 4.395 13.281 1 94.81 110 GLU B C 1
ATOM 2910 O O . GLU B 1 110 ? -0.647 5.547 12.844 1 94.81 110 GLU B O 1
ATOM 2915 N N . ILE B 1 111 ? -0.529 3.295 12.531 1 96.56 111 ILE B N 1
ATOM 2916 C CA . ILE B 1 111 ? -0.317 3.432 11.094 1 96.56 111 ILE B CA 1
ATOM 2917 C C . ILE B 1 111 ? -1.404 2.672 10.336 1 96.56 111 ILE B C 1
ATOM 2919 O O . ILE B 1 111 ? -1.767 1.555 10.711 1 96.56 111 ILE B O 1
ATOM 2923 N N . ALA B 1 112 ? -1.958 3.312 9.266 1 98 112 ALA B N 1
ATOM 2924 C CA . ALA B 1 112 ? -2.971 2.668 8.438 1 98 112 ALA B CA 1
ATOM 2925 C C . ALA B 1 112 ? -2.51 2.566 6.984 1 98 112 ALA B C 1
ATOM 2927 O O . ALA B 1 112 ? -1.892 3.496 6.457 1 98 112 ALA B O 1
ATOM 2928 N N . VAL B 1 113 ? -2.734 1.461 6.371 1 98.5 113 VAL B N 1
ATOM 2929 C CA . VAL B 1 113 ? -2.641 1.305 4.926 1 98.5 113 VAL B CA 1
ATOM 2930 C C . VAL B 1 113 ? -4.031 1.091 4.336 1 98.5 113 VAL B C 1
ATOM 2932 O O . VAL B 1 113 ? -4.703 0.105 4.656 1 98.5 113 VAL B O 1
ATOM 2935 N N . VAL B 1 114 ? -4.438 1.983 3.443 1 98.62 114 VAL B N 1
ATOM 2936 C CA . VAL B 1 114 ? -5.828 2.07 3.006 1 98.62 114 VAL B CA 1
ATOM 2937 C C . VAL B 1 114 ? -5.949 1.563 1.571 1 98.62 114 VAL B C 1
ATOM 2939 O O . VAL B 1 114 ? -5.184 1.971 0.695 1 98.62 114 VAL B O 1
ATOM 2942 N N . PHE B 1 115 ? -6.914 0.691 1.358 1 98.56 115 PHE B N 1
ATOM 2943 C CA . PHE B 1 115 ? -7.238 0.144 0.047 1 98.56 115 PHE B CA 1
ATOM 2944 C C . PHE B 1 115 ? -8.656 0.52 -0.358 1 98.56 115 PHE B C 1
ATOM 2946 O O . PHE B 1 115 ? -9.57 0.505 0.471 1 98.56 115 PHE B O 1
ATOM 2953 N N . GLY B 1 116 ? -8.828 0.817 -1.617 1 97.56 116 GLY B N 1
ATOM 2954 C CA . GLY B 1 116 ? -10.125 1.267 -2.115 1 97.56 116 GLY B CA 1
ATOM 2955 C C . GLY B 1 116 ? -10.961 0.145 -2.695 1 97.56 116 GLY B C 1
ATOM 2956 O O . GLY B 1 116 ? -10.625 -1.031 -2.545 1 97.56 116 GLY B O 1
ATOM 2957 N N . ARG B 1 117 ? -12.062 0.591 -3.283 1 97.19 117 ARG B N 1
ATOM 2958 C CA . ARG B 1 117 ? -13.008 -0.314 -3.92 1 97.19 117 ARG B CA 1
ATOM 2959 C C . ARG B 1 117 ? -12.344 -1.101 -5.047 1 97.19 117 ARG B C 1
ATOM 2961 O O . ARG B 1 117 ? -11.43 -0.602 -5.703 1 97.19 117 ARG B O 1
ATOM 2968 N N . GLU B 1 118 ? -12.883 -2.279 -5.34 1 95.38 118 GLU B N 1
ATOM 2969 C CA . GLU B 1 118 ? -12.336 -3.209 -6.324 1 95.38 118 GLU B CA 1
ATOM 2970 C C . GLU B 1 118 ? -12.359 -2.607 -7.727 1 95.38 118 GLU B C 1
ATOM 2972 O O . GLU B 1 118 ? -11.422 -2.793 -8.508 1 95.38 118 GLU B O 1
ATOM 2977 N N . ARG B 1 119 ? -13.297 -1.816 -8.047 1 92.75 119 ARG B N 1
ATOM 2978 C CA . ARG B 1 119 ? -13.469 -1.324 -9.406 1 92.75 119 ARG B CA 1
ATOM 2979 C C . ARG B 1 119 ? -12.883 0.074 -9.562 1 92.75 119 ARG B C 1
ATOM 2981 O O . ARG B 1 119 ? -12.289 0.395 -10.602 1 92.75 119 ARG B O 1
ATOM 2988 N N . THR B 1 120 ? -12.984 0.901 -8.492 1 93.19 120 THR B N 1
ATOM 2989 C CA . THR B 1 120 ? -12.703 2.318 -8.695 1 93.19 120 THR B CA 1
ATOM 2990 C C . THR B 1 120 ? -11.516 2.762 -7.848 1 93.19 120 THR B C 1
ATOM 2992 O O . THR B 1 120 ? -10.984 3.854 -8.039 1 93.19 120 THR B O 1
ATOM 2995 N N . GLY B 1 121 ? -11.086 1.904 -6.902 1 94.81 121 GLY B N 1
ATOM 2996 C CA . GLY B 1 121 ? -10.047 2.34 -5.98 1 94.81 121 GLY B CA 1
ATOM 2997 C C . GLY B 1 121 ? -10.516 3.426 -5.031 1 94.81 121 GLY B C 1
ATOM 2998 O O . GLY B 1 121 ? -11.703 3.512 -4.711 1 94.81 121 GLY B O 1
ATOM 2999 N N . LEU B 1 122 ? -9.57 4.16 -4.496 1 94.5 122 LEU B N 1
ATOM 3000 C CA . LEU B 1 122 ? -9.867 5.285 -3.615 1 94.5 122 LEU B CA 1
ATOM 3001 C C . LEU B 1 122 ? -10.266 6.516 -4.422 1 94.5 122 LEU B C 1
ATOM 3003 O O . LEU B 1 122 ? -9.711 6.766 -5.496 1 94.5 122 LEU B O 1
ATOM 3007 N N . THR B 1 123 ? -11.172 7.27 -3.912 1 91.5 123 THR B N 1
ATOM 3008 C CA . THR B 1 123 ? -11.508 8.555 -4.52 1 91.5 123 THR B CA 1
ATOM 3009 C C . THR B 1 123 ? -10.406 9.578 -4.254 1 91.5 123 THR B C 1
ATOM 3011 O O . THR B 1 123 ? -9.555 9.375 -3.383 1 91.5 123 THR B O 1
ATOM 3014 N N . ASN B 1 124 ? -10.484 10.641 -5.004 1 85.81 124 ASN B N 1
ATOM 3015 C CA . ASN B 1 124 ? -9.539 11.727 -4.766 1 85.81 124 ASN B CA 1
ATOM 3016 C C . ASN B 1 124 ? -9.664 12.281 -3.35 1 85.81 124 ASN B C 1
ATOM 3018 O O . ASN B 1 124 ? -8.656 12.609 -2.717 1 85.81 124 ASN B O 1
ATOM 3022 N N . GLN B 1 125 ? -10.844 12.383 -2.852 1 85.31 125 GLN B N 1
ATOM 3023 C CA . GLN B 1 125 ? -11.094 12.883 -1.502 1 85.31 125 GLN B CA 1
ATOM 3024 C C . GLN B 1 125 ? -10.477 11.953 -0.454 1 85.31 125 GLN B C 1
ATOM 3026 O O . GLN B 1 125 ? -9.883 12.422 0.52 1 85.31 125 GLN B O 1
ATOM 3031 N N . GLU B 1 126 ? -10.602 10.695 -0.677 1 90.5 126 GLU B N 1
ATOM 3032 C CA . GLU B 1 126 ? -10.031 9.711 0.239 1 90.5 126 GLU B CA 1
ATOM 3033 C C . GLU B 1 126 ? -8.508 9.75 0.203 1 90.5 126 GLU B C 1
ATOM 3035 O O . GLU B 1 126 ? -7.852 9.648 1.243 1 90.5 126 GLU B O 1
ATOM 3040 N N . LEU B 1 127 ? -7.992 9.883 -0.986 1 88.88 127 LEU B N 1
ATOM 3041 C CA . LEU B 1 127 ? -6.543 9.977 -1.136 1 88.88 127 LEU B CA 1
ATOM 3042 C C . LEU B 1 127 ? -6.004 11.219 -0.433 1 88.88 127 LEU B C 1
ATOM 3044 O O . LEU B 1 127 ? -4.883 11.211 0.083 1 88.88 127 LEU B O 1
ATOM 3048 N N . GLN B 1 128 ? -6.785 12.25 -0.302 1 82.31 128 GLN B N 1
ATOM 3049 C CA . GLN B 1 128 ? -6.379 13.484 0.353 1 82.31 128 GLN B CA 1
ATOM 3050 C C . GLN B 1 128 ? -6.262 13.297 1.862 1 82.31 128 GLN B C 1
ATOM 3052 O O . GLN B 1 128 ? -5.605 14.086 2.543 1 82.31 128 GLN B O 1
ATOM 3057 N N . CYS B 1 129 ? -6.875 12.25 2.355 1 85.69 129 CYS B N 1
ATOM 3058 C CA . CYS B 1 129 ? -6.812 11.938 3.779 1 85.69 129 CYS B CA 1
ATOM 3059 C C . CYS B 1 129 ? -5.535 11.172 4.117 1 85.69 129 CYS B C 1
ATOM 3061 O O . CYS B 1 129 ? -5.199 11.008 5.289 1 85.69 129 CYS B O 1
ATOM 3063 N N . CYS B 1 130 ? -4.816 10.82 3.105 1 89.5 130 CYS B N 1
ATOM 3064 C CA . CYS B 1 130 ? -3.629 10 3.312 1 89.5 130 CYS B CA 1
ATOM 3065 C C . CYS B 1 130 ? -2.363 10.844 3.268 1 89.5 130 CYS B C 1
ATOM 3067 O O . CYS B 1 130 ? -2.275 11.797 2.49 1 89.5 130 CYS B O 1
ATOM 3069 N N . HIS B 1 131 ? -1.387 10.469 4.082 1 85.75 131 HIS B N 1
ATOM 3070 C CA . HIS B 1 131 ? -0.111 11.172 4.125 1 85.75 131 HIS B CA 1
ATOM 3071 C C . HIS B 1 131 ? 0.766 10.797 2.936 1 85.75 131 HIS B C 1
ATOM 3073 O O . HIS B 1 131 ? 1.531 11.625 2.438 1 85.75 131 HIS B O 1
ATOM 3079 N N . TYR B 1 132 ? 0.667 9.547 2.531 1 88.44 132 TYR B N 1
ATOM 3080 C CA . TYR B 1 132 ? 1.443 9.016 1.415 1 88.44 132 TYR B CA 1
ATOM 3081 C C . TYR B 1 132 ? 0.568 8.188 0.488 1 88.44 132 TYR B C 1
ATOM 3083 O O . TYR B 1 132 ? -0.444 7.625 0.917 1 88.44 132 TYR B O 1
ATOM 3091 N N . HIS B 1 133 ? 0.999 8.203 -0.733 1 90 133 HIS B N 1
ATOM 3092 C CA . HIS B 1 133 ? 0.384 7.305 -1.706 1 90 133 HIS B CA 1
ATOM 3093 C C . HIS B 1 133 ? 1.335 6.18 -2.1 1 90 133 HIS B C 1
ATOM 3095 O O . HIS B 1 133 ? 2.535 6.406 -2.266 1 90 133 HIS B O 1
ATOM 3101 N N . VAL B 1 134 ? 0.803 5.047 -2.182 1 93.38 134 VAL B N 1
ATOM 3102 C CA . VAL B 1 134 ? 1.6 3.871 -2.518 1 93.38 134 VAL B CA 1
ATOM 3103 C C . VAL B 1 134 ? 1.122 3.285 -3.844 1 93.38 134 VAL B C 1
ATOM 3105 O O . VAL B 1 134 ? -0.081 3.115 -4.059 1 93.38 134 VAL B O 1
ATOM 3108 N N . HIS B 1 135 ? 2.049 3.006 -4.645 1 92.44 135 HIS B N 1
ATOM 3109 C CA . HIS B 1 135 ? 1.767 2.414 -5.949 1 92.44 135 HIS B CA 1
ATOM 3110 C C . HIS B 1 135 ? 2.566 1.132 -6.156 1 92.44 135 HIS B C 1
ATOM 3112 O O . HIS B 1 135 ? 3.797 1.146 -6.094 1 92.44 135 HIS B O 1
ATOM 3118 N N . ILE B 1 136 ? 1.887 0.048 -6.375 1 95.19 136 ILE B N 1
ATOM 3119 C CA . ILE B 1 136 ? 2.545 -1.201 -6.742 1 95.19 136 ILE B CA 1
ATOM 3120 C C . ILE B 1 136 ? 2.936 -1.162 -8.219 1 95.19 136 ILE B C 1
ATOM 3122 O O . ILE B 1 136 ? 2.09 -0.93 -9.086 1 95.19 136 ILE B O 1
ATOM 3126 N N . PRO B 1 137 ? 4.168 -1.329 -8.516 1 93.25 137 PRO B N 1
ATOM 3127 C CA . PRO B 1 137 ? 4.562 -1.291 -9.922 1 93.25 137 PRO B CA 1
ATOM 3128 C C . PRO B 1 137 ? 3.945 -2.424 -10.742 1 93.25 137 PRO B C 1
ATOM 3130 O O . PRO B 1 137 ? 4.336 -3.582 -10.586 1 93.25 137 PRO B O 1
ATOM 3133 N N . THR B 1 138 ? 3.055 -2.137 -11.617 1 93.88 138 THR B N 1
ATOM 3134 C CA . THR B 1 138 ? 2.35 -3.119 -12.43 1 93.88 138 THR B CA 1
ATOM 3135 C C . THR B 1 138 ? 2.617 -2.887 -13.914 1 93.88 138 THR B C 1
ATOM 3137 O O . THR B 1 138 ? 3.299 -1.929 -14.281 1 93.88 138 THR B O 1
ATOM 3140 N N . ASN B 1 139 ? 2.174 -3.844 -14.695 1 92.19 139 ASN B N 1
ATOM 3141 C CA . ASN B 1 139 ? 2.092 -3.652 -16.141 1 92.19 139 ASN B CA 1
ATOM 3142 C C . ASN B 1 139 ? 1.201 -2.467 -16.5 1 92.19 139 ASN B C 1
ATOM 3144 O O . ASN B 1 139 ? 0.023 -2.438 -16.141 1 92.19 139 ASN B O 1
ATOM 3148 N N . GLU B 1 140 ? 1.702 -1.502 -17.219 1 87.44 140 GLU B N 1
ATOM 3149 C CA . GLU B 1 140 ? 0.986 -0.271 -17.531 1 87.44 140 GLU B CA 1
ATOM 3150 C C . GLU B 1 140 ? -0.282 -0.559 -18.328 1 87.44 140 GLU B C 1
ATOM 3152 O O . GLU B 1 140 ? -1.28 0.152 -18.203 1 87.44 140 GLU B O 1
ATOM 3157 N N . GLU B 1 141 ? -0.248 -1.586 -19.141 1 89.56 141 GLU B N 1
ATOM 3158 C CA . GLU B 1 141 ? -1.388 -1.936 -19.984 1 89.56 141 GLU B CA 1
ATOM 3159 C C . GLU B 1 141 ? -2.438 -2.715 -19.203 1 89.56 141 GLU B C 1
ATOM 3161 O O . GLU B 1 141 ? -3.529 -2.982 -19.719 1 89.56 141 GLU B O 1
ATOM 3166 N N . TYR B 1 142 ? -2.16 -3.064 -18.031 1 91.81 142 TYR B N 1
ATOM 3167 C CA . TYR B 1 142 ? -3.014 -3.855 -17.156 1 91.81 142 TYR B CA 1
ATOM 3168 C C . TYR B 1 142 ? -2.672 -3.604 -15.688 1 91.81 142 TYR B C 1
ATOM 3170 O O . TYR B 1 142 ? -2.092 -4.465 -15.023 1 91.81 142 TYR B O 1
ATOM 3178 N N . SER B 1 143 ? -3.137 -2.508 -15.125 1 90.06 143 SER B N 1
ATOM 3179 C CA . SER B 1 143 ? -2.535 -1.971 -13.906 1 90.06 143 SER B CA 1
ATOM 3180 C C . SER B 1 143 ? -3.396 -2.275 -12.688 1 90.06 143 SER B C 1
ATOM 3182 O O . SER B 1 143 ? -2.955 -2.096 -11.547 1 90.06 143 SER B O 1
ATOM 3184 N N . SER B 1 144 ? -4.582 -2.758 -12.844 1 89.56 144 SER B N 1
ATOM 3185 C CA . SER B 1 144 ? -5.469 -2.955 -11.703 1 89.56 144 SER B CA 1
ATOM 3186 C C . SER B 1 144 ? -5.305 -4.348 -11.109 1 89.56 144 SER B C 1
ATOM 3188 O O . SER B 1 144 ? -5.5 -5.352 -11.797 1 89.56 144 SER B O 1
ATOM 3190 N N . LEU B 1 145 ? -4.949 -4.387 -9.875 1 94.5 145 LEU B N 1
ATOM 3191 C CA . LEU B 1 145 ? -4.812 -5.641 -9.141 1 94.5 145 LEU B CA 1
ATOM 3192 C C . LEU B 1 145 ? -6.117 -6.012 -8.445 1 94.5 145 LEU B C 1
ATOM 3194 O O . LEU B 1 145 ? -6.902 -5.133 -8.078 1 94.5 145 LEU B O 1
ATOM 3198 N N . ASN B 1 146 ? -6.301 -7.312 -8.305 1 95.75 146 ASN B N 1
ATOM 3199 C CA . ASN B 1 146 ? -7.305 -7.758 -7.34 1 95.75 146 ASN B CA 1
ATOM 3200 C C . ASN B 1 146 ? -7 -7.25 -5.934 1 95.75 146 ASN B C 1
ATOM 3202 O O . ASN B 1 146 ? -5.84 -7.207 -5.523 1 95.75 146 ASN B O 1
ATOM 3206 N N . LEU B 1 147 ? -8.039 -6.91 -5.203 1 97.44 147 LEU B N 1
ATOM 3207 C CA . LEU B 1 147 ? -7.898 -6.297 -3.889 1 97.44 147 LEU B CA 1
ATOM 3208 C C . LEU B 1 147 ? -7.043 -7.168 -2.973 1 97.44 147 LEU B C 1
ATOM 3210 O O . LEU B 1 147 ? -6.102 -6.676 -2.348 1 97.44 147 LEU B O 1
ATOM 3214 N N . ALA B 1 148 ? -7.34 -8.477 -2.91 1 97.94 148 ALA B N 1
ATOM 3215 C CA . ALA B 1 148 ? -6.613 -9.359 -2.002 1 97.94 148 ALA B CA 1
ATOM 3216 C C . ALA B 1 148 ? -5.16 -9.523 -2.441 1 97.94 148 ALA B C 1
ATOM 3218 O O . ALA B 1 148 ? -4.266 -9.672 -1.606 1 97.94 148 ALA B O 1
ATOM 3219 N N . GLN B 1 149 ? -4.914 -9.453 -3.729 1 97.5 149 GLN B N 1
ATOM 3220 C CA . GLN B 1 149 ? -3.557 -9.531 -4.258 1 97.5 149 GLN B CA 1
ATOM 3221 C C . GLN B 1 149 ? -2.76 -8.281 -3.918 1 97.5 149 GLN B C 1
ATOM 3223 O O . GLN B 1 149 ? -1.576 -8.359 -3.584 1 97.5 149 GLN B O 1
ATOM 3228 N N . ALA B 1 150 ? -3.422 -7.125 -4.035 1 98.19 150 ALA B N 1
ATOM 3229 C CA . ALA B 1 150 ? -2.77 -5.879 -3.641 1 98.19 150 ALA B CA 1
ATOM 3230 C C . ALA B 1 150 ? -2.379 -5.906 -2.166 1 98.19 150 ALA B C 1
ATOM 3232 O O . ALA B 1 150 ? -1.247 -5.574 -1.811 1 98.19 150 ALA B O 1
ATOM 3233 N N . VAL B 1 151 ? -3.303 -6.355 -1.306 1 98.69 151 VAL B N 1
ATOM 3234 C CA . VAL B 1 151 ? -3.029 -6.434 0.125 1 98.69 151 VAL B CA 1
ATOM 3235 C C . VAL B 1 151 ? -1.888 -7.418 0.379 1 98.69 151 VAL B C 1
ATOM 3237 O O . VAL B 1 151 ? -1.027 -7.172 1.228 1 98.69 151 VAL B O 1
ATOM 3240 N N . GLN B 1 152 ? -1.875 -8.508 -0.363 1 98.62 152 GLN B N 1
ATOM 3241 C CA . GLN B 1 152 ? -0.83 -9.508 -0.192 1 98.62 152 GLN B CA 1
ATOM 3242 C C . GLN B 1 152 ? 0.55 -8.922 -0.465 1 98.62 152 GLN B C 1
ATOM 3244 O O . GLN B 1 152 ? 1.497 -9.172 0.284 1 98.62 152 GLN B O 1
ATOM 3249 N N . VAL B 1 153 ? 0.684 -8.141 -1.555 1 98.56 153 VAL B N 1
ATOM 3250 C CA . VAL B 1 153 ? 1.962 -7.531 -1.903 1 98.56 153 VAL B CA 1
ATOM 3251 C C . VAL B 1 153 ? 2.412 -6.598 -0.782 1 98.56 153 VAL B C 1
ATOM 3253 O O . VAL B 1 153 ? 3.562 -6.652 -0.344 1 98.56 153 VAL B O 1
ATOM 3256 N N . ILE B 1 154 ? 1.521 -5.77 -0.313 1 98.62 154 ILE B N 1
ATOM 3257 C CA . ILE B 1 154 ? 1.831 -4.805 0.733 1 98.62 154 ILE B CA 1
ATOM 3258 C C . ILE B 1 154 ? 2.203 -5.535 2.02 1 98.62 154 ILE B C 1
ATOM 3260 O O . ILE B 1 154 ? 3.205 -5.207 2.66 1 98.62 154 ILE B O 1
ATOM 3264 N N . ALA B 1 155 ? 1.426 -6.523 2.414 1 98.62 155 ALA B N 1
ATOM 3265 C CA . ALA B 1 155 ? 1.679 -7.297 3.627 1 98.62 155 ALA B CA 1
ATOM 3266 C C . ALA B 1 155 ? 3.018 -8.023 3.545 1 98.62 155 ALA B C 1
ATOM 3268 O O . ALA B 1 155 ? 3.742 -8.117 4.539 1 98.62 155 ALA B O 1
ATOM 3269 N N . TYR B 1 156 ? 3.346 -8.523 2.369 1 98.38 156 TYR B N 1
ATOM 3270 C CA . TYR B 1 156 ? 4.613 -9.195 2.129 1 98.38 156 TYR B CA 1
ATOM 3271 C C . TYR B 1 156 ? 5.789 -8.258 2.371 1 98.38 156 TYR B C 1
ATOM 3273 O O . TYR B 1 156 ? 6.734 -8.602 3.08 1 98.38 156 TYR B O 1
ATOM 3281 N N . GLU B 1 157 ? 5.734 -7.074 1.838 1 98.25 157 GLU B N 1
ATOM 3282 C CA . GLU B 1 157 ? 6.801 -6.098 2.025 1 98.25 157 GLU B CA 1
ATOM 3283 C C . GLU B 1 157 ? 6.918 -5.68 3.488 1 98.25 157 GLU B C 1
ATOM 3285 O O . GLU B 1 157 ? 8.023 -5.477 3.998 1 98.25 157 GLU B O 1
ATOM 3290 N N . LEU B 1 158 ? 5.785 -5.496 4.172 1 98.12 158 LEU B N 1
ATOM 3291 C CA . LEU B 1 158 ? 5.805 -5.164 5.594 1 98.12 158 LEU B CA 1
ATOM 3292 C C . LEU B 1 158 ? 6.473 -6.27 6.402 1 98.12 158 LEU B C 1
ATOM 3294 O O . LEU B 1 158 ? 7.242 -5.992 7.32 1 98.12 158 LEU B O 1
ATOM 3298 N N . ARG B 1 159 ? 6.148 -7.512 6.047 1 97.31 159 ARG B N 1
ATOM 3299 C CA . ARG B 1 159 ? 6.766 -8.633 6.746 1 97.31 159 ARG B CA 1
ATOM 3300 C C . ARG B 1 159 ? 8.273 -8.648 6.531 1 97.31 159 ARG B C 1
ATOM 3302 O O . ARG B 1 159 ? 9.039 -8.82 7.484 1 97.31 159 ARG B O 1
ATOM 3309 N N . LEU B 1 160 ? 8.695 -8.5 5.258 1 96.56 160 LEU B N 1
ATOM 3310 C CA . LEU B 1 160 ? 10.125 -8.484 4.961 1 96.56 160 LEU B CA 1
ATOM 3311 C C . LEU B 1 160 ? 10.836 -7.402 5.762 1 96.56 160 LEU B C 1
ATOM 3313 O O . LEU B 1 160 ? 11.906 -7.645 6.328 1 96.56 160 LEU B O 1
ATOM 3317 N N . ALA B 1 161 ? 10.227 -6.23 5.777 1 96.31 161 ALA B N 1
ATOM 3318 C CA . ALA B 1 161 ? 10.828 -5.121 6.52 1 96.31 161 ALA B CA 1
ATOM 3319 C C . ALA B 1 161 ? 10.922 -5.445 8.008 1 96.31 161 ALA B C 1
ATOM 3321 O O . ALA B 1 161 ? 11.914 -5.117 8.656 1 96.31 161 ALA B O 1
ATOM 3322 N N . ALA B 1 162 ? 9.898 -6.059 8.539 1 95.31 162 ALA B N 1
ATOM 3323 C CA . ALA B 1 162 ? 9.883 -6.43 9.953 1 95.31 162 ALA B CA 1
ATOM 3324 C C . ALA B 1 162 ? 10.969 -7.449 10.266 1 95.31 162 ALA B C 1
ATOM 3326 O O . ALA B 1 162 ? 11.633 -7.359 11.305 1 95.31 162 ALA B O 1
ATOM 3327 N N . LEU B 1 163 ? 11.125 -8.406 9.383 1 93.12 163 LEU B N 1
ATOM 3328 C CA . LEU B 1 163 ? 12.148 -9.43 9.57 1 93.12 163 LEU B CA 1
ATOM 3329 C C . LEU B 1 163 ? 13.547 -8.812 9.531 1 93.12 163 LEU B C 1
ATOM 3331 O O . LEU B 1 163 ? 14.406 -9.164 10.344 1 93.12 163 LEU B O 1
ATOM 3335 N N . ASP B 1 164 ? 13.75 -7.953 8.578 1 91.81 164 ASP B N 1
ATOM 3336 C CA . ASP B 1 164 ? 15.031 -7.266 8.453 1 91.81 164 ASP B CA 1
ATOM 3337 C C . ASP B 1 164 ? 15.336 -6.43 9.695 1 91.81 164 ASP B C 1
ATOM 3339 O O . ASP B 1 164 ? 16.469 -6.375 10.148 1 91.81 164 ASP B O 1
ATOM 3343 N N . HIS B 1 165 ? 14.352 -5.785 10.195 1 88.56 165 HIS B N 1
ATOM 3344 C CA . HIS B 1 165 ? 14.492 -4.949 11.383 1 88.56 165 HIS B CA 1
ATOM 3345 C C . HIS B 1 165 ? 14.867 -5.785 12.602 1 88.56 165 HIS B C 1
ATOM 3347 O O . HIS B 1 165 ? 15.711 -5.379 13.406 1 88.56 165 HIS B O 1
ATOM 3353 N N . ASN B 1 166 ? 14.281 -6.926 12.734 1 85.19 166 ASN B N 1
ATOM 3354 C CA . ASN B 1 166 ? 14.562 -7.816 13.859 1 85.19 166 ASN B CA 1
ATOM 3355 C C . ASN B 1 166 ? 15.977 -8.398 13.773 1 85.19 166 ASN B C 1
ATOM 3357 O O . ASN B 1 166 ? 16.641 -8.578 14.797 1 85.19 166 ASN B O 1
ATOM 3361 N N . GLN B 1 167 ? 16.391 -8.719 12.594 1 81.25 167 GLN B N 1
ATOM 3362 C CA . GLN B 1 167 ? 17.734 -9.234 12.406 1 81.25 167 GLN B CA 1
ATOM 3363 C C . GLN B 1 167 ? 18.781 -8.172 12.75 1 81.25 167 GLN B C 1
ATOM 3365 O O . GLN B 1 167 ? 19.812 -8.484 13.352 1 81.25 167 GLN B O 1
ATOM 3370 N N . ASN B 1 168 ? 18.516 -6.965 12.359 1 73.12 168 ASN B N 1
ATOM 3371 C CA . ASN B 1 168 ? 19.438 -5.875 12.641 1 73.12 168 ASN B CA 1
ATOM 3372 C C . ASN B 1 168 ? 19.516 -5.57 14.133 1 73.12 168 ASN B C 1
ATOM 3374 O O . ASN B 1 168 ? 20.594 -5.297 14.656 1 73.12 168 ASN B O 1
ATOM 3378 N N . VAL B 1 169 ? 18.406 -5.668 14.766 1 67.56 169 VAL B N 1
ATOM 3379 C CA . VAL B 1 169 ? 18.375 -5.418 16.203 1 67.56 169 VAL B CA 1
ATOM 3380 C C . VAL B 1 169 ? 19.125 -6.527 16.938 1 67.56 169 VAL B C 1
ATOM 3382 O O . VAL B 1 169 ? 19.859 -6.266 17.891 1 67.56 169 VAL B O 1
ATOM 3385 N N . ASN B 1 170 ? 18.969 -7.73 16.375 1 68.88 170 ASN B N 1
ATOM 3386 C CA . ASN B 1 170 ? 19.656 -8.867 16.969 1 68.88 170 ASN B CA 1
ATOM 3387 C C . ASN B 1 170 ? 21.156 -8.836 16.719 1 68.88 170 ASN B C 1
ATOM 3389 O O . ASN B 1 170 ? 21.953 -9.172 17.594 1 68.88 170 ASN B O 1
ATOM 3393 N N . ASN B 1 171 ? 21.5 -8.445 15.508 1 66.06 171 ASN B N 1
ATOM 3394 C CA . ASN B 1 171 ? 22.906 -8.336 15.18 1 66.06 171 ASN B CA 1
ATOM 3395 C C . ASN B 1 171 ? 23.578 -7.184 15.93 1 66.06 171 ASN B C 1
ATOM 3397 O O . ASN B 1 171 ? 24.719 -7.301 16.359 1 66.06 171 ASN B O 1
ATOM 3401 N N . ASN B 1 172 ? 22.875 -6.105 16 1 52.91 172 ASN B N 1
ATOM 3402 C CA . ASN B 1 172 ? 23.406 -4.969 16.75 1 52.91 172 ASN B CA 1
ATOM 3403 C C . ASN B 1 172 ? 23.469 -5.254 18.25 1 52.91 172 ASN B C 1
ATOM 3405 O O . ASN B 1 172 ? 24.359 -4.75 18.938 1 52.91 172 ASN B O 1
ATOM 3409 N N . ALA B 1 173 ? 22.547 -5.91 18.703 1 52.66 173 ALA B N 1
ATOM 3410 C CA . ALA B 1 173 ? 22.609 -6.285 20.109 1 52.66 173 ALA B CA 1
ATOM 3411 C C . ALA B 1 173 ? 23.844 -7.133 20.391 1 52.66 173 ALA B C 1
ATOM 3413 O O . ALA B 1 173 ? 24.406 -7.07 21.484 1 52.66 173 ALA B O 1
ATOM 3414 N N . LEU B 1 174 ? 24.281 -7.875 19.422 1 48.59 174 LEU B N 1
ATOM 3415 C CA . LEU B 1 174 ? 25.484 -8.688 19.594 1 48.59 174 LEU B CA 1
ATOM 3416 C C . LEU B 1 174 ? 26.734 -7.832 19.469 1 48.59 174 LEU B C 1
ATOM 3418 O O . LEU B 1 174 ? 27.734 -8.086 20.141 1 48.59 174 LEU B O 1
ATOM 3422 N N . ASN B 1 175 ? 26.734 -7.023 18.469 1 43.78 175 ASN B N 1
ATOM 3423 C CA . ASN B 1 175 ? 27.938 -6.23 18.266 1 43.78 175 ASN B CA 1
ATOM 3424 C C . ASN B 1 175 ? 28.047 -5.082 19.266 1 43.78 175 ASN B C 1
ATOM 3426 O O . ASN B 1 175 ? 28.969 -4.277 19.188 1 43.78 175 ASN B O 1
ATOM 3430 N N . ASN B 1 176 ? 27.016 -4.758 19.906 1 41.66 176 ASN B N 1
ATOM 3431 C CA . ASN B 1 176 ? 27.062 -3.557 20.734 1 41.66 176 ASN B CA 1
ATOM 3432 C C . ASN B 1 176 ? 27.938 -3.756 21.969 1 41.66 176 ASN B C 1
ATOM 3434 O O . ASN B 1 176 ? 27.812 -3.031 22.953 1 41.66 176 ASN B O 1
ATOM 3438 N N . ASP B 1 177 ? 28.859 -4.797 22.031 1 39.72 177 ASP B N 1
ATOM 3439 C CA . ASP B 1 177 ? 29.688 -4.605 23.219 1 39.72 177 ASP B CA 1
ATOM 3440 C C . ASP B 1 177 ? 30.344 -3.223 23.203 1 39.72 177 ASP B C 1
ATOM 3442 O O . ASP B 1 177 ? 30.406 -2.562 24.25 1 39.72 177 ASP B O 1
ATOM 3446 N N . ASN B 1 178 ? 31.5 -2.984 22.438 1 37.16 178 ASN B N 1
ATOM 3447 C CA . ASN B 1 178 ? 32.469 -1.903 22.641 1 37.16 178 ASN B CA 1
ATOM 3448 C C . ASN B 1 178 ? 31.906 -0.568 22.141 1 37.16 178 ASN B C 1
ATOM 3450 O O . ASN B 1 178 ? 32.594 0.46 22.25 1 37.16 178 ASN B O 1
ATOM 3454 N N . ASN B 1 179 ? 31.484 -0.48 20.891 1 34.53 179 ASN B N 1
ATOM 3455 C CA . ASN B 1 179 ? 31.344 0.884 20.391 1 34.53 179 ASN B CA 1
ATOM 3456 C C . ASN B 1 179 ? 30.281 1.653 21.188 1 34.53 179 ASN B C 1
ATOM 3458 O O . ASN B 1 179 ? 29.172 1.153 21.406 1 34.53 179 ASN B O 1
ATOM 3462 N N . ILE B 1 180 ? 30.75 2.598 22.156 1 31.92 180 ILE B N 1
ATOM 3463 C CA . ILE B 1 180 ? 30.125 3.721 22.8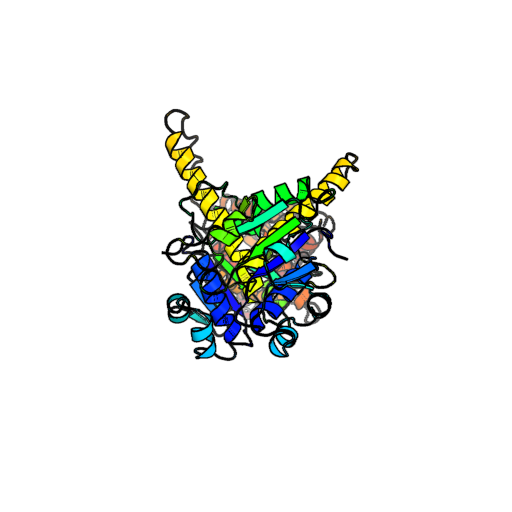44 1 31.92 180 ILE B CA 1
ATOM 3464 C C . ILE B 1 180 ? 28.938 4.23 22.031 1 31.92 180 ILE B C 1
ATOM 3466 O O . ILE B 1 180 ? 29.094 4.602 20.859 1 31.92 180 ILE B O 1
ATOM 3470 N N . GLY B 1 181 ? 27.797 3.781 22.297 1 31.03 181 GLY B N 1
ATOM 3471 C CA . GLY B 1 181 ? 26.438 4.105 21.891 1 31.03 181 GLY B CA 1
ATOM 3472 C C . GLY B 1 181 ? 26.234 5.59 21.641 1 31.03 181 GLY B C 1
ATOM 3473 O O . GLY B 1 181 ? 26.297 6.391 22.578 1 31.03 181 GLY B O 1
ATOM 3474 N N . LEU B 1 182 ? 27.016 6.25 20.719 1 31.77 182 LEU B N 1
ATOM 3475 C CA . LEU B 1 182 ? 26.359 7.523 20.453 1 31.77 182 LEU B CA 1
ATOM 3476 C C . LEU B 1 182 ? 24.859 7.418 20.656 1 31.77 182 LEU B C 1
ATOM 3478 O O . LEU B 1 182 ? 24.156 6.773 19.875 1 31.77 182 LEU B O 1
ATOM 3482 N N . LYS B 1 183 ? 24.453 7.262 21.859 1 31.95 183 LYS B N 1
ATOM 3483 C CA . LYS B 1 183 ? 23.094 7.551 22.297 1 31.95 183 LYS B CA 1
ATOM 3484 C C . LYS B 1 183 ? 22.438 8.609 21.406 1 31.95 183 LYS B C 1
ATOM 3486 O O . LYS B 1 183 ? 22.812 9.789 21.469 1 31.95 183 LYS B O 1
ATOM 3491 N N . THR B 1 184 ? 22.312 8.375 20.172 1 34 184 THR B N 1
ATOM 3492 C CA . THR B 1 184 ? 21.344 9.312 19.609 1 34 184 THR B CA 1
ATOM 3493 C C . THR B 1 184 ? 20.391 9.797 20.688 1 34 184 THR B C 1
ATOM 3495 O O . THR B 1 184 ? 19.734 8.992 21.359 1 34 184 THR B O 1
ATOM 3498 N N . ILE B 1 185 ? 20.766 10.742 21.516 1 33.62 185 ILE B N 1
ATOM 3499 C CA . ILE B 1 185 ? 19.812 11.477 22.344 1 33.62 185 ILE B CA 1
ATOM 3500 C C . ILE B 1 185 ? 18.391 11.188 21.875 1 33.62 185 ILE B C 1
ATOM 3502 O O . ILE B 1 185 ? 18.047 11.438 20.719 1 33.62 185 ILE B O 1
ATOM 3506 N N . GLU B 1 186 ? 17.797 10.164 22.312 1 38.06 186 GLU B N 1
ATOM 3507 C CA . GLU B 1 186 ? 16.375 9.906 22.203 1 38.06 186 GLU B CA 1
ATOM 3508 C C . GLU B 1 186 ? 15.586 11.211 22.078 1 38.06 186 GLU B C 1
ATOM 3510 O O . GLU B 1 186 ? 15.414 11.93 23.062 1 38.06 186 GLU B O 1
ATOM 3515 N N . GLN B 1 187 ? 16.016 12.148 21.297 1 40.97 187 GLN B N 1
ATOM 3516 C CA . GLN B 1 187 ? 15.086 13.273 21.25 1 40.97 187 GLN B CA 1
ATOM 3517 C C . GLN B 1 187 ? 13.656 12.828 21.531 1 40.97 187 GLN B C 1
ATOM 3519 O O . GLN B 1 187 ? 13.195 11.82 21 1 40.97 187 GLN B O 1
ATOM 3524 N N . PRO B 1 188 ? 13.172 13.086 22.609 1 46.06 188 PRO B N 1
ATOM 3525 C CA . PRO B 1 188 ? 11.781 12.711 22.891 1 46.06 188 PRO B CA 1
ATOM 3526 C C . PRO B 1 188 ? 10.938 12.547 21.625 1 46.06 188 PRO B C 1
ATOM 3528 O O . PRO B 1 188 ? 10.977 13.406 20.75 1 46.06 188 PRO B O 1
ATOM 3531 N N . GLU B 1 189 ? 10.859 11.344 21.094 1 56.31 189 GLU B N 1
ATOM 3532 C CA . GLU B 1 189 ? 10.117 10.891 19.922 1 56.31 189 GLU B CA 1
ATOM 3533 C C . GLU B 1 189 ? 8.812 11.664 19.766 1 56.31 189 GLU B C 1
ATOM 3535 O O . GLU B 1 189 ? 7.918 11.57 20.609 1 56.31 189 GLU B O 1
ATOM 3540 N N . LYS B 1 190 ? 8.82 12.891 19.25 1 75.25 190 LYS B N 1
ATOM 3541 C CA . LYS B 1 190 ? 7.684 13.789 19.094 1 75.25 190 LYS B CA 1
ATOM 3542 C C . LYS B 1 190 ? 6.543 13.117 18.328 1 75.25 190 LYS B C 1
ATOM 3544 O O . LYS B 1 190 ? 6.746 12.594 17.234 1 75.25 190 LYS B O 1
ATOM 3549 N N . LEU B 1 191 ? 5.473 12.914 19.141 1 86.94 191 LEU B N 1
ATOM 3550 C CA . LEU B 1 191 ? 4.258 12.305 18.625 1 86.94 191 LEU B CA 1
ATOM 3551 C C . LEU B 1 191 ? 3.639 13.172 17.531 1 86.94 191 LEU B C 1
ATOM 3553 O O . LEU B 1 191 ? 3.469 14.375 17.719 1 86.94 191 LEU B O 1
ATOM 3557 N N . LEU B 1 192 ? 3.477 12.531 16.391 1 92.31 192 LEU B N 1
ATOM 3558 C CA . LEU B 1 192 ? 2.779 13.211 15.305 1 92.31 192 LEU B CA 1
ATOM 3559 C C . LEU B 1 192 ? 1.306 13.406 15.641 1 92.31 192 LEU B C 1
ATOM 3561 O O . LEU B 1 192 ? 0.732 12.633 16.406 1 92.31 192 LEU B O 1
ATOM 3565 N N . ALA B 1 193 ? 0.731 14.508 15.102 1 94.06 193 ALA B N 1
ATOM 3566 C CA . ALA B 1 193 ? -0.713 14.703 15.188 1 94.06 193 ALA B CA 1
ATOM 3567 C C . ALA B 1 193 ? -1.468 13.57 14.5 1 94.06 193 ALA B C 1
ATOM 3569 O O . ALA B 1 193 ? -1.052 13.094 13.445 1 94.06 193 ALA B O 1
ATOM 3570 N N . SER B 1 194 ? -2.564 13.18 15.109 1 94.06 194 SER B N 1
ATOM 3571 C CA . SER B 1 194 ? -3.404 12.141 14.516 1 94.06 194 SER B CA 1
ATOM 3572 C C . SER B 1 194 ? -4.184 12.68 13.32 1 94.06 194 SER B C 1
ATOM 3574 O O . SER B 1 194 ? -4.27 13.891 13.117 1 94.06 194 SER B O 1
ATOM 3576 N N . SER B 1 195 ? -4.723 11.688 12.547 1 93.94 195 SER B N 1
ATOM 3577 C CA . SER B 1 195 ? -5.562 12.062 11.414 1 93.94 195 SER B CA 1
ATOM 3578 C C . SER B 1 195 ? -6.754 12.906 11.867 1 93.94 195 SER B C 1
ATOM 3580 O O . SER B 1 195 ? -7.141 13.852 11.188 1 93.94 195 SER B O 1
ATOM 3582 N N . ALA B 1 196 ? -7.328 12.586 12.961 1 94.25 196 ALA B N 1
ATOM 3583 C CA . ALA B 1 196 ? -8.461 13.344 13.484 1 94.25 196 ALA B CA 1
ATOM 3584 C C . ALA B 1 196 ? -8.039 14.766 13.859 1 94.25 196 ALA B C 1
ATOM 3586 O O . ALA B 1 196 ? -8.781 15.719 13.617 1 94.25 196 ALA B O 1
ATOM 3587 N N . GLN B 1 197 ? -6.922 14.867 14.484 1 94.81 197 GLN B N 1
ATOM 3588 C CA . GLN B 1 197 ? -6.402 16.188 14.844 1 94.81 197 GLN B CA 1
ATOM 3589 C C . GLN B 1 197 ? -6.148 17.031 13.602 1 94.81 197 GLN B C 1
ATOM 3591 O O . GLN B 1 197 ? -6.52 18.203 13.555 1 94.81 197 GLN B O 1
ATOM 3596 N N . MET B 1 198 ? -5.582 16.422 12.633 1 94.75 198 MET B N 1
ATOM 3597 C CA . MET B 1 198 ? -5.305 17.125 11.375 1 94.75 198 MET B CA 1
ATOM 3598 C C . MET B 1 198 ? -6.598 17.562 10.703 1 94.75 198 MET B C 1
ATOM 3600 O O . MET B 1 198 ? -6.711 18.703 10.25 1 94.75 198 MET B O 1
ATOM 3604 N N . GLU B 1 199 ? -7.508 16.609 10.656 1 93.88 199 GLU B N 1
ATOM 3605 C CA . GLU B 1 199 ? -8.781 16.953 10.031 1 93.88 199 GLU B CA 1
ATOM 3606 C C . GLU B 1 199 ? -9.469 18.094 10.766 1 93.88 199 GLU B C 1
ATOM 3608 O O . GLU B 1 199 ? -10.062 18.984 10.141 1 93.88 199 GLU B O 1
ATOM 3613 N N . GLY B 1 200 ? -9.5 18.016 12.047 1 95.69 200 GLY B N 1
ATOM 3614 C CA . GLY B 1 200 ? -10.039 19.109 12.836 1 95.69 200 GLY B CA 1
ATOM 3615 C C . GLY B 1 200 ? -9.406 20.453 12.516 1 95.69 200 GLY B C 1
ATOM 3616 O O . GLY B 1 200 ? -10.094 21.469 12.414 1 95.69 200 GLY B O 1
ATOM 3617 N N . PHE B 1 201 ? -8.117 20.484 12.375 1 96.69 201 PHE B N 1
ATOM 3618 C CA . PHE B 1 201 ? -7.383 21.688 12.008 1 96.69 201 PHE B CA 1
ATOM 3619 C C . PHE B 1 201 ? -7.828 22.203 10.641 1 96.69 201 PHE B C 1
ATOM 3621 O O . PHE B 1 201 ? -8.055 23.406 10.461 1 96.69 201 PHE B O 1
ATOM 3628 N N . TYR B 1 202 ? -7.961 21.25 9.641 1 95.12 202 TYR B N 1
ATOM 3629 C CA . TYR B 1 202 ? -8.352 21.672 8.297 1 95.12 202 TYR B CA 1
ATOM 3630 C C . TYR B 1 202 ? -9.742 22.281 8.297 1 95.12 202 TYR B C 1
ATOM 3632 O O . TYR B 1 202 ? -9.977 23.297 7.637 1 95.12 202 TYR B O 1
ATOM 3640 N N . LEU B 1 203 ? -10.641 21.688 9.023 1 95.12 203 LEU B N 1
ATOM 3641 C CA . LEU B 1 203 ? -12 22.219 9.109 1 95.12 203 LEU B CA 1
ATOM 3642 C C . LEU B 1 203 ? -12.008 23.594 9.758 1 95.12 203 LEU B C 1
ATOM 3644 O O . LEU B 1 203 ? -12.719 24.5 9.305 1 95.12 203 LEU B O 1
ATOM 3648 N N . HIS B 1 204 ? -11.281 23.766 10.852 1 96.62 204 HIS B N 1
ATOM 3649 C CA . HIS B 1 204 ? -11.148 25.047 11.539 1 96.62 204 HIS B CA 1
ATOM 3650 C C . HIS B 1 204 ? -10.562 26.109 10.617 1 96.62 204 HIS B C 1
ATOM 3652 O O . HIS B 1 204 ? -11.062 27.25 10.57 1 96.62 204 HIS B O 1
ATOM 3658 N N . LEU B 1 205 ? -9.508 25.766 9.891 1 95.56 205 LEU B N 1
ATOM 3659 C CA . LEU B 1 205 ? -8.852 26.672 8.945 1 95.56 205 LEU B CA 1
ATOM 3660 C C . LEU B 1 205 ? -9.812 27.078 7.84 1 95.56 205 LEU B C 1
ATOM 3662 O O . LEU B 1 205 ? -9.891 28.266 7.492 1 95.56 205 LEU B O 1
ATOM 3666 N N . GLU B 1 206 ? -10.477 26.109 7.316 1 94.88 206 GLU B N 1
ATOM 3667 C CA . GLU B 1 206 ? -11.445 26.391 6.258 1 94.88 206 GLU B CA 1
ATOM 3668 C C . GLU B 1 206 ? -12.508 27.375 6.73 1 94.88 206 GLU B C 1
ATOM 3670 O O . GLU B 1 206 ? -12.867 28.312 6.008 1 94.88 206 GLU B O 1
ATOM 3675 N N . LYS B 1 207 ? -13.062 27.172 7.898 1 94.94 207 LYS B N 1
ATOM 3676 C CA . LYS B 1 207 ? -14.062 28.062 8.492 1 94.94 207 LYS B CA 1
ATOM 3677 C C . LYS B 1 207 ? -13.531 29.5 8.594 1 94.94 207 LYS B C 1
ATOM 3679 O O . LYS B 1 207 ? -14.234 30.453 8.258 1 94.94 207 LYS B O 1
ATOM 3684 N N . LEU B 1 208 ? -12.336 29.625 9.086 1 94.5 208 LEU B N 1
ATOM 3685 C CA . LEU B 1 208 ? -11.727 30.938 9.234 1 94.5 208 LEU B CA 1
ATOM 3686 C C . LEU B 1 208 ? -11.531 31.609 7.875 1 94.5 208 LEU B C 1
ATOM 3688 O O . LEU B 1 208 ? -11.789 32.812 7.719 1 94.5 208 LEU B O 1
ATOM 3692 N N . LEU B 1 209 ? -11.055 30.844 6.883 1 94.75 209 LEU B N 1
ATOM 3693 C CA . LEU B 1 209 ? -10.797 31.391 5.551 1 94.75 209 LEU B CA 1
ATOM 3694 C C . LEU B 1 209 ? -12.094 31.859 4.898 1 94.75 209 LEU B C 1
ATOM 3696 O O . LEU B 1 209 ? -12.102 32.844 4.145 1 94.75 209 LEU B O 1
ATOM 3700 N N . ARG B 1 210 ? -13.148 31.188 5.188 1 93.06 210 ARG B N 1
ATOM 3701 C CA . ARG B 1 210 ? -14.453 31.641 4.715 1 93.06 210 ARG B CA 1
ATOM 3702 C C . ARG B 1 210 ? -14.883 32.938 5.406 1 93.06 210 ARG B C 1
ATOM 3704 O O . ARG B 1 210 ? -15.414 33.844 4.766 1 93.06 210 ARG B O 1
ATOM 3711 N N . LYS B 1 211 ? -14.68 32.969 6.656 1 91.75 211 LYS B N 1
ATOM 3712 C CA . LYS B 1 211 ? -15.078 34.125 7.469 1 91.75 211 LYS B CA 1
ATOM 3713 C C . LYS B 1 211 ? -14.391 35.406 6.984 1 91.75 211 LYS B C 1
ATOM 3715 O O . LYS B 1 211 ? -14.992 36.469 7.004 1 91.75 211 LYS B O 1
ATOM 3720 N N . ILE B 1 212 ? -13.188 35.312 6.543 1 92.25 212 ILE B N 1
ATOM 3721 C CA . ILE B 1 212 ? -12.453 36.5 6.117 1 92.25 212 ILE B CA 1
ATOM 3722 C C . ILE B 1 212 ? -12.594 36.688 4.605 1 92.25 212 ILE B C 1
ATOM 3724 O O . ILE B 1 212 ? -11.898 37.5 4.004 1 92.25 212 ILE B O 1
ATOM 3728 N N . HIS B 1 213 ? -13.383 35.812 3.934 1 90.62 213 HIS B N 1
ATOM 3729 C CA . HIS B 1 213 ? -13.711 35.875 2.514 1 90.62 213 HIS B CA 1
ATOM 3730 C C . HIS B 1 213 ? -12.477 35.625 1.652 1 90.62 213 HIS B C 1
ATOM 3732 O O . HIS B 1 213 ? -12.273 36.312 0.645 1 90.62 213 HIS B O 1
ATOM 3738 N N . PHE B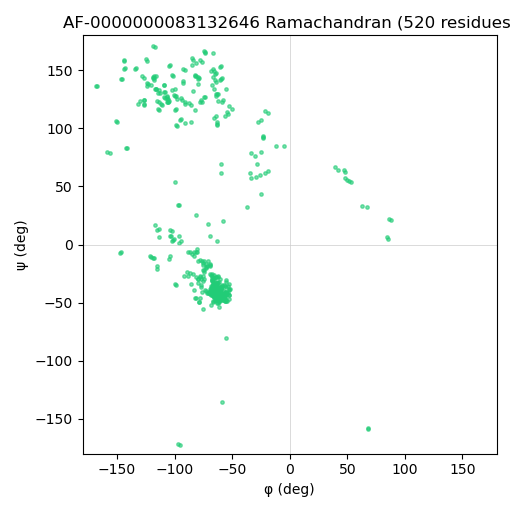 1 214 ? -11.656 34.844 2.176 1 92.06 214 PHE B N 1
ATOM 3739 C CA . PHE B 1 214 ? -10.492 34.438 1.392 1 92.06 214 PHE B CA 1
ATOM 3740 C C . PHE B 1 214 ? -10.844 33.281 0.473 1 92.06 214 PHE B C 1
ATOM 3742 O O . PHE B 1 214 ? -10.242 33.125 -0.593 1 92.06 214 PHE B O 1
ATOM 3749 N N . LEU B 1 215 ? -11.648 32.344 0.957 1 87 215 LEU B N 1
ATOM 3750 C CA . LEU B 1 215 ? -12.07 31.172 0.206 1 87 215 LEU B CA 1
ATOM 3751 C C . LEU B 1 215 ? -13.297 31.484 -0.648 1 87 215 LEU B C 1
ATOM 3753 O O . LEU B 1 215 ? -14.336 31.891 -0.125 1 87 215 LEU B O 1
ATOM 3757 N N . ASP B 1 216 ? -13.008 31.609 -1.983 1 78.06 216 ASP B N 1
ATOM 3758 C CA . ASP B 1 216 ? -14.141 31.766 -2.896 1 78.06 216 ASP B CA 1
ATOM 3759 C C . ASP B 1 216 ? -14.758 30.406 -3.236 1 78.06 216 ASP B C 1
ATOM 3761 O O . ASP B 1 216 ? -14.062 29.391 -3.262 1 78.06 216 ASP B O 1
ATOM 3765 N N . GLU B 1 217 ? -16.016 30.422 -3.404 1 69.62 217 GLU B N 1
ATOM 3766 C CA . GLU B 1 217 ? -16.766 29.188 -3.666 1 69.62 217 GLU B CA 1
ATOM 3767 C C . GLU B 1 217 ? -16.172 28.438 -4.852 1 69.62 217 GLU B C 1
ATOM 3769 O O . GLU B 1 217 ? -16.094 27.203 -4.828 1 69.62 217 GLU B O 1
ATOM 3774 N N . ALA B 1 218 ? -15.711 29.172 -5.82 1 63.44 218 ALA B N 1
ATOM 3775 C CA . ALA B 1 218 ? -15.266 28.531 -7.059 1 63.44 218 ALA B CA 1
ATOM 3776 C C . ALA B 1 218 ? -13.914 27.844 -6.867 1 63.44 218 ALA B C 1
ATOM 3778 O O . ALA B 1 218 ? -13.609 26.859 -7.543 1 63.44 218 ALA B O 1
ATOM 3779 N N . GLN B 1 219 ? -13.125 28.312 -5.961 1 68.81 219 GLN B N 1
ATOM 3780 C CA . GLN B 1 219 ? -11.758 27.828 -5.844 1 68.81 219 GLN B CA 1
ATOM 3781 C C . GLN B 1 219 ? -11.555 27.062 -4.535 1 68.81 219 GLN B C 1
ATOM 3783 O O . GLN B 1 219 ? -10.43 26.672 -4.207 1 68.81 219 GLN B O 1
ATOM 3788 N N . GLU B 1 220 ? -12.539 26.859 -3.852 1 71.25 220 GLU B N 1
ATOM 3789 C CA . GLU B 1 220 ? -12.461 26.328 -2.49 1 71.25 220 GLU B CA 1
ATOM 3790 C C . GLU B 1 220 ? -11.781 24.969 -2.459 1 71.25 220 GLU B C 1
ATOM 3792 O O . GLU B 1 220 ? -10.875 24.734 -1.656 1 71.25 220 GLU B O 1
ATOM 3797 N N . GLY B 1 221 ? -12.133 24.156 -3.404 1 75.56 221 GLY B N 1
ATOM 3798 C CA . GLY B 1 221 ? -11.641 22.797 -3.375 1 75.56 221 GLY B CA 1
ATOM 3799 C C . GLY B 1 221 ? -10.148 22.688 -3.631 1 75.56 221 GLY B C 1
ATOM 3800 O O . GLY B 1 221 ? -9.422 22.047 -2.865 1 75.56 221 GLY B O 1
ATOM 3801 N N . MET B 1 222 ? -9.703 23.438 -4.5 1 84.62 222 MET B N 1
ATOM 3802 C CA . MET B 1 222 ? -8.305 23.344 -4.906 1 84.62 222 MET B CA 1
ATOM 3803 C C . MET B 1 222 ? -7.395 23.984 -3.861 1 84.62 222 MET B C 1
ATOM 3805 O O . MET B 1 222 ? -6.312 23.453 -3.58 1 84.62 222 MET B O 1
ATOM 3809 N N . LEU B 1 223 ? -7.836 25.156 -3.312 1 89.31 223 LEU B N 1
ATOM 3810 C CA . LEU B 1 223 ? -7.031 25.844 -2.314 1 89.31 223 LEU B CA 1
ATOM 3811 C C . LEU B 1 223 ? -6.836 24.984 -1.074 1 89.31 223 LEU B C 1
ATOM 3813 O O . LEU B 1 223 ? -5.715 24.859 -0.57 1 89.31 223 LEU B O 1
ATOM 3817 N N . MET B 1 224 ? -7.891 24.375 -0.59 1 90.56 224 MET B N 1
ATOM 3818 C CA . MET B 1 224 ? -7.785 23.531 0.606 1 90.56 224 MET B CA 1
ATOM 3819 C C . MET B 1 224 ? -6.922 22.312 0.343 1 90.56 224 MET B C 1
ATOM 3821 O O . MET B 1 224 ? -6.199 21.844 1.229 1 90.56 224 MET B O 1
ATOM 3825 N N . LEU B 1 225 ? -7.008 21.812 -0.845 1 87.62 225 LEU B N 1
ATOM 3826 C CA . LEU B 1 225 ? -6.168 20.688 -1.221 1 87.62 225 LEU B CA 1
ATOM 3827 C C . LEU B 1 225 ? -4.691 21.047 -1.127 1 87.62 225 LEU B C 1
ATOM 3829 O O . LEU B 1 225 ? -3.883 20.266 -0.632 1 87.62 225 LEU B O 1
ATOM 3833 N N . LYS B 1 226 ? -4.363 22.219 -1.584 1 87.88 226 LYS B N 1
ATOM 3834 C CA . LYS B 1 226 ? -2.979 22.688 -1.539 1 87.88 226 LYS B CA 1
ATOM 3835 C C . LYS B 1 226 ? -2.5 22.859 -0.1 1 87.88 226 LYS B C 1
ATOM 3837 O O . LYS B 1 226 ? -1.361 22.516 0.224 1 87.88 226 LYS B O 1
ATOM 3842 N N . LEU B 1 227 ? -3.369 23.359 0.714 1 91.81 227 LEU B N 1
ATOM 3843 C CA . LEU B 1 227 ? -3.023 23.547 2.117 1 91.81 227 LEU B CA 1
ATOM 3844 C C . LEU B 1 227 ? -2.871 22.219 2.832 1 91.81 227 LEU B C 1
ATOM 3846 O O . LEU B 1 227 ? -1.956 22.031 3.639 1 91.81 227 LEU B O 1
ATOM 3850 N N . ARG B 1 228 ? -3.727 21.297 2.547 1 90 228 ARG B N 1
ATOM 3851 C CA . ARG B 1 228 ? -3.615 19.953 3.113 1 90 228 ARG B CA 1
ATOM 3852 C C . ARG B 1 228 ? -2.287 19.312 2.734 1 90 228 ARG B C 1
ATOM 3854 O O . ARG B 1 228 ? -1.611 18.719 3.582 1 90 228 ARG B O 1
ATOM 3861 N N . ARG B 1 229 ? -1.932 19.422 1.548 1 86.69 229 ARG B N 1
ATOM 3862 C CA . ARG B 1 229 ? -0.675 18.844 1.073 1 86.69 229 ARG B CA 1
ATOM 3863 C C . ARG B 1 229 ? 0.515 19.469 1.804 1 86.69 229 ARG B C 1
ATOM 3865 O O . ARG B 1 229 ? 1.456 18.75 2.17 1 86.69 229 ARG B O 1
ATOM 3872 N N . LEU B 1 230 ? 0.427 20.734 1.923 1 88.38 230 LEU B N 1
ATOM 3873 C CA . LEU B 1 230 ? 1.501 21.453 2.6 1 88.38 230 LEU B CA 1
ATOM 3874 C C . LEU B 1 230 ? 1.691 20.938 4.02 1 88.38 230 LEU B C 1
ATOM 3876 O O . LEU B 1 230 ? 2.809 20.609 4.418 1 88.38 230 LEU B O 1
ATOM 3880 N N . TYR B 1 231 ? 0.61 20.797 4.766 1 91.19 231 TYR B N 1
ATOM 3881 C CA . TYR B 1 231 ? 0.729 20.422 6.176 1 91.19 231 TYR B CA 1
ATOM 3882 C C . TYR B 1 231 ? 0.99 18.938 6.332 1 91.19 231 TYR B C 1
ATOM 3884 O O . TYR B 1 231 ? 1.604 18.5 7.312 1 91.19 231 TYR B O 1
ATOM 3892 N N . GLN B 1 232 ? 0.573 18.156 5.43 1 85.25 232 GLN B N 1
ATOM 3893 C CA . GLN B 1 232 ? 0.863 16.719 5.465 1 85.25 232 GLN B CA 1
ATOM 3894 C C . GLN B 1 232 ? 2.355 16.453 5.285 1 85.25 232 GLN B C 1
ATOM 3896 O O . GLN B 1 232 ? 2.926 15.594 5.961 1 85.25 232 GLN B O 1
ATOM 3901 N N . ARG B 1 233 ? 2.91 17.203 4.406 1 83.25 233 ARG B N 1
ATOM 3902 C CA . ARG B 1 233 ? 4.336 17.047 4.145 1 83.25 233 ARG B CA 1
ATOM 3903 C C . ARG B 1 233 ? 5.168 17.531 5.328 1 83.25 233 ARG B C 1
ATOM 3905 O O . ARG B 1 233 ? 6.328 17.156 5.473 1 83.25 233 ARG B O 1
ATOM 3912 N N . SER B 1 234 ? 4.566 18.312 6.207 1 85.25 234 SER B N 1
ATOM 3913 C CA . SER B 1 234 ? 5.305 18.922 7.312 1 85.25 234 SER B CA 1
ATOM 3914 C C . SER B 1 234 ? 5.363 17.984 8.516 1 85.25 234 SER B C 1
ATOM 3916 O O . SER B 1 234 ? 6.082 18.25 9.484 1 85.25 234 SER B O 1
ATOM 3918 N N . ARG B 1 235 ? 4.695 16.906 8.453 1 86.94 235 ARG B N 1
ATOM 3919 C CA . ARG B 1 235 ? 4.691 15.969 9.57 1 86.94 235 ARG B CA 1
ATOM 3920 C C . ARG B 1 235 ? 4.43 16.688 10.891 1 86.94 235 ARG B C 1
ATOM 3922 O O . ARG B 1 235 ? 5.227 16.594 11.82 1 86.94 235 ARG B O 1
ATOM 3929 N N . VAL B 1 236 ? 3.322 17.281 11.023 1 91.94 236 VAL B N 1
ATOM 3930 C CA . VAL B 1 236 ? 2.961 18.125 12.148 1 91.94 236 VAL B CA 1
ATOM 3931 C C . VAL B 1 236 ? 2.91 17.281 13.43 1 91.94 236 VAL B C 1
ATOM 3933 O O . VAL B 1 236 ? 2.236 16.25 13.477 1 91.94 236 VAL B O 1
ATOM 3936 N N . GLU B 1 237 ? 3.662 17.797 14.438 1 92.31 237 GLU B N 1
ATOM 3937 C CA . GLU B 1 237 ? 3.66 17.141 15.75 1 92.31 237 GLU B CA 1
ATOM 3938 C C . GLU B 1 237 ? 2.471 17.609 16.594 1 92.31 237 GLU B C 1
ATOM 3940 O O . GLU B 1 237 ? 1.901 18.672 16.344 1 92.31 237 GLU B O 1
ATOM 3945 N N . GLU B 1 238 ? 2.121 16.781 17.594 1 93.25 238 GLU B N 1
ATOM 3946 C CA . GLU B 1 238 ? 0.989 17.109 18.453 1 93.25 238 GLU B CA 1
ATOM 3947 C C . GLU B 1 238 ? 1.159 18.469 19.109 1 93.25 238 GLU B C 1
ATOM 3949 O O . GLU B 1 238 ? 0.207 19.25 19.188 1 93.25 238 GLU B O 1
ATOM 3954 N N . ALA B 1 239 ? 2.311 18.75 19.609 1 92.06 239 ALA B N 1
ATOM 3955 C CA . ALA B 1 239 ? 2.58 20.031 20.25 1 92.06 239 ALA B CA 1
ATOM 3956 C C . ALA B 1 239 ? 2.4 21.188 19.266 1 92.06 239 ALA B C 1
ATOM 3958 O O . ALA B 1 239 ? 1.865 22.234 19.625 1 92.06 239 ALA B O 1
ATOM 3959 N N . GLU B 1 240 ? 2.814 21 18.047 1 93.12 240 GLU B N 1
ATOM 3960 C CA . GLU B 1 240 ? 2.658 22 16.984 1 93.12 240 GLU B CA 1
ATOM 3961 C C . GLU B 1 240 ? 1.188 22.188 16.625 1 93.12 240 GLU B C 1
ATOM 3963 O O . GLU B 1 240 ? 0.756 23.312 16.344 1 93.12 240 GLU B O 1
ATOM 3968 N N . MET B 1 241 ? 0.511 21.109 16.656 1 95.69 241 MET B N 1
ATOM 3969 C CA . MET B 1 241 ? -0.919 21.156 16.375 1 95.69 241 MET B CA 1
ATOM 3970 C C . MET B 1 241 ? -1.65 22.031 17.375 1 95.69 241 MET B C 1
ATOM 3972 O O . MET B 1 241 ? -2.543 22.797 17 1 95.69 241 MET B O 1
ATOM 3976 N N . HIS B 1 242 ? -1.315 21.984 18.594 1 94.81 242 HIS B N 1
ATOM 3977 C CA . HIS B 1 242 ? -1.901 22.828 19.625 1 94.81 242 HIS B CA 1
ATOM 3978 C C . HIS B 1 242 ? -1.644 24.297 19.344 1 94.81 242 HIS B C 1
ATOM 3980 O O . HIS B 1 242 ? -2.525 25.141 19.531 1 94.81 242 HIS B O 1
ATOM 3986 N N . ILE B 1 243 ? -0.498 24.578 18.875 1 93.75 243 ILE B N 1
ATOM 3987 C CA . ILE B 1 243 ? -0.128 25.953 18.547 1 93.75 243 ILE B CA 1
ATOM 3988 C C . ILE B 1 243 ? -0.969 26.438 17.375 1 93.75 243 ILE B C 1
ATOM 3990 O O . ILE B 1 243 ? -1.564 27.516 17.438 1 93.75 243 ILE B O 1
ATOM 3994 N N . LEU B 1 244 ? -1.023 25.641 16.328 1 96 244 LEU B N 1
ATOM 3995 C CA . LEU B 1 244 ? -1.76 26.016 15.117 1 96 244 LEU B CA 1
ATOM 3996 C C . LEU B 1 244 ? -3.232 26.25 15.438 1 96 244 LEU B C 1
ATOM 3998 O O . LEU B 1 244 ? -3.803 27.266 15.016 1 96 244 LEU B O 1
ATOM 4002 N N . ARG B 1 245 ? -3.779 25.406 16.25 1 96.38 245 ARG B N 1
ATOM 4003 C CA . ARG B 1 245 ? -5.18 25.531 16.641 1 96.38 245 ARG B CA 1
ATOM 4004 C C . ARG B 1 245 ? -5.383 26.75 17.531 1 96.38 245 ARG B C 1
ATOM 4006 O O . ARG B 1 245 ? -6.41 27.438 17.438 1 96.38 245 ARG B O 1
ATOM 4013 N N . GLY B 1 246 ? -4.523 26.969 18.422 1 95.94 246 GLY B N 1
ATOM 4014 C CA . GLY B 1 246 ? -4.578 28.156 19.266 1 95.94 246 GLY B CA 1
ATOM 4015 C C . GLY B 1 246 ? -4.578 29.453 18.484 1 95.94 246 GLY B C 1
ATOM 4016 O O . GLY B 1 246 ? -5.336 30.375 18.797 1 95.94 246 GLY B O 1
ATOM 4017 N N . ILE B 1 247 ? -3.76 29.547 17.469 1 94.62 247 ILE B N 1
ATOM 4018 C CA . ILE B 1 247 ? -3.682 30.734 16.625 1 94.62 247 ILE B CA 1
ATOM 4019 C C . ILE B 1 247 ? -5.023 30.969 15.938 1 94.62 247 ILE B C 1
ATOM 4021 O O . ILE B 1 247 ? -5.543 32.094 15.945 1 94.62 247 ILE B O 1
ATOM 4025 N N . LEU B 1 248 ? -5.559 29.891 15.352 1 95.94 248 LEU B N 1
ATOM 4026 C CA . LEU B 1 248 ? -6.836 30.016 14.656 1 95.94 248 LEU B CA 1
ATOM 4027 C C . LEU B 1 248 ? -7.934 30.469 15.609 1 95.94 248 LEU B C 1
ATOM 4029 O O . LEU B 1 248 ? -8.758 31.328 15.25 1 95.94 248 LEU B O 1
ATOM 4033 N N . SER B 1 249 ? -7.949 29.922 16.812 1 96.25 249 SER B N 1
ATOM 4034 C CA . SER B 1 249 ? -8.945 30.297 17.812 1 96.25 249 SER B CA 1
ATOM 4035 C C . SER B 1 249 ? -8.836 31.766 18.203 1 96.25 249 SER B C 1
ATOM 4037 O O . SER B 1 249 ? -9.844 32.469 18.297 1 96.25 249 SER B O 1
ATOM 4039 N N . LYS B 1 250 ? -7.656 32.156 18.453 1 94.5 250 LYS B N 1
ATOM 4040 C CA . LYS B 1 250 ? -7.434 33.562 18.812 1 94.5 250 LYS B CA 1
ATOM 4041 C C . LYS B 1 250 ? -7.832 34.5 17.688 1 94.5 250 LYS B C 1
ATOM 4043 O O . LYS B 1 250 ? -8.414 35.562 17.922 1 94.5 250 LYS B O 1
ATOM 4048 N N . MET B 1 251 ? -7.473 34.156 16.469 1 92.56 251 MET B N 1
ATOM 4049 C CA . MET B 1 251 ? -7.855 34.938 15.297 1 92.56 251 MET B CA 1
ATOM 4050 C C . MET B 1 251 ? -9.367 35.062 15.195 1 92.56 251 MET B C 1
ATOM 4052 O O . MET B 1 251 ? -9.898 36.156 14.961 1 92.56 251 MET B O 1
ATOM 4056 N N . GLU B 1 252 ? -10.023 33.969 15.352 1 92.88 252 GLU B N 1
ATOM 4057 C CA . GLU B 1 252 ? -11.484 33.969 15.281 1 92.88 252 GLU B CA 1
ATOM 4058 C C . GLU B 1 252 ? -12.102 34.875 16.344 1 92.88 252 GLU B C 1
ATOM 4060 O O . GLU B 1 252 ? -13.047 35.594 16.078 1 92.88 252 GLU B O 1
ATOM 4065 N N . ARG B 1 253 ? -11.633 34.781 17.531 1 92.31 253 ARG B N 1
ATOM 4066 C CA . ARG B 1 253 ? -12.133 35.562 18.641 1 92.31 253 ARG B CA 1
ATOM 4067 C C . ARG B 1 253 ? -11.961 37.062 18.359 1 92.31 253 ARG B C 1
ATOM 4069 O O . ARG B 1 253 ? -12.867 37.844 18.625 1 92.31 253 ARG B O 1
ATOM 4076 N N . ARG B 1 254 ? -10.844 37.375 17.859 1 90.56 254 ARG B N 1
ATOM 4077 C CA . ARG B 1 254 ? -10.562 38.781 17.578 1 90.56 254 ARG B CA 1
ATOM 4078 C C . ARG B 1 254 ? -11.453 39.281 16.453 1 90.56 254 ARG B C 1
ATOM 4080 O O . ARG B 1 254 ? -11.859 40.469 16.469 1 90.56 254 ARG B O 1
ATOM 4087 N N . LEU B 1 255 ? -11.68 38.469 15.531 1 89.56 255 LEU B N 1
ATOM 4088 C CA . LEU B 1 255 ? -12.562 38.844 14.43 1 89.56 255 LEU B CA 1
ATOM 4089 C C . LEU B 1 255 ? -13.992 39 14.914 1 89.56 255 LEU B C 1
ATOM 4091 O O . LEU B 1 255 ? -14.734 39.844 14.391 1 89.56 255 LEU B O 1
ATOM 4095 N N . ASP B 1 256 ? -14.43 38.25 15.922 1 88.19 256 ASP B N 1
ATOM 4096 C CA . ASP B 1 256 ? -15.781 38.312 16.453 1 88.19 256 ASP B CA 1
ATOM 4097 C C . ASP B 1 256 ? -15.938 39.531 17.391 1 88.19 256 ASP B C 1
ATOM 4099 O O . ASP B 1 256 ? -17.016 40.125 17.469 1 88.19 256 ASP B O 1
ATOM 4103 N N . GLU B 1 257 ? -15.039 39.75 18.359 1 82.31 257 GLU B N 1
ATOM 4104 C CA . GLU B 1 257 ? -15.078 40.875 19.266 1 82.31 257 GLU B CA 1
ATOM 4105 C C . GLU B 1 257 ? -15.188 42.219 18.516 1 82.31 257 GLU B C 1
ATOM 4107 O O . GLU B 1 257 ? -15.922 43.094 18.922 1 82.31 257 GLU B O 1
ATOM 4112 N N . LYS B 1 258 ? -14.492 42.312 17.578 1 63.44 258 LYS B N 1
ATOM 4113 C CA . LYS B 1 258 ? -14.531 43.562 16.844 1 63.44 258 LYS B CA 1
ATOM 4114 C C . LYS B 1 258 ? -15.805 43.688 16.016 1 63.44 258 LYS B C 1
ATOM 4116 O O . LYS B 1 258 ? -16.266 44.781 15.734 1 63.44 258 LYS B O 1
ATOM 4121 N N . GLY B 1 259 ? -16.438 42.656 15.703 1 55.19 259 GLY B N 1
ATOM 4122 C CA . GLY B 1 259 ? -17.75 42.719 15.078 1 55.19 259 GLY B CA 1
ATOM 4123 C C . GLY B 1 259 ? -18.844 43.094 16.047 1 55.19 259 GLY B C 1
ATOM 4124 O O . GLY B 1 259 ? -19.828 43.75 15.672 1 55.19 259 GLY B O 1
ATOM 4125 N N . LYS B 1 260 ? -18.906 42.844 17.391 1 52.34 260 LYS B N 1
ATOM 4126 C CA . LYS B 1 260 ? -19.938 43.188 18.359 1 52.34 260 LYS B CA 1
ATOM 4127 C C . LYS B 1 260 ? -19.797 44.656 18.797 1 52.34 260 LYS B C 1
ATOM 4129 O O . LYS B 1 260 ? -20.734 45.25 19.328 1 52.34 260 LYS B O 1
ATOM 4134 N N . SER B 1 261 ? -18.688 45.25 18.891 1 42 261 SER B N 1
ATOM 4135 C CA . SER B 1 261 ? -18.672 46.656 19.328 1 42 261 SER B CA 1
ATOM 4136 C C . SER B 1 261 ? -19.391 47.562 18.344 1 42 261 SER B C 1
ATOM 4138 O O . SER B 1 261 ? -19.453 48.781 18.531 1 42 261 SER B O 1
ATOM 4140 N N . LYS B 1 262 ? -19.984 47.062 17.281 1 39.78 262 LYS B N 1
ATOM 4141 C CA . LYS B 1 262 ? -21.078 47.906 16.781 1 39.78 262 LYS B CA 1
ATOM 4142 C C . LYS B 1 262 ? -22.406 47.531 17.406 1 39.78 262 LYS B C 1
ATOM 4144 O O . LYS B 1 262 ? -22.734 46.344 17.516 1 39.78 262 LYS B O 1
#

Radius of gyration: 27.02 Å; Cα contacts (8 Å, |Δi|>4): 878; chains: 2; bounding box: 54×89×52 Å

Sequence (524 aa):
MSILPKIRIVLVETSHSGNIGAVARAMKNMGLGRLYLVAPNDFPSDQAYALSSHAEDVLDHAVISASLAEAIADCQLVFGTSARERKVPWPLEAPRQMAQRVMSEHSQHEIAVVFGRERTGLTNQELQCCHYHVHIPTNEEYSSLNLAQAVQVIAYELRLAALDHNQNVNNNALNNDNNIGLKTIEQPEKLLASSAQMEGFYLHLEKLLRKIHFLDEAQEGMLMLKLRRLYQRSRVEEAEMHILRGILSKMERRLDEKGKSKMSILPKIRIVLVETSHSGNIGAVARAMKNMGLGRLYLVAPNDFPSDQAYALSSHAEDVLDHAVISASLAEAIADCQLVFGTSARERKVPWPLEAPRQMAQRVMSEHSQHEIAVVFGRERTGLTNQELQCCHYHVHIPTNEEYSSLNLAQAVQVIAYELRLAALDHNQNVNNNALNNDNNIGLKTIEQPEKLLASSAQMEGFYLHLEKLLRKIHFLDEAQEGMLMLKLRRLYQRSRVEEAEMHILRGILSKMERRLDEKGKSK

pLDDT: mean 86.9, std 17.34, range [23.81, 98.94]

Organism: Piscirickettsia salmonis (NCBI:txid1238)

Secondary structure (DSSP, 8-state):
--SSTTEEEEEES-S-HHHHHHHHHHHHHTT--EEEEES-SS-S-HHHHHHTSS-HHHHHTPEEESSHHHHTTT-SEEEEE-SS--SS---EE-HHHHHHHHHHHTTTS-EEEEE-BTTTBS-HHHHHT-SEEE----BTTB-PPPHHHHHHHHHHHHHHHHHHHHHHHHHHH-TTT---S--------PPBPPHHHHHHHHHHHHHHHHHTT-S-TTTHHHHHHHHHHHHHHTT-BHHHHHHHHHHHHHHHHHHHHHHHT-/--SSTTEEEEEES-S-HHHHHHHHHHHHHTT--EEEEES-SS-S-HHHHHHTSS-HHHHHTPEEESSHHHHTTT-SEEEEE-SS--SS---EE-HHHHHHHHHHHTTTS-EEEEE-BTTTBS-HHHHHT-SEEE----BTTB-PPPHHHHHHHHHHHHHHHHHHHHHHHHHHHHHTTSS-----------PBPPHHHHHHHHHHHHHHHHHTT-S-TTTHHHHHHHHHHHHHHTT-BHHHHHHHHHHHHHHHHHHHHHHHT-

Solvent-accessible surface area (backbone atoms only — not comparable to full-atom values): 27443 Å² total; per-residue (Å²): 128,49,79,47,79,40,44,31,45,34,38,36,41,39,67,53,34,47,44,56,8,36,31,29,27,38,29,37,24,37,22,39,56,44,37,34,36,20,51,51,69,48,72,89,42,71,55,16,55,60,48,8,70,86,23,48,68,30,59,72,64,40,42,77,29,84,34,65,67,66,68,46,64,80,42,78,42,34,35,24,44,44,79,62,91,60,87,66,89,58,65,75,31,44,48,62,57,47,20,50,51,45,66,77,40,45,90,82,32,34,32,36,43,37,38,37,23,74,88,72,42,50,49,73,72,58,46,68,72,26,77,35,35,32,34,74,89,46,23,85,94,38,46,76,63,56,60,34,49,50,49,33,49,45,36,47,32,38,34,54,38,47,52,52,49,50,22,43,50,44,14,63,61,26,67,64,89,48,71,56,52,87,53,58,70,71,48,74,80,65,54,58,46,48,72,64,57,49,50,52,45,51,53,53,50,50,51,52,34,45,73,62,64,68,48,45,86,88,52,36,67,61,54,51,51,52,51,50,52,45,50,62,58,27,61,50,29,40,72,55,47,53,51,56,51,47,50,54,50,45,51,51,48,55,56,49,56,45,57,58,79,102,128,49,79,46,80,41,44,31,45,34,38,37,42,39,69,55,32,45,46,57,8,38,31,30,26,39,32,39,23,36,22,37,58,45,37,35,36,18,48,52,68,48,73,88,43,70,53,15,55,61,49,9,71,87,22,50,67,30,59,73,63,40,42,76,28,86,34,66,67,67,69,40,25,75,20,47,42,33,34,24,43,42,78,61,90,57,87,66,77,57,64,64,29,43,49,62,57,47,21,50,51,45,66,77,41,44,90,84,32,35,33,38,43,37,38,36,23,75,88,73,42,50,50,73,71,58,46,67,72,27,65,34,34,33,34,74,90,46,24,84,94,38,46,75,62,56,61,33,50,49,49,32,48,46,35,47,32,39,34,52,40,48,52,52,51,50,50,50,52,53,51,45,65,64,61,50,73,74,68,77,66,77,62,68,71,72,59,76,80,75,54,50,33,26,43,43,57,50,49,53,48,52,54,54,51,49,52,51,35,44,74,64,65,68,51,46,85,90,48,38,68,60,54,52,49,53,50,49,52,44,50,49,56,25,62,49,31,41,74,54,48,54,51,56,50,49,51,54,51,44,50,51,49,54,55,49,56,43,58,58,79,104

Foldseek 3Di:
DALQALEEEEEEAEADLLLLLLLLLLQVVLRHQEYEYANYPDPPDPNSVVNVPPSVNSRVRYHYHPDPCVVCVQFPAEEFEDLDPDPPPFAEDELLVVLLVCVVCRVPGRYYYYWYYQPPIDDPVSNVVHNHYYHYDDDPVDRRDGRSVVSNVNSNSNSVNSQCVVQCVVVVVCVVPRNVPVPVPPPPPQAFDDPVLLVVLLVLVLVLCVVVPNADPVCNVVVSVVVSVVVVVVRHGPVNSVVSVVVSVVVVVVVVVVVPVD/DALQALEEEEEAAEADLLLLLLLLLLQVVLRHQEYEYANYPDPPDPNSVVNVPPSVNSRVRYHYHPDPCVVQQQFLAEEFEDLDPDPPDFAEDELLVVLLVCVVCRVQGRYYYYWYYQPPIDDPVSNLLHLGYYHYDDDPVDRRDGRSVVSNVNSNSNSVNSVVVVVVVVVCVVVPPPDDPPPPVVPPPFAFDTSNLLVVLLVLVLVLCVVVPNQDPVCNVVVSSVVSNVVSVVRHGPVNSVVSVVVSVVVVVVVVVVVPVD

Nearest PDB structures (foldseek):
  4xbo-assembly1_A  TM=8.789E-01  e=2.641E-27  Escherichia coli K-12
  4cne-assembly1_A  TM=9.775E-01  e=4.636E-23  Escherichia coli K-12
  4xbo-assembly1_B  TM=6.912E-01  e=5.967E-26  Escherichia coli K-12
  4cnd-assembly1_B  TM=9.741E-01  e=3.918E-21  Escherichia coli K-12
  3onp-assembly1_A-2  TM=9.676E-01  e=2.073E-17  Cereibacter sphaeroides 2.4.1